Protein AF-0000000085180035 (afdb_homodimer)

Foldseek 3Di:
DWDDDPNDTDDDDADDADWDKAFEAEPRHTDDIDIKRDDPVQLLNQLLCCQLQQDVACPPWDWDDDDSYIYIYDPDDGDQAQQDCPPQRGSSRNPPRQDFAAADQDAAEPQLLLLLVVVFVVVVVVCVRHVQKKKKFKAARVNHTDDIDIMNGQVSRLSSVLSVCRVVVPADDIAMEMADEAELSNLSSCRSRNYQEYHYCAYYDPNSLVSCQVRQHFYWYVHDNVDTDTSHCRNYDDPDPDVVD/DWDDDPNDTDDDDADDADWDKAFEAEPRHTDDIDIKRDDPVQLLNQLLCCQLQQDVACPPWDWDDDDSYIYIYDPDDGDQAQQDCPPQRGSSRNPPRQDFAAADQDAAEPQLLLLLVVVFVVVVVVCVRHVQKKKKFKAARVNHTDDIDIMNGQVSRLSSVLSVCRVVVPADDIAMEMADEAELSNLSSCRSRNYQEYHYCAYYDPNSLVSCQVRQHFYWYVHDNVDTDTSHCRNYDDPDPDPVD

Secondary structure (DSSP, 8-state):
-EEEETTEEEE--------EEEEEEETTEEEEEEEE-SS-HHHHHHHHHHHTTS-SSSTT-EEEEETTEEEEE-SSPPP---EEE-TTB-EEE-S------PPP---B-TTHHHHHHHHHHHH-HHHHHHSSSEEEEEE-TT--EEEEEEESSHHHHHHHHHHHHHHHT--S-EEEEESS-B-HHHHHHHHHTTEEEEEESS-B-HHHHHHHHHHT-EEEEEEETTEEEEEE-TTB------TT-/-EEEETTEEEE--------EEEEEEETTEEEEEEEE-SS-HHHHHHHHHHHTTS-SSSTT-EEEEETTEEEEE-SSPPP---EEE-TTB-EEE-S------PPP---B-TTHHHHHHHHHHHH-HHHHHHSSSEEEEEE-TT--EEEEEEESSHHHHHHHHHHHHHHHT--S-EEEEESS-B-HHHHHHHHHTTEEEEEESS-B-HHHHHHHHHHT-EEEEEEETTEEEEEE-TTB------TT-

Organism: NCBI:txid751945

Radius of gyration: 22.4 Å; Cα contacts (8 Å, |Δi|>4): 1322; chains: 2; bounding box: 55×64×66 Å

InterPro domains:
  IPR003786 Sulfur carrier protein FdhD [PF02634] (18-232)
  IPR003786 Sulfur carrier protein FdhD [PTHR30592] (2-232)
  IPR016193 Cytidine deaminase-like [SSF53927] (2-232)

Structure (mmCIF, N/CA/C/O backbone):
data_AF-0000000085180035-model_v1
#
loop_
_entity.id
_entity.type
_entity.pdbx_description
1 polymer 'Uncharacterized protein required for formate dehydrogenase activity'
#
loop_
_atom_site.group_PDB
_atom_site.id
_atom_site.type_symbol
_atom_site.label_atom_id
_atom_site.label_alt_id
_atom_site.label_comp_id
_atom_site.label_asym_id
_atom_site.label_entity_id
_atom_site.label_seq_id
_atom_site.pdbx_PDB_ins_code
_atom_site.Cartn_x
_atom_site.Cartn_y
_atom_site.Cartn_z
_atom_site.occupancy
_atom_site.B_iso_or_equiv
_atom_site.auth_seq_id
_atom_site.auth_comp_id
_atom_site.auth_asym_id
_atom_site.auth_atom_id
_atom_site.pdbx_PDB_model_num
ATOM 1 N N . MET A 1 1 ? -19.859 16 -5.434 1 93.88 1 MET A N 1
ATOM 2 C CA . MET A 1 1 ? -18.438 16.234 -5.637 1 93.88 1 MET A CA 1
ATOM 3 C C . MET A 1 1 ? -18.203 17.234 -6.766 1 93.88 1 MET A C 1
ATOM 5 O O . MET A 1 1 ? -19.156 17.766 -7.344 1 93.88 1 MET A O 1
ATOM 9 N N . TRP A 1 2 ? -16.875 17.594 -7.02 1 94.06 2 TRP A N 1
ATOM 10 C CA . TRP A 1 2 ? -16.609 18.609 -8.031 1 94.06 2 TRP A CA 1
ATOM 11 C C . TRP A 1 2 ? -15.359 18.281 -8.836 1 94.06 2 TRP A C 1
ATOM 13 O O . TRP A 1 2 ? -14.453 17.625 -8.328 1 94.06 2 TRP A O 1
ATOM 23 N N . ARG A 1 3 ? -15.398 18.609 -10.008 1 95.5 3 ARG A N 1
ATOM 24 C CA . ARG A 1 3 ? -14.195 18.688 -10.836 1 95.5 3 ARG A CA 1
ATOM 25 C C . ARG A 1 3 ? -13.719 20.141 -10.953 1 95.5 3 ARG A C 1
ATOM 27 O O . ARG A 1 3 ? -14.508 21.031 -11.273 1 95.5 3 ARG A O 1
ATOM 34 N N . TYR A 1 4 ? -12.562 20.359 -10.602 1 94.94 4 TYR A N 1
ATOM 35 C CA . TYR A 1 4 ? -11.914 21.641 -10.805 1 94.94 4 TYR A CA 1
ATOM 36 C C . TYR A 1 4 ? -11.102 21.641 -12.094 1 94.94 4 TYR A C 1
ATOM 38 O O . TYR A 1 4 ? -10.258 20.766 -12.305 1 94.94 4 TYR A O 1
ATOM 46 N N . GLN A 1 5 ? -11.414 22.547 -12.93 1 93.19 5 GLN A N 1
ATOM 47 C CA . GLN A 1 5 ? -10.695 22.672 -14.195 1 93.19 5 GLN A CA 1
ATOM 48 C C . GLN A 1 5 ? -10.492 24.141 -14.57 1 93.19 5 GLN A C 1
ATOM 50 O O . GLN A 1 5 ? -11.469 24.875 -14.742 1 93.19 5 GLN A O 1
ATOM 55 N N . LYS A 1 6 ? -9.32 24.516 -14.727 1 87.75 6 LYS A N 1
ATOM 56 C CA . LYS A 1 6 ? -8.977 25.844 -15.195 1 87.75 6 LYS A CA 1
ATOM 57 C C . LYS A 1 6 ? -9.734 26.922 -14.414 1 87.75 6 LYS A C 1
ATOM 59 O O . LYS A 1 6 ? -10.359 27.797 -15.008 1 87.75 6 LYS A O 1
ATOM 64 N N . GLY A 1 7 ? -9.773 26.797 -13.195 1 85.81 7 GLY A N 1
ATOM 65 C CA . GLY A 1 7 ? -10.305 27.844 -12.328 1 85.81 7 GLY A CA 1
ATOM 66 C C . GLY A 1 7 ? -11.805 27.734 -12.109 1 85.81 7 GLY A C 1
ATOM 67 O O . GLY A 1 7 ? -12.398 28.578 -11.438 1 85.81 7 GLY A O 1
ATOM 68 N N . ARG A 1 8 ? -12.438 26.672 -12.633 1 91.19 8 ARG A N 1
ATOM 69 C CA . ARG A 1 8 ? -13.875 26.5 -12.5 1 91.19 8 ARG A CA 1
ATOM 70 C C . ARG A 1 8 ? -14.227 25.141 -11.898 1 91.19 8 ARG A C 1
ATOM 72 O O . ARG A 1 8 ? -13.492 24.172 -12.086 1 91.19 8 ARG A O 1
ATOM 79 N N . PHE A 1 9 ? -15.336 25.125 -11.18 1 94.44 9 PHE A N 1
ATOM 80 C CA . PHE A 1 9 ? -15.828 23.891 -10.602 1 94.44 9 PHE A CA 1
ATOM 81 C C . PHE A 1 9 ? -17.062 23.391 -11.352 1 94.44 9 PHE A C 1
ATOM 83 O O . PHE A 1 9 ? -17.922 24.172 -11.742 1 94.44 9 PHE A O 1
ATOM 90 N N . PHE A 1 10 ? -17.047 22.156 -11.625 1 93.31 10 PHE A N 1
ATOM 91 C CA . PHE A 1 10 ? -18.188 21.469 -12.203 1 93.31 10 PHE A CA 1
ATOM 92 C C . PHE A 1 10 ? -18.641 20.328 -11.297 1 93.31 10 PHE A C 1
ATOM 94 O O . PHE A 1 10 ? -17.828 19.547 -10.82 1 93.31 10 PHE A O 1
ATOM 101 N N . GLN A 1 11 ? -19.953 20.344 -11.016 1 93.12 11 GLN A N 1
ATOM 102 C CA . GLN A 1 11 ? -20.453 19.219 -10.234 1 93.12 11 GLN A CA 1
ATOM 103 C C . GLN A 1 11 ? -20.391 17.906 -11.023 1 93.12 11 GLN A C 1
ATOM 105 O O . GLN A 1 11 ? -20.766 17.875 -12.195 1 93.12 11 GLN A O 1
ATOM 110 N N . GLU A 1 12 ? -19.828 16.953 -10.422 1 92.88 12 GLU A N 1
ATOM 111 C CA . GLU A 1 12 ? -19.656 15.664 -11.078 1 92.88 12 GLU A CA 1
ATOM 112 C C . GLU A 1 12 ? -19.609 14.531 -10.062 1 92.88 12 GLU A C 1
ATOM 114 O O . GLU A 1 12 ? -19.062 14.695 -8.961 1 92.88 12 GLU A O 1
ATOM 119 N N . ASP A 1 13 ? -20.188 13.422 -10.445 1 90.5 13 ASP A N 1
ATOM 120 C CA . ASP A 1 13 ? -20.078 12.227 -9.617 1 90.5 13 ASP A CA 1
ATOM 121 C C . ASP A 1 13 ? -18.922 11.336 -10.07 1 90.5 13 ASP A C 1
ATOM 123 O O . ASP A 1 13 ? -18.688 11.18 -11.273 1 90.5 13 ASP A O 1
ATOM 127 N N . PHE A 1 14 ? -18.172 10.859 -9.094 1 88.88 14 PHE A N 1
ATOM 128 C CA . PHE A 1 14 ? -17.062 9.969 -9.391 1 88.88 14 PHE A CA 1
ATOM 129 C C . PHE A 1 14 ? -17.266 8.609 -8.719 1 88.88 14 PHE A C 1
ATOM 131 O O . PHE A 1 14 ? -17.688 8.547 -7.566 1 88.88 14 PHE A O 1
ATOM 138 N N . PRO A 1 15 ? -17.016 7.527 -9.5 1 88.62 15 PRO A N 1
ATOM 139 C CA . PRO A 1 15 ? -16.984 6.238 -8.812 1 88.62 15 PRO A CA 1
ATOM 140 C C . PRO A 1 15 ? -15.859 6.137 -7.797 1 88.62 15 PRO A C 1
ATOM 142 O O . PRO A 1 15 ? -14.758 6.637 -8.039 1 88.62 15 PRO A O 1
ATOM 145 N N . LEU A 1 16 ? -16.156 5.625 -6.617 1 92.25 16 LEU A N 1
ATOM 146 C CA . LEU A 1 16 ? -15.18 5.441 -5.551 1 92.25 16 LEU A CA 1
ATOM 147 C C . LEU A 1 16 ? -15 3.961 -5.227 1 92.25 16 LEU A C 1
ATOM 149 O O . LEU A 1 16 ? -15.984 3.225 -5.102 1 92.25 16 LEU A O 1
ATOM 153 N N . PRO A 1 17 ? -13.734 3.523 -5.137 1 91.31 17 PRO A N 1
ATOM 154 C CA . PRO A 1 17 ? -13.547 2.137 -4.703 1 91.31 17 PRO A CA 1
ATOM 155 C C . PRO A 1 17 ? -14.117 1.874 -3.312 1 91.31 17 PRO A C 1
ATOM 157 O O . PRO A 1 17 ? -14.031 2.736 -2.434 1 91.31 17 PRO A O 1
ATOM 160 N N . GLN A 1 18 ? -14.602 0.679 -3.166 1 90.31 18 GLN A N 1
ATOM 161 C CA . GLN A 1 18 ? -15.125 0.258 -1.871 1 90.31 18 GLN A CA 1
ATOM 162 C C . GLN A 1 18 ? -14 -0.219 -0.954 1 90.31 18 GLN A C 1
ATOM 164 O O . GLN A 1 18 ? -13.031 -0.815 -1.416 1 90.31 18 GLN A O 1
ATOM 169 N N . GLU A 1 19 ? -14.188 0.065 0.284 1 92.25 19 GLU A N 1
ATOM 170 C CA . GLU A 1 19 ? -13.258 -0.342 1.338 1 92.25 19 GLU A CA 1
ATOM 171 C C . GLU A 1 19 ? -14.008 -0.726 2.611 1 92.25 19 GLU A C 1
ATOM 173 O O . GLU A 1 19 ? -14.938 -0.032 3.023 1 92.25 19 GLU A O 1
ATOM 178 N N . ALA A 1 20 ? -13.703 -1.87 3.156 1 91.88 20 ALA A N 1
ATOM 179 C CA . ALA A 1 20 ? -14.258 -2.332 4.426 1 91.88 20 ALA A CA 1
ATOM 180 C C . ALA A 1 20 ? -13.188 -3.006 5.277 1 91.88 20 ALA A C 1
ATOM 182 O O . ALA A 1 20 ? -12.023 -3.088 4.875 1 91.88 20 ALA A O 1
ATOM 183 N N . THR A 1 21 ? -13.555 -3.316 6.477 1 90.44 21 THR A N 1
ATOM 184 C CA . THR A 1 21 ? -12.656 -4.023 7.379 1 90.44 21 THR A CA 1
ATOM 185 C C . THR A 1 21 ? -13.094 -5.477 7.547 1 90.44 21 THR A C 1
ATOM 187 O O . THR A 1 21 ? -14.25 -5.75 7.867 1 90.44 21 THR A O 1
ATOM 190 N N . LEU A 1 22 ? -12.219 -6.387 7.293 1 92.5 22 LEU A N 1
ATOM 191 C CA . LEU A 1 22 ? -12.438 -7.812 7.516 1 92.5 22 LEU A CA 1
ATOM 192 C C . LEU A 1 22 ? -11.773 -8.266 8.805 1 92.5 22 LEU A C 1
ATOM 194 O O . LEU A 1 22 ? -10.555 -8.148 8.961 1 92.5 22 LEU A O 1
ATOM 198 N N . LEU A 1 23 ? -12.531 -8.727 9.695 1 90.88 23 LEU A N 1
ATOM 199 C CA . LEU A 1 23 ? -11.984 -9.305 10.922 1 90.88 23 LEU A CA 1
ATOM 200 C C . LEU A 1 23 ? -11.734 -10.797 10.75 1 90.88 23 LEU A C 1
ATOM 202 O O . LEU A 1 23 ? -12.656 -11.562 10.461 1 90.88 23 LEU A O 1
ATOM 206 N N . LEU A 1 24 ? -10.492 -11.203 10.875 1 92 24 LEU A N 1
ATOM 207 C CA . LEU A 1 24 ? -10.109 -12.609 10.844 1 92 24 LEU A CA 1
ATOM 208 C C . LEU A 1 24 ? -9.984 -13.172 12.258 1 92 24 LEU A C 1
ATOM 210 O O . LEU A 1 24 ? -9.227 -12.633 13.078 1 92 24 LEU A O 1
ATOM 214 N N . CYS A 1 25 ? -10.734 -14.156 12.508 1 91.12 25 CYS A N 1
ATOM 215 C CA . CYS A 1 25 ? -10.695 -14.836 13.789 1 91.12 25 CYS A CA 1
ATOM 216 C C . CYS A 1 25 ? -10.141 -16.25 13.641 1 91.12 25 CYS A C 1
ATOM 218 O O . CYS A 1 25 ? -10.398 -16.922 12.641 1 91.12 25 CYS A O 1
ATOM 220 N N . LEU A 1 26 ? -9.328 -16.656 14.594 1 91.75 26 LEU A N 1
ATOM 221 C CA . LEU A 1 26 ? -8.836 -18.031 14.695 1 91.75 26 LEU A CA 1
ATOM 222 C C . LEU A 1 26 ? -9.328 -18.688 15.977 1 91.75 26 LEU A C 1
ATOM 224 O O . LEU A 1 26 ? -9.07 -18.203 17.078 1 91.75 26 LEU A O 1
ATOM 228 N N . ASN A 1 27 ? -10.078 -19.781 15.805 1 92.56 27 ASN A N 1
ATOM 229 C CA . ASN A 1 27 ? -10.641 -20.5 16.938 1 92.56 27 ASN A CA 1
ATOM 230 C C . ASN A 1 27 ? -11.469 -19.578 17.828 1 92.56 27 ASN A C 1
ATOM 232 O O . ASN A 1 27 ? -11.328 -19.625 19.062 1 92.56 27 ASN A O 1
ATOM 236 N N . GLY A 1 28 ? -12.125 -18.641 17.188 1 89.06 28 GLY A N 1
ATOM 237 C CA . GLY A 1 28 ? -13.07 -17.797 17.875 1 89.06 28 GLY A CA 1
ATOM 238 C C . GLY A 1 28 ? -12.438 -16.531 18.438 1 89.06 28 GLY A C 1
ATOM 239 O O . GLY A 1 28 ? -13.125 -15.656 18.969 1 89.06 28 GLY A O 1
ATOM 240 N N . GLU A 1 29 ? -11.18 -16.375 18.281 1 87.44 29 GLU A N 1
ATOM 241 C CA . GLU A 1 29 ? -10.477 -15.219 18.828 1 87.44 29 GLU A CA 1
ATOM 242 C C . GLU A 1 29 ? -9.984 -14.297 17.719 1 87.44 29 GLU A C 1
ATOM 244 O O . GLU A 1 29 ? -9.492 -14.766 16.688 1 87.44 29 GLU A O 1
ATOM 249 N N . PRO A 1 30 ? -10.133 -12.992 17.938 1 85.31 30 PRO A N 1
ATOM 250 C CA . PRO A 1 30 ? -9.609 -12.07 16.938 1 85.31 30 PRO A CA 1
ATOM 251 C C . PRO A 1 30 ? -8.117 -12.258 16.672 1 85.31 30 PRO A C 1
ATOM 253 O O . PRO A 1 30 ? -7.328 -12.344 17.609 1 85.31 30 PRO A O 1
ATOM 256 N N . TRP A 1 31 ? -7.781 -12.406 15.438 1 85.31 31 TRP A N 1
ATOM 257 C CA . TRP A 1 31 ? -6.391 -12.609 15.039 1 85.31 31 TRP A CA 1
ATOM 258 C C . TRP A 1 31 ? -5.824 -11.359 14.375 1 85.31 31 TRP A C 1
ATOM 260 O O . TRP A 1 31 ? -4.809 -10.82 14.828 1 85.31 31 TRP A O 1
ATOM 270 N N . THR A 1 32 ? -6.555 -10.852 13.352 1 84.69 32 THR A N 1
ATOM 271 C CA . THR A 1 32 ? -6.133 -9.641 12.648 1 84.69 32 THR A CA 1
ATOM 272 C C . THR A 1 32 ? -7.301 -9.031 11.883 1 84.69 32 THR A C 1
ATOM 274 O O . THR A 1 32 ? -8.344 -9.664 11.711 1 84.69 32 THR A O 1
ATOM 277 N N . ALA A 1 33 ? -7.164 -7.77 11.57 1 87.38 33 ALA A N 1
ATOM 278 C CA . ALA A 1 33 ? -8.125 -7.074 10.711 1 87.38 33 ALA A CA 1
ATOM 279 C C . ALA A 1 33 ? -7.457 -6.594 9.43 1 87.38 33 ALA A C 1
ATOM 281 O O . ALA A 1 33 ? -6.301 -6.164 9.438 1 87.38 33 ALA A O 1
ATOM 282 N N . LEU A 1 34 ? -8.148 -6.723 8.359 1 89.31 34 LEU A N 1
ATOM 283 C CA . LEU A 1 34 ? -7.641 -6.336 7.047 1 89.31 34 LEU A CA 1
ATOM 284 C C . LEU A 1 34 ? -8.562 -5.32 6.383 1 89.31 34 LEU A C 1
ATOM 286 O O . LEU A 1 34 ? -9.773 -5.543 6.293 1 89.31 34 LEU A O 1
ATOM 290 N N . SER A 1 35 ? -8.031 -4.141 6.02 1 89.5 35 SER A N 1
ATOM 291 C CA . SER A 1 35 ? -8.773 -3.312 5.078 1 89.5 35 SER A CA 1
ATOM 292 C C . SER A 1 35 ? -8.82 -3.949 3.693 1 89.5 35 SER A C 1
ATOM 294 O O . SER A 1 35 ? -7.789 -4.371 3.164 1 89.5 35 SER A O 1
ATOM 296 N N . TYR A 1 36 ? -10.008 -4.09 3.166 1 91.75 36 TYR A N 1
ATOM 297 C CA . TYR A 1 36 ? -10.125 -4.836 1.919 1 91.75 36 TYR A CA 1
ATOM 298 C C . TYR A 1 36 ? -11.32 -4.352 1.106 1 91.75 36 TYR A C 1
ATOM 300 O O . TYR A 1 36 ? -12.109 -3.535 1.581 1 91.75 36 TYR A O 1
ATOM 308 N N . THR A 1 37 ? -11.352 -4.758 -0.168 1 92.81 37 THR A N 1
ATOM 309 C CA . THR A 1 37 ? -12.555 -4.629 -0.984 1 92.81 37 THR A CA 1
ATOM 310 C C . THR A 1 37 ? -13.484 -5.82 -0.767 1 92.81 37 THR A C 1
ATOM 312 O O . THR A 1 37 ? -13.086 -6.969 -0.969 1 92.81 37 THR A O 1
ATOM 315 N N . PRO A 1 38 ? -14.703 -5.531 -0.378 1 93.56 38 PRO A N 1
ATOM 316 C CA . PRO A 1 38 ? -15.625 -6.625 -0.041 1 93.56 38 PRO A CA 1
ATOM 317 C C . PRO A 1 38 ? -15.812 -7.613 -1.189 1 93.56 38 PRO A C 1
ATOM 319 O O . PRO A 1 38 ? -15.867 -7.207 -2.354 1 93.56 38 PRO A O 1
ATOM 322 N N . GLY A 1 39 ? -15.93 -8.898 -0.76 1 94.19 39 GLY A N 1
ATOM 323 C CA . GLY A 1 39 ? -16.141 -10 -1.69 1 94.19 39 GLY A CA 1
ATOM 324 C C . GLY A 1 39 ? -15.156 -11.141 -1.484 1 94.19 39 GLY A C 1
ATOM 325 O O . GLY A 1 39 ? -13.984 -10.914 -1.188 1 94.19 39 GLY A O 1
ATOM 326 N N . GLU A 1 40 ? -15.617 -12.344 -1.547 1 95 40 GLU A N 1
ATOM 327 C CA . GLU A 1 40 ? -14.836 -13.57 -1.45 1 95 40 GLU A CA 1
ATOM 328 C C . GLU A 1 40 ? -13.883 -13.523 -0.26 1 95 40 GLU A C 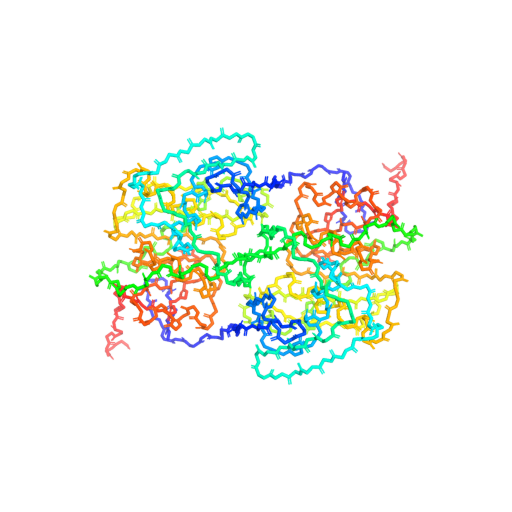1
ATOM 330 O O . GLU A 1 40 ? -12.68 -13.773 -0.409 1 95 40 GLU A O 1
ATOM 335 N N . GLU A 1 41 ? -14.414 -13.211 0.86 1 97.12 41 GLU A N 1
ATOM 336 C CA . GLU A 1 41 ? -13.648 -13.016 2.084 1 97.12 41 GLU A CA 1
ATOM 337 C C . GLU A 1 41 ? -12.875 -14.273 2.461 1 97.12 41 GLU A C 1
ATOM 339 O O . GLU A 1 41 ? -11.773 -14.195 3.008 1 97.12 41 GLU A O 1
ATOM 344 N N . LEU A 1 42 ? -13.492 -15.398 2.158 1 97.81 42 LEU A N 1
ATOM 345 C CA . LEU A 1 42 ? -12.852 -16.656 2.525 1 97.81 42 LEU A CA 1
ATOM 346 C C . LEU A 1 42 ? -11.523 -16.828 1.799 1 97.81 42 LEU A C 1
ATOM 348 O O . LEU A 1 42 ? -10.539 -17.266 2.395 1 97.81 42 LEU A O 1
ATOM 352 N N . LEU A 1 43 ? -11.43 -16.5 0.518 1 98.25 43 LEU A N 1
ATOM 353 C CA . LEU A 1 43 ? -10.195 -16.594 -0.249 1 98.25 43 LEU A CA 1
ATOM 354 C C . LEU A 1 43 ? -9.102 -15.727 0.379 1 98.25 43 LEU A C 1
ATOM 356 O O . LEU A 1 43 ? -7.961 -16.172 0.513 1 98.25 43 LEU A O 1
ATOM 360 N N . LEU A 1 44 ? -9.508 -14.516 0.724 1 96.94 44 LEU A N 1
ATOM 361 C CA . LEU A 1 44 ? -8.562 -13.586 1.343 1 96.94 44 LEU A CA 1
ATOM 362 C C . LEU A 1 44 ? -8.031 -14.148 2.654 1 96.94 44 LEU A C 1
ATOM 364 O O . LEU A 1 44 ? -6.82 -14.141 2.893 1 96.94 44 LEU A O 1
ATOM 368 N N . ALA A 1 45 ? -8.922 -14.688 3.426 1 96.06 45 ALA A N 1
ATOM 369 C CA . ALA A 1 45 ? -8.555 -15.219 4.734 1 96.06 45 ALA A CA 1
ATOM 370 C C . ALA A 1 45 ? -7.605 -16.406 4.594 1 96.06 45 ALA A C 1
ATOM 372 O O . ALA A 1 45 ? -6.539 -16.438 5.215 1 96.06 45 ALA A O 1
ATOM 373 N N . LEU A 1 46 ? -7.965 -17.359 3.789 1 96.88 46 LEU A N 1
ATOM 374 C CA . LEU A 1 46 ? -7.164 -18.578 3.604 1 96.88 46 LEU A CA 1
ATOM 375 C C . LEU A 1 46 ? -5.793 -18.234 3.035 1 96.88 46 LEU A C 1
ATOM 377 O O . LEU A 1 46 ? -4.773 -18.719 3.531 1 96.88 46 LEU A O 1
ATOM 381 N N . GLY A 1 47 ? -5.801 -17.406 2.031 1 96.62 47 GLY A N 1
ATOM 382 C CA . GLY A 1 47 ? -4.543 -17.016 1.411 1 96.62 47 GLY A CA 1
ATOM 383 C C . GLY A 1 47 ? -3.617 -16.281 2.355 1 96.62 47 GLY A C 1
ATOM 384 O O . GLY A 1 47 ? -2.416 -16.547 2.396 1 96.62 47 GLY A O 1
ATOM 385 N N . HIS A 1 48 ? -4.211 -15.352 3.062 1 93.88 48 HIS A N 1
ATOM 386 C CA . HIS A 1 48 ? -3.432 -14.594 4.035 1 93.88 48 HIS A CA 1
ATOM 387 C C . HIS A 1 48 ? -2.793 -15.523 5.066 1 93.88 48 HIS A C 1
ATOM 389 O O . HIS A 1 48 ? -1.603 -15.398 5.363 1 93.88 48 HIS A O 1
ATOM 395 N N . LEU A 1 49 ? -3.549 -16.406 5.598 1 91.75 49 LEU A N 1
ATOM 396 C CA . LEU A 1 49 ? -3.051 -17.297 6.645 1 91.75 49 LEU A CA 1
ATOM 397 C C . LEU A 1 49 ? -1.979 -18.234 6.098 1 91.75 49 LEU A C 1
ATOM 399 O O . LEU A 1 49 ? -0.996 -18.516 6.781 1 91.75 49 LEU A O 1
ATOM 403 N N . TYR A 1 50 ? -2.152 -18.719 4.938 1 92.75 50 TYR A N 1
ATOM 404 C CA . TYR A 1 50 ? -1.155 -19.594 4.324 1 92.75 50 TYR A CA 1
ATOM 405 C C . TYR A 1 50 ? 0.144 -18.828 4.066 1 92.75 50 TYR A C 1
ATOM 407 O O . TYR A 1 50 ? 1.218 -19.281 4.484 1 92.75 50 TYR A O 1
ATOM 415 N N . LEU A 1 51 ? 0.052 -17.656 3.447 1 92.81 51 LEU A N 1
ATOM 416 C CA . LEU A 1 51 ? 1.228 -16.922 3.01 1 92.81 51 LEU A CA 1
ATOM 417 C C . LEU A 1 51 ? 1.925 -16.25 4.195 1 92.81 51 LEU A C 1
ATOM 419 O O . LEU A 1 51 ? 3.088 -15.852 4.094 1 92.81 51 LEU A O 1
ATOM 423 N N . SER A 1 52 ? 1.188 -16.141 5.266 1 87.38 52 SER A N 1
ATOM 424 C CA . SER A 1 52 ? 1.812 -15.633 6.48 1 87.38 52 SER A CA 1
ATOM 425 C C . SER A 1 52 ? 2.4 -16.766 7.32 1 87.38 52 SER A C 1
ATOM 427 O O . SER A 1 52 ? 2.955 -16.516 8.391 1 87.38 52 SER A O 1
ATOM 429 N N . GLY A 1 53 ? 2.254 -18 6.887 1 86.44 53 GLY A N 1
ATOM 430 C CA . GLY A 1 53 ? 2.861 -19.141 7.547 1 86.44 53 GLY A CA 1
ATOM 431 C C . GLY A 1 53 ? 2.055 -19.641 8.727 1 86.44 53 GLY A C 1
ATOM 432 O O . GLY A 1 53 ? 2.557 -20.422 9.539 1 86.44 53 GLY A O 1
ATOM 433 N N . VAL A 1 54 ? 0.816 -19.203 8.828 1 87.25 54 VAL A N 1
ATOM 434 C CA . VAL A 1 54 ? -0.02 -19.578 9.961 1 87.25 54 VAL A CA 1
ATOM 435 C C . VAL A 1 54 ? -0.581 -20.984 9.742 1 87.25 54 VAL A C 1
ATOM 437 O O . VAL A 1 54 ? -0.698 -21.766 10.688 1 87.25 54 VAL A O 1
ATOM 440 N N . VAL A 1 55 ? -0.926 -21.25 8.43 1 89.38 55 VAL A N 1
ATOM 441 C CA . VAL A 1 55 ? -1.412 -22.578 8.078 1 89.38 55 VAL A CA 1
ATOM 442 C C . VAL A 1 55 ? -0.615 -23.125 6.898 1 89.38 55 VAL A C 1
ATOM 444 O O . VAL A 1 55 ? -0.101 -22.359 6.082 1 89.38 55 VAL A O 1
ATOM 447 N N . GLY A 1 56 ? -0.548 -24.406 6.828 1 88.19 56 GLY A N 1
ATOM 448 C CA . GLY A 1 56 ? 0.183 -25.047 5.742 1 88.19 56 GLY A CA 1
ATOM 449 C C . GLY A 1 56 ? -0.72 -25.562 4.645 1 88.19 56 GLY A C 1
ATOM 450 O O . GLY A 1 56 ? -0.244 -25.969 3.58 1 88.19 56 GLY A O 1
ATOM 451 N N . GLY A 1 57 ? -1.965 -25.578 4.91 1 91.69 57 GLY A N 1
ATOM 452 C CA . GLY A 1 57 ? -2.975 -26.125 4.02 1 91.69 57 GLY A CA 1
ATOM 453 C C . GLY A 1 57 ? -4.363 -26.141 4.629 1 91.69 57 GLY A C 1
ATOM 454 O O . GLY A 1 57 ? -4.629 -25.438 5.602 1 91.69 57 GLY A O 1
ATOM 455 N N . LEU A 1 58 ? -5.223 -26.891 3.969 1 95.44 58 LEU A N 1
ATOM 456 C CA . LEU A 1 58 ? -6.617 -26.875 4.387 1 95.44 58 LEU A CA 1
ATOM 457 C C . LEU A 1 58 ? -6.914 -28.047 5.336 1 95.44 58 LEU A C 1
ATOM 459 O O . LEU A 1 58 ? -8.016 -28.141 5.879 1 95.44 58 LEU A O 1
ATOM 463 N N . GLU A 1 59 ? -5.969 -28.875 5.543 1 92.44 59 GLU A N 1
ATOM 464 C CA . GLU A 1 59 ? -6.199 -30.078 6.34 1 92.44 59 GLU A CA 1
ATOM 465 C C . GLU A 1 59 ? -6.652 -29.719 7.754 1 92.44 59 GLU A C 1
ATOM 467 O O . GLU A 1 59 ? -5.957 -29 8.469 1 92.44 59 GLU A O 1
ATOM 472 N N . GLY A 1 60 ? -7.867 -30.203 8.148 1 92.38 60 GLY A N 1
ATOM 473 C CA . GLY A 1 60 ? -8.375 -30.031 9.5 1 92.38 60 GLY A CA 1
ATOM 474 C C . GLY A 1 60 ? -8.969 -28.656 9.734 1 92.38 60 GLY A C 1
ATOM 475 O O . GLY A 1 60 ? -9.375 -28.328 10.852 1 92.38 60 GLY A O 1
ATOM 476 N N . LEU A 1 61 ? -8.992 -27.906 8.68 1 94.56 61 LEU A N 1
ATOM 477 C CA . LEU A 1 61 ? -9.5 -26.547 8.82 1 94.56 61 LEU A CA 1
ATOM 478 C C . LEU A 1 61 ? -11 -26.484 8.562 1 94.56 61 LEU A C 1
ATOM 480 O O . LEU A 1 61 ? -11.5 -27.141 7.641 1 94.56 61 LEU A O 1
ATOM 484 N N . THR A 1 62 ? -11.75 -25.812 9.414 1 96.25 62 THR A N 1
ATOM 485 C CA . THR A 1 62 ? -13.133 -25.422 9.172 1 96.25 62 THR A CA 1
ATOM 486 C C . THR A 1 62 ? -13.297 -23.922 9.305 1 96.25 62 THR A C 1
ATOM 488 O O . THR A 1 62 ? -12.422 -23.234 9.828 1 96.25 62 THR A O 1
ATOM 491 N N . TRP A 1 63 ? -14.266 -23.453 8.68 1 96.88 63 TRP A N 1
ATOM 492 C CA . TRP A 1 63 ? -14.414 -22 8.719 1 96.88 63 TRP A CA 1
ATOM 493 C C . TRP A 1 63 ? -15.891 -21.609 8.688 1 96.88 63 TRP A C 1
ATOM 495 O O . TRP A 1 63 ? -16.734 -22.391 8.273 1 96.88 63 TRP A O 1
ATOM 505 N N . GLN A 1 64 ? -16.188 -20.469 9.195 1 96.56 64 GLN A N 1
ATOM 506 C CA . GLN A 1 64 ? -17.453 -19.75 9.117 1 96.56 64 GLN A CA 1
ATOM 507 C C . GLN A 1 64 ? -17.266 -18.344 8.57 1 96.56 64 GLN A C 1
ATOM 509 O O . GLN A 1 64 ? -16.312 -17.641 8.969 1 96.56 64 GLN A O 1
ATOM 514 N N . VAL A 1 65 ? -18.062 -18.031 7.602 1 95.69 65 VAL A N 1
ATOM 515 C CA . VAL A 1 65 ? -17.969 -16.719 6.984 1 95.69 65 VAL A CA 1
ATOM 516 C C . VAL A 1 65 ? -19.219 -15.906 7.301 1 95.69 65 VAL A C 1
ATOM 518 O O . VAL A 1 65 ? -20.344 -16.375 7.102 1 95.69 65 VAL A O 1
ATOM 521 N N . GLY A 1 66 ? -19 -14.758 7.953 1 91 66 GLY A N 1
ATOM 522 C CA . GLY A 1 66 ? -20.047 -13.789 8.188 1 91 66 GLY A CA 1
ATOM 523 C C . GLY A 1 66 ? -19.766 -12.438 7.574 1 91 66 GLY A C 1
ATOM 524 O O . GLY A 1 66 ? -18.844 -12.289 6.781 1 91 66 GLY A O 1
ATOM 525 N N . ASP A 1 67 ? -20.641 -11.516 7.883 1 87.19 67 ASP A N 1
ATOM 526 C CA . ASP A 1 67 ? -20.453 -10.172 7.348 1 87.19 67 ASP A CA 1
ATOM 527 C C . ASP A 1 67 ? -19.234 -9.5 7.957 1 87.19 67 ASP A C 1
ATOM 529 O O . ASP A 1 67 ? -19.219 -9.164 9.141 1 87.19 67 ASP A O 1
ATOM 533 N N . GLY A 1 68 ? -18.25 -9.422 7.18 1 89.75 68 GLY A N 1
ATOM 534 C CA . GLY A 1 68 ? -17.031 -8.719 7.602 1 89.75 68 GLY A CA 1
ATOM 535 C C . GLY A 1 68 ? -16.188 -9.531 8.555 1 89.75 68 GLY A C 1
ATOM 536 O O . GLY A 1 68 ? -15.273 -9 9.195 1 89.75 68 GLY A O 1
ATOM 537 N N . VAL A 1 69 ? -16.594 -10.812 8.703 1 93.88 69 VAL A N 1
ATOM 538 C CA . VAL A 1 69 ? -15.828 -11.648 9.625 1 93.88 69 VAL A CA 1
ATOM 539 C C . VAL A 1 69 ? -15.617 -13.031 9.008 1 93.88 69 VAL A C 1
ATOM 541 O O . VAL A 1 69 ? -16.531 -13.594 8.398 1 93.88 69 VAL A O 1
ATOM 544 N N . VAL A 1 70 ? -14.445 -13.562 9.148 1 96.81 70 VAL A N 1
ATOM 545 C CA . VAL A 1 70 ? -14.148 -14.961 8.844 1 96.81 70 VAL A CA 1
ATOM 546 C C . VAL A 1 70 ? -13.508 -15.625 10.062 1 96.81 70 VAL A C 1
ATOM 548 O O . VAL A 1 70 ? -12.531 -15.117 10.609 1 96.81 70 VAL A O 1
ATOM 551 N N . ASN A 1 71 ? -14.109 -16.656 10.453 1 96 71 ASN A N 1
ATOM 552 C CA . ASN A 1 71 ? -13.539 -17.453 11.531 1 96 71 ASN A CA 1
ATOM 553 C C . ASN A 1 71 ? -13.023 -18.797 11.023 1 96 71 ASN A C 1
ATOM 555 O O . ASN A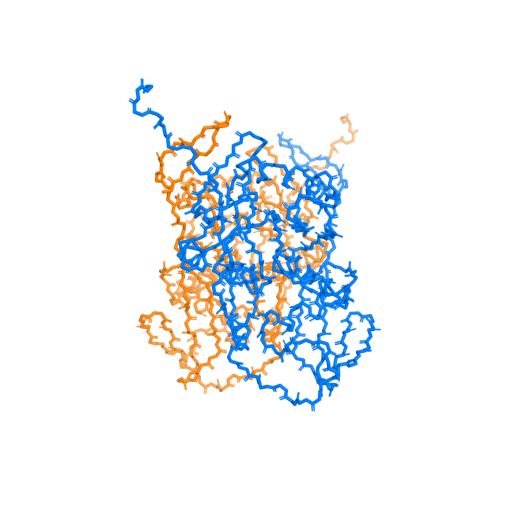 1 71 ? -13.766 -19.562 10.422 1 96 71 ASN A O 1
ATOM 559 N N . LEU A 1 72 ? -11.758 -18.984 11.234 1 96.44 72 LEU A N 1
ATOM 560 C CA . LEU A 1 72 ? -11.156 -20.281 10.898 1 96.44 72 LEU A CA 1
ATOM 561 C C . LEU A 1 72 ? -10.852 -21.078 12.156 1 96.44 72 LEU A C 1
ATOM 563 O O . LEU A 1 72 ? -10.328 -20.531 13.133 1 96.44 72 LEU A O 1
ATOM 567 N N . ASN A 1 73 ? -11.219 -22.281 12.125 1 95 73 ASN A N 1
ATOM 568 C CA . ASN A 1 73 ? -10.883 -23.203 13.203 1 95 73 ASN A CA 1
ATOM 569 C C . ASN A 1 73 ? -9.68 -24.078 12.844 1 95 73 ASN A C 1
ATOM 571 O O . ASN A 1 73 ? -9.734 -24.859 11.898 1 95 73 ASN A O 1
ATOM 575 N N . LEU A 1 74 ? -8.641 -23.875 13.594 1 93.19 74 LEU A N 1
ATOM 576 C CA . LEU A 1 74 ? -7.395 -24.594 13.359 1 93.19 74 LEU A CA 1
ATOM 577 C C . LEU A 1 74 ? -7.238 -25.75 14.352 1 93.19 74 LEU A C 1
ATOM 579 O O . LEU A 1 74 ? -7.645 -25.625 15.508 1 93.19 74 LEU A O 1
ATOM 583 N N . PRO A 1 75 ? -6.676 -26.797 13.961 1 88.69 75 PRO A N 1
ATOM 584 C CA . PRO A 1 75 ? -6.438 -27.891 14.898 1 88.69 75 PRO A CA 1
ATOM 585 C C . PRO A 1 75 ? -5.426 -27.547 15.984 1 88.69 75 PRO A C 1
ATOM 587 O O . PRO A 1 75 ? -5.551 -28 17.125 1 88.69 75 PRO A O 1
ATOM 590 N N . GLN A 1 76 ? -4.406 -26.781 15.617 1 81.5 76 GLN A N 1
ATOM 591 C CA . GLN A 1 76 ? -3.389 -26.328 16.562 1 81.5 76 GLN A CA 1
ATOM 592 C C . GLN A 1 76 ? -3.428 -24.797 16.703 1 81.5 76 GLN A C 1
ATOM 594 O O . GLN A 1 76 ? -3.703 -24.094 15.734 1 81.5 76 GLN A O 1
ATOM 599 N N . ARG A 1 77 ? -3.219 -24.375 17.922 1 76.56 77 ARG A N 1
ATOM 600 C CA . ARG A 1 77 ? -3.199 -22.938 18.172 1 76.56 77 ARG A CA 1
ATOM 601 C C . ARG A 1 77 ? -2.004 -22.281 17.5 1 76.56 77 ARG A C 1
ATOM 603 O O . ARG A 1 77 ? -0.866 -22.734 17.656 1 76.56 77 ARG A O 1
ATOM 610 N N . PRO A 1 78 ? -2.336 -21.281 16.828 1 73.06 78 PRO A N 1
ATOM 611 C CA . PRO A 1 78 ? -1.225 -20.625 16.125 1 73.06 78 PRO A CA 1
ATOM 612 C C . PRO A 1 78 ? -0.37 -19.781 17.062 1 73.06 78 PRO A C 1
ATOM 614 O O . PRO A 1 78 ? -0.868 -19.266 18.078 1 73.06 78 PRO A O 1
ATOM 617 N N . LYS A 1 79 ? 0.9 -19.734 16.812 1 65.94 79 LYS A N 1
ATOM 618 C CA . LYS A 1 79 ? 1.785 -18.859 17.562 1 65.94 79 LYS A CA 1
ATOM 619 C C . LYS A 1 79 ? 1.784 -17.438 16.984 1 65.94 79 LYS A C 1
ATOM 621 O O . LYS A 1 79 ? 1.755 -17.281 15.758 1 65.94 79 LYS A O 1
ATOM 626 N N . ARG A 1 80 ? 1.473 -16.406 17.906 1 60.94 80 ARG A N 1
ATOM 627 C CA . ARG A 1 80 ? 1.497 -15.016 17.453 1 60.94 80 ARG A CA 1
ATOM 628 C C . ARG A 1 80 ? 2.92 -14.461 17.438 1 60.94 80 ARG A C 1
ATOM 630 O O . ARG A 1 80 ? 3.641 -14.586 18.438 1 60.94 80 ARG A O 1
ATOM 637 N N . GLY A 1 81 ? 3.461 -14.273 16.25 1 57.88 81 GLY A N 1
ATOM 638 C CA . GLY A 1 81 ? 4.758 -13.617 16.172 1 57.88 81 GLY A CA 1
ATOM 639 C C . GLY A 1 81 ? 4.664 -12.102 16.172 1 57.88 81 GLY A C 1
ATOM 640 O O . GLY A 1 81 ? 3.623 -11.539 16.516 1 57.88 81 GLY A O 1
ATOM 641 N N . LEU A 1 82 ? 5.887 -11.383 16.109 1 51.81 82 LEU A N 1
ATOM 642 C CA . LEU A 1 82 ? 5.949 -9.93 16 1 51.81 82 LEU A CA 1
ATOM 643 C C . LEU A 1 82 ? 5.379 -9.461 14.664 1 51.81 82 LEU A C 1
ATOM 645 O O . LEU A 1 82 ? 5.75 -9.977 13.609 1 51.81 82 LEU A O 1
ATOM 649 N N . GLY A 1 83 ? 4.375 -8.734 14.609 1 54.25 83 GLY A N 1
ATOM 650 C CA . GLY A 1 83 ? 3.795 -8.195 13.383 1 54.25 83 GLY A CA 1
ATOM 651 C C . GLY A 1 83 ? 4.742 -7.289 12.625 1 54.25 83 GLY A C 1
ATOM 652 O O . GLY A 1 83 ? 5.504 -6.531 13.227 1 54.25 83 GLY A O 1
ATOM 653 N N . VAL A 1 84 ? 5.25 -7.613 11.344 1 44.72 84 VAL A N 1
ATOM 654 C CA . VAL A 1 84 ? 6.004 -6.711 10.484 1 44.72 84 VAL A CA 1
ATOM 655 C C . VAL A 1 84 ? 5.051 -5.941 9.578 1 44.72 84 VAL A C 1
ATOM 657 O O . VAL A 1 84 ? 4.223 -6.543 8.883 1 44.72 84 VAL A O 1
ATOM 660 N N . ARG A 1 85 ? 4.918 -4.605 9.758 1 46.03 85 ARG A N 1
ATOM 661 C CA . ARG A 1 85 ? 4.168 -3.799 8.805 1 46.03 85 ARG A CA 1
ATOM 662 C C . ARG A 1 85 ? 4.953 -3.609 7.512 1 46.03 85 ARG A C 1
ATOM 664 O O . ARG A 1 85 ? 6.016 -2.982 7.512 1 46.03 85 ARG A O 1
ATOM 671 N N . ASP A 1 86 ? 4.801 -4.477 6.461 1 39.38 86 ASP A N 1
ATOM 672 C CA . ASP A 1 86 ? 5.527 -4.328 5.203 1 39.38 86 ASP A CA 1
ATOM 673 C C . ASP A 1 86 ? 5.129 -3.039 4.488 1 39.38 86 ASP A C 1
ATOM 675 O O . ASP A 1 86 ? 4.168 -2.375 4.883 1 39.38 86 ASP A O 1
ATOM 679 N N . SER A 1 87 ? 6.035 -2.504 3.713 1 35.47 87 SER A N 1
ATOM 680 C CA . SER A 1 87 ? 5.82 -1.279 2.949 1 35.47 87 SER A CA 1
ATOM 681 C C . SER A 1 87 ? 4.43 -1.254 2.324 1 35.47 87 SER A C 1
ATOM 683 O O . SER A 1 87 ? 3.949 -0.198 1.907 1 35.47 87 SER A O 1
ATOM 685 N N . GLY A 1 88 ? 3.877 -2.262 1.872 1 33.72 88 GLY A N 1
ATOM 686 C CA . GLY A 1 88 ? 2.559 -2.377 1.271 1 33.72 88 GLY A CA 1
ATOM 687 C C . GLY A 1 88 ? 1.456 -2.596 2.289 1 33.72 88 GLY A C 1
ATOM 688 O O . GLY A 1 88 ? 0.321 -2.912 1.924 1 33.72 88 GLY A O 1
ATOM 689 N N . CYS A 1 89 ? 1.326 -2.16 3.367 1 34.25 89 CYS A N 1
ATOM 690 C CA . CYS A 1 89 ? 0.32 -2.064 4.418 1 34.25 89 CYS A CA 1
ATOM 691 C C . CYS A 1 89 ? 0.211 -3.373 5.191 1 34.25 89 CYS A C 1
ATOM 693 O O . CYS A 1 89 ? -0.788 -3.617 5.871 1 34.25 89 CYS A O 1
ATOM 695 N N . ALA A 1 90 ? 0.789 -4.461 4.785 1 28.88 90 ALA A N 1
ATOM 696 C CA . ALA A 1 90 ? 0.511 -5.738 5.434 1 28.88 90 ALA A CA 1
ATOM 697 C C . ALA A 1 90 ? 1.267 -5.863 6.754 1 28.88 90 ALA A C 1
ATOM 699 O O . ALA A 1 90 ? 2.453 -5.539 6.828 1 28.88 90 ALA A O 1
ATOM 700 N N . ALA A 1 91 ? 0.6 -5.516 7.934 1 32.72 91 ALA A N 1
ATOM 701 C CA . ALA A 1 91 ? 1.13 -6.094 9.164 1 32.72 91 ALA A CA 1
ATOM 702 C C . ALA A 1 91 ? 1.571 -7.539 8.945 1 32.72 91 ALA A C 1
ATOM 704 O O . ALA A 1 91 ? 0.738 -8.445 8.875 1 32.72 91 ALA A O 1
ATOM 705 N N . GLY A 1 92 ? 2.465 -7.852 8.109 1 33.16 92 GLY A N 1
ATOM 706 C CA . GLY A 1 92 ? 2.85 -9.25 8.258 1 33.16 92 GLY A CA 1
ATOM 707 C C . GLY A 1 92 ? 3.422 -9.57 9.617 1 33.16 92 GLY A C 1
ATOM 708 O O . GLY A 1 92 ? 4.312 -8.875 10.109 1 33.16 92 GLY A O 1
ATOM 709 N N . LEU A 1 93 ? 2.623 -9.812 10.57 1 34.5 93 LEU A N 1
ATOM 710 C CA . LEU A 1 93 ? 3.229 -10.602 11.633 1 34.5 93 LEU A CA 1
ATOM 711 C C . LEU A 1 93 ? 4.281 -11.547 11.078 1 34.5 93 LEU A C 1
ATOM 713 O O . LEU A 1 93 ? 4.113 -12.102 9.992 1 34.5 93 LEU A O 1
ATOM 717 N N . ARG A 1 94 ? 5.484 -11.188 11.133 1 38.59 94 ARG A N 1
ATOM 718 C CA . ARG A 1 94 ? 6.266 -12.375 10.781 1 38.59 94 ARG A CA 1
ATOM 719 C C . ARG A 1 94 ? 5.645 -13.633 11.375 1 38.59 94 ARG A C 1
ATOM 721 O O . ARG A 1 94 ? 5.859 -13.945 12.547 1 38.59 94 ARG A O 1
ATOM 728 N N . PHE A 1 95 ? 4.34 -13.867 11.32 1 38.38 95 PHE A N 1
ATOM 729 C CA . PHE A 1 95 ? 4.07 -15.289 11.477 1 38.38 95 PHE A CA 1
ATOM 730 C C . PHE A 1 95 ? 4.84 -16.094 10.438 1 38.38 95 PHE A C 1
ATOM 732 O O . PHE A 1 95 ? 4.766 -15.812 9.242 1 38.38 95 PHE A O 1
ATOM 739 N N . GLY A 1 96 ? 5.746 -16.672 10.789 1 48.09 96 GLY A N 1
ATOM 740 C CA . GLY A 1 96 ? 6.633 -17.547 10.039 1 48.09 96 GLY A CA 1
ATOM 741 C C . GLY A 1 96 ? 6.465 -17.422 8.539 1 48.09 96 GLY A C 1
ATOM 742 O O . GLY A 1 96 ? 5.344 -17.5 8.023 1 48.09 96 GLY A O 1
ATOM 743 N N . GLU A 1 97 ? 7.242 -16.391 7.957 1 57.56 97 GLU A N 1
ATOM 744 C CA . GLU A 1 97 ? 7.27 -16.453 6.5 1 57.56 97 GLU A CA 1
ATOM 745 C C . GLU A 1 97 ? 7.188 -17.891 5.992 1 57.56 97 GLU A C 1
ATOM 747 O O . GLU A 1 97 ? 7.695 -18.797 6.637 1 57.56 97 GLU A O 1
ATOM 752 N N . ALA A 1 98 ? 6.102 -18.125 5.184 1 62.41 98 ALA A N 1
ATOM 753 C CA . ALA A 1 98 ? 6.137 -19.438 4.531 1 62.41 98 ALA A CA 1
ATOM 754 C C . ALA A 1 98 ? 7.559 -19.812 4.117 1 62.41 98 ALA A C 1
ATOM 756 O O . ALA A 1 98 ? 8.344 -18.938 3.725 1 62.41 98 ALA A O 1
ATOM 757 N N . PRO A 1 99 ? 7.891 -20.891 4.492 1 72.81 99 PRO A N 1
ATOM 758 C CA . PRO A 1 99 ? 9.211 -21.328 4.043 1 72.81 99 PRO A CA 1
ATOM 759 C C . PRO A 1 99 ? 9.406 -21.188 2.537 1 72.81 99 PRO A C 1
ATOM 761 O O . PRO A 1 99 ? 8.562 -21.625 1.756 1 72.81 99 PRO A O 1
ATOM 764 N N . LEU A 1 100 ? 10.312 -20.422 2.176 1 89 100 LEU A N 1
ATOM 765 C CA . LEU A 1 100 ? 10.641 -20.234 0.766 1 89 100 LEU A CA 1
ATOM 766 C C . LEU A 1 100 ? 11.531 -21.375 0.27 1 89 100 LEU A C 1
ATOM 768 O O . LEU A 1 100 ? 12.422 -21.828 0.991 1 89 100 LEU A O 1
ATOM 772 N N . ARG A 1 101 ? 11.164 -21.906 -0.838 1 91.5 101 ARG A N 1
ATOM 773 C CA . ARG A 1 101 ? 11.977 -22.906 -1.523 1 91.5 101 ARG A CA 1
ATOM 774 C C . ARG A 1 101 ? 12.328 -22.453 -2.938 1 91.5 101 ARG A C 1
ATOM 776 O O . ARG A 1 101 ? 11.562 -21.734 -3.57 1 91.5 101 ARG A O 1
ATOM 783 N N . PRO A 1 102 ? 13.484 -22.953 -3.375 1 94.5 102 PRO A N 1
ATOM 784 C CA . PRO A 1 102 ? 13.828 -22.609 -4.758 1 94.5 102 PRO A CA 1
ATOM 785 C C . PRO A 1 102 ? 12.773 -23.078 -5.762 1 94.5 102 PRO A C 1
ATOM 787 O O . PRO A 1 102 ? 12.211 -24.156 -5.605 1 94.5 102 PRO A O 1
ATOM 790 N N . LEU A 1 103 ? 12.523 -22.25 -6.758 1 97.44 103 LEU A N 1
ATOM 791 C CA . LEU A 1 103 ? 11.539 -22.562 -7.781 1 97.44 103 LEU A CA 1
ATOM 792 C C . LEU A 1 103 ? 12.125 -23.484 -8.844 1 97.44 103 LEU A C 1
ATOM 794 O O . LEU A 1 103 ? 13.328 -23.406 -9.133 1 97.44 103 LEU A O 1
ATOM 798 N N . PRO A 1 104 ? 11.312 -24.328 -9.414 1 95.06 104 PRO A N 1
ATOM 799 C CA . PRO A 1 104 ? 11.812 -25.188 -10.492 1 95.06 104 PRO A CA 1
ATOM 800 C C . PRO A 1 104 ? 12.18 -24.391 -11.75 1 95.06 104 PRO A C 1
ATOM 802 O O . PRO A 1 104 ? 11.531 -23.391 -12.055 1 95.06 104 PRO A O 1
ATOM 805 N N . PRO A 1 105 ? 13.18 -24.891 -12.398 1 91.69 105 PRO A N 1
ATOM 806 C CA . PRO A 1 105 ? 13.531 -24.25 -13.664 1 91.69 105 PRO A CA 1
ATOM 807 C C . PRO A 1 105 ? 12.531 -24.547 -14.773 1 91.69 105 PRO A C 1
ATOM 809 O O . PRO A 1 105 ? 12.227 -25.703 -15.047 1 91.69 105 PRO A O 1
ATOM 812 N N . VAL A 1 106 ? 11.812 -23.625 -15.203 1 95.06 106 VAL A N 1
ATOM 813 C CA . VAL A 1 106 ? 10.859 -23.734 -16.297 1 95.06 106 VAL A CA 1
ATOM 814 C C . VAL A 1 106 ? 11.211 -22.75 -17.391 1 95.06 106 VAL A C 1
ATOM 816 O O . VAL A 1 106 ? 11.445 -21.562 -17.125 1 95.06 106 VAL A O 1
ATOM 819 N N . SER A 1 107 ? 11.344 -23.266 -18.594 1 94.62 107 SER A N 1
ATOM 820 C CA . SER A 1 107 ? 11.57 -22.359 -19.719 1 94.62 107 SER A CA 1
ATOM 821 C C . SER A 1 107 ? 10.312 -21.578 -20.062 1 94.62 107 SER A C 1
ATOM 823 O O . SER A 1 107 ? 9.258 -22.156 -20.312 1 94.62 107 SER A O 1
ATOM 825 N N . LEU A 1 108 ? 10.461 -20.281 -20.062 1 95.75 108 LEU A N 1
ATOM 826 C CA . LEU A 1 108 ? 9.305 -19.422 -20.281 1 95.75 108 LEU A CA 1
ATOM 827 C C . LEU A 1 108 ? 9.5 -18.547 -21.531 1 95.75 108 LEU A C 1
ATOM 829 O O . LEU A 1 108 ? 10.617 -18.094 -21.797 1 95.75 108 LEU A O 1
ATOM 833 N N . ASP A 1 109 ? 8.445 -18.328 -22.234 1 94.12 109 ASP A N 1
ATOM 834 C CA . ASP A 1 109 ? 8.414 -17.438 -23.391 1 94.12 109 ASP A CA 1
ATOM 835 C C . ASP A 1 109 ? 8.555 -15.977 -22.969 1 94.12 109 ASP A C 1
ATOM 837 O O . ASP A 1 109 ? 7.785 -15.492 -22.125 1 94.12 109 ASP A O 1
ATOM 841 N N . PRO A 1 110 ? 9.492 -15.25 -23.625 1 94.94 110 PRO A N 1
ATOM 842 C CA . PRO A 1 110 ? 9.68 -13.836 -23.266 1 94.94 110 PRO A CA 1
ATOM 843 C C . PRO A 1 110 ? 8.438 -12.992 -23.547 1 94.94 110 PRO A C 1
ATOM 845 O O . PRO A 1 110 ? 8.336 -11.859 -23.078 1 94.94 110 PRO A O 1
ATOM 848 N N . GLY A 1 111 ? 7.551 -13.492 -24.266 1 95.19 111 GLY A N 1
ATOM 849 C CA . GLY A 1 111 ? 6.328 -12.773 -24.578 1 95.19 111 GLY A CA 1
ATOM 850 C C . GLY A 1 111 ? 5.262 -12.914 -23.5 1 95.19 111 GLY A C 1
ATOM 851 O O . GLY A 1 111 ? 4.242 -12.234 -23.547 1 95.19 111 GLY A O 1
ATOM 852 N N . LEU A 1 112 ? 5.473 -13.75 -22.5 1 96.19 112 LEU A N 1
ATOM 853 C CA . LEU A 1 112 ? 4.461 -14.078 -21.5 1 96.19 112 LEU A CA 1
ATOM 854 C C . LEU A 1 112 ? 4.117 -12.852 -20.656 1 96.19 112 LEU A C 1
ATOM 856 O O . LEU A 1 112 ? 2.943 -12.555 -20.438 1 96.19 112 LEU A O 1
ATOM 860 N N . PRO A 1 113 ? 5.152 -12.023 -20.172 1 97.69 113 PRO A N 1
ATOM 861 C CA . PRO A 1 113 ? 4.812 -10.922 -19.266 1 97.69 113 PRO A CA 1
ATOM 862 C C . PRO A 1 113 ? 3.818 -9.945 -19.875 1 97.69 113 PRO A C 1
ATOM 864 O O . PRO A 1 113 ? 2.764 -9.68 -19.297 1 97.69 113 PRO A O 1
ATOM 867 N N . PRO A 1 114 ? 4.066 -9.484 -21.125 1 97.62 114 PRO A N 1
ATOM 868 C CA . PRO A 1 114 ? 3.072 -8.594 -21.734 1 97.62 114 PRO A CA 1
ATOM 869 C C . PRO A 1 114 ? 1.715 -9.266 -21.922 1 97.62 114 PRO A C 1
ATOM 871 O O . PRO A 1 114 ? 0.674 -8.625 -21.734 1 97.62 114 PRO A O 1
ATOM 874 N N . ARG A 1 115 ? 1.751 -10.523 -22.281 1 96.94 115 ARG A N 1
ATOM 875 C CA . ARG A 1 115 ? 0.513 -11.266 -22.516 1 96.94 115 ARG A CA 1
ATOM 876 C C . ARG A 1 115 ? -0.305 -11.383 -21.234 1 96.94 115 ARG A C 1
ATOM 878 O O . ARG A 1 115 ? -1.517 -11.156 -21.234 1 96.94 115 ARG A O 1
ATOM 885 N N . LEU A 1 116 ? 0.327 -11.766 -20.172 1 98.06 116 LEU A N 1
ATOM 886 C CA . LEU A 1 116 ? -0.35 -11.953 -18.891 1 98.06 116 LEU A CA 1
ATOM 887 C C . LEU A 1 116 ? -0.956 -10.641 -18.406 1 98.06 116 LEU A C 1
ATOM 889 O O . LEU A 1 116 ? -2.104 -10.609 -17.953 1 98.06 116 LEU A O 1
ATOM 893 N N . LEU A 1 117 ? -0.191 -9.516 -18.484 1 97.25 117 LEU A N 1
ATOM 894 C CA . LEU A 1 117 ? -0.686 -8.227 -18 1 97.25 117 LEU A CA 1
ATOM 895 C C . LEU A 1 117 ? -1.837 -7.73 -18.875 1 97.25 117 LEU A C 1
ATOM 897 O O . LEU A 1 117 ? -2.762 -7.086 -18.375 1 97.25 117 LEU A O 1
ATOM 901 N N . SER A 1 118 ? -1.714 -7.992 -20.141 1 96.31 118 SER A N 1
ATOM 902 C CA . SER A 1 118 ? -2.809 -7.625 -21.031 1 96.31 118 SER A CA 1
ATOM 903 C C . SER A 1 118 ? -4.102 -8.328 -20.625 1 96.31 118 SER A C 1
ATOM 905 O O . SER A 1 118 ? -5.172 -7.711 -20.625 1 96.31 118 SER A O 1
ATOM 907 N N . GLU A 1 119 ? -3.979 -9.594 -20.328 1 96.31 119 GLU A N 1
ATOM 908 C CA . GLU A 1 119 ? -5.145 -10.359 -19.875 1 96.31 119 GLU A CA 1
ATOM 909 C C . GLU A 1 119 ? -5.699 -9.812 -18.578 1 96.31 119 GLU A C 1
ATOM 911 O O . GLU A 1 119 ? -6.918 -9.688 -18.406 1 96.31 119 GLU A O 1
ATOM 916 N N . LEU A 1 120 ? -4.84 -9.469 -17.641 1 96 120 LEU A N 1
ATOM 917 C CA . LEU A 1 120 ? -5.25 -8.875 -16.375 1 96 120 LEU A CA 1
ATOM 918 C C . LEU A 1 120 ? -5.98 -7.559 -16.594 1 96 120 LEU A C 1
ATOM 920 O O . LEU A 1 120 ? -7.047 -7.328 -16.016 1 96 120 LEU A O 1
ATOM 924 N N . ARG A 1 121 ? -5.441 -6.707 -17.422 1 92.38 121 ARG A N 1
ATOM 925 C CA . ARG A 1 121 ? -6.02 -5.395 -17.688 1 92.38 121 ARG A CA 1
ATOM 926 C C . ARG A 1 121 ? -7.406 -5.531 -18.312 1 92.38 121 ARG A C 1
ATOM 928 O O . ARG A 1 121 ? -8.32 -4.77 -17.984 1 92.38 121 ARG A O 1
ATOM 935 N N . ARG A 1 122 ? -7.512 -6.449 -19.141 1 91.56 122 ARG A N 1
ATOM 936 C CA . ARG A 1 122 ? -8.766 -6.668 -19.859 1 91.56 122 ARG A CA 1
ATOM 937 C C . ARG A 1 122 ? -9.867 -7.129 -18.906 1 91.56 122 ARG A C 1
ATOM 939 O O . ARG A 1 122 ? -11.023 -6.75 -19.062 1 91.56 122 ARG A O 1
ATOM 946 N N . GLU A 1 123 ? -9.453 -7.832 -17.922 1 88.31 123 GLU A N 1
ATOM 947 C CA . GLU A 1 123 ? -10.445 -8.508 -17.094 1 88.31 123 GLU A CA 1
ATOM 948 C C . GLU A 1 123 ? -10.688 -7.746 -15.789 1 88.31 123 GLU A C 1
ATOM 950 O O . GLU A 1 123 ? -11.695 -7.961 -15.117 1 88.31 123 GLU A O 1
ATOM 955 N N . ALA A 1 124 ? -9.758 -6.895 -15.422 1 85 124 ALA A N 1
ATOM 956 C CA . ALA A 1 124 ? -9.859 -6.137 -14.172 1 85 124 ALA A CA 1
ATOM 957 C C . ALA A 1 124 ? -10.734 -4.898 -14.359 1 85 124 ALA A C 1
ATOM 959 O O . ALA A 1 124 ? -10.219 -3.801 -14.586 1 85 124 ALA A O 1
ATOM 960 N N . ARG A 1 125 ? -11.977 -4.973 -14.164 1 80.56 125 ARG A N 1
ATOM 961 C CA . ARG A 1 125 ? -12.977 -3.947 -14.477 1 80.56 125 ARG A CA 1
ATOM 962 C C . ARG A 1 125 ? -12.906 -2.797 -13.477 1 80.56 125 ARG A C 1
ATOM 964 O O . ARG A 1 125 ? -12.914 -1.628 -13.867 1 80.56 125 ARG A O 1
ATOM 971 N N . ALA A 1 126 ? -12.875 -3.215 -12.203 1 77.06 126 ALA A N 1
ATOM 972 C CA . ALA A 1 126 ? -12.875 -2.174 -11.18 1 77.06 126 ALA A CA 1
ATOM 973 C C . ALA A 1 126 ? -11.609 -1.321 -11.266 1 77.06 126 ALA A C 1
ATOM 975 O O . ALA A 1 126 ? -11.664 -0.102 -11.094 1 77.06 126 ALA A O 1
ATOM 976 N N . TYR A 1 127 ? -10.578 -1.946 -11.586 1 73.38 127 TYR A N 1
ATOM 977 C CA . TYR A 1 127 ? -9.312 -1.242 -11.758 1 73.38 127 TYR A CA 1
ATOM 978 C C . TYR A 1 127 ? -9.414 -0.204 -12.875 1 73.38 127 TYR A C 1
ATOM 980 O O . TYR A 1 127 ? -8.969 0.936 -12.711 1 73.38 127 TYR A O 1
ATOM 988 N N . ALA A 1 128 ? -10.023 -0.62 -13.867 1 71.81 128 ALA A N 1
ATOM 989 C CA . ALA A 1 128 ? -10.195 0.264 -15.016 1 71.81 128 ALA A CA 1
ATOM 990 C C . ALA A 1 128 ? -11.125 1.43 -14.672 1 71.81 128 ALA A C 1
ATOM 992 O O . ALA A 1 128 ? -10.914 2.551 -15.148 1 71.81 128 ALA A O 1
ATOM 993 N N . GLU A 1 129 ? -11.977 1.185 -13.773 1 74.75 129 GLU A N 1
ATOM 994 C CA . GLU A 1 129 ? -13.016 2.164 -13.461 1 74.75 129 GLU A CA 1
ATOM 995 C C . GLU A 1 129 ? -12.531 3.162 -12.414 1 74.75 129 GLU A C 1
ATOM 997 O O . GLU A 1 129 ? -12.828 4.355 -12.5 1 74.75 129 GLU A O 1
ATOM 1002 N N . THR A 1 130 ? -11.844 2.783 -11.461 1 69.88 130 THR A N 1
ATOM 1003 C CA . THR A 1 130 ? -11.562 3.641 -10.312 1 69.88 130 THR A CA 1
ATOM 1004 C C . THR A 1 130 ? -10.086 4.035 -10.281 1 69.88 130 THR A C 1
ATOM 1006 O O . THR A 1 130 ? -9.727 5.059 -9.703 1 69.88 130 THR A O 1
ATOM 1009 N N . ARG A 1 131 ? -9.258 3.26 -10.859 1 68.19 131 ARG A N 1
ATOM 1010 C CA . ARG A 1 131 ? -7.805 3.391 -10.844 1 68.19 131 ARG A CA 1
ATOM 1011 C C . ARG A 1 131 ? -7.262 3.316 -9.422 1 68.19 131 ARG A C 1
ATOM 1013 O O . ARG A 1 131 ? -6.051 3.42 -9.203 1 68.19 131 ARG A O 1
ATOM 1020 N N . GLY A 1 132 ? -8.031 3.191 -8.508 1 77.25 132 GLY A N 1
ATOM 1021 C CA . GLY A 1 132 ? -7.641 3.209 -7.109 1 77.25 132 GLY A CA 1
ATOM 1022 C C . GLY A 1 132 ? -7.605 1.829 -6.48 1 77.25 132 GLY A C 1
ATOM 1023 O O . GLY A 1 132 ? -7.637 1.698 -5.254 1 77.25 132 GLY A O 1
ATOM 1024 N N . ILE A 1 133 ? -7.594 0.841 -7.324 1 88.75 133 ILE A N 1
ATOM 1025 C CA . ILE A 1 133 ? -7.59 -0.527 -6.816 1 88.75 133 ILE A CA 1
ATOM 1026 C C . ILE A 1 133 ? -6.477 -1.324 -7.488 1 88.75 133 ILE A C 1
ATOM 1028 O O . ILE A 1 133 ? -5.883 -0.867 -8.469 1 88.75 133 ILE A O 1
ATOM 1032 N N . HIS A 1 134 ? -6.125 -2.438 -6.918 1 92.81 134 HIS A N 1
ATOM 1033 C CA . HIS A 1 134 ? -5.105 -3.324 -7.469 1 92.81 134 HIS A CA 1
ATOM 1034 C C . HIS A 1 134 ? -5.723 -4.609 -8 1 92.81 134 HIS A C 1
ATOM 1036 O O . HIS A 1 134 ? -6.738 -5.082 -7.484 1 92.81 134 HIS A O 1
ATOM 1042 N N . GLY A 1 135 ? -5.137 -5.051 -9.07 1 95.5 135 GLY A N 1
ATOM 1043 C CA . GLY A 1 135 ? -5.52 -6.336 -9.633 1 95.5 135 GLY A CA 1
ATOM 1044 C C . GLY A 1 135 ? -4.418 -7.375 -9.555 1 95.5 135 GLY A C 1
ATOM 1045 O O . GLY A 1 135 ? -3.234 -7.031 -9.539 1 95.5 135 GLY A O 1
ATOM 1046 N N . ALA A 1 136 ? -4.77 -8.609 -9.469 1 97.75 136 ALA A N 1
ATOM 1047 C CA . ALA A 1 136 ? -3.871 -9.766 -9.523 1 97.75 136 ALA A CA 1
ATOM 1048 C C . ALA A 1 136 ? -4.52 -10.93 -10.258 1 97.75 136 ALA A C 1
ATOM 1050 O O . ALA A 1 136 ? -5.727 -11.156 -10.141 1 97.75 136 ALA A O 1
ATOM 1051 N N . ALA A 1 137 ? -3.699 -11.633 -10.984 1 98.75 137 ALA A N 1
ATOM 1052 C CA . ALA A 1 137 ? -4.211 -12.742 -11.781 1 98.75 137 ALA A CA 1
ATOM 1053 C C . ALA A 1 137 ? -3.273 -13.945 -11.703 1 98.75 137 ALA A C 1
ATOM 1055 O O . ALA A 1 137 ? -2.051 -13.789 -11.664 1 98.75 137 ALA A O 1
ATOM 1056 N N . LEU A 1 138 ? -3.881 -15.07 -11.664 1 98.81 138 LEU A N 1
ATOM 1057 C CA . LEU A 1 138 ? -3.234 -16.375 -11.609 1 98.81 138 LEU A CA 1
ATOM 1058 C C . LEU A 1 138 ? -3.365 -17.109 -12.945 1 98.81 138 LEU A C 1
ATOM 1060 O O . LEU A 1 138 ? -4.457 -17.172 -13.508 1 98.81 138 LEU A O 1
ATOM 1064 N N . PHE A 1 139 ? -2.252 -17.641 -13.445 1 98.81 139 PHE A N 1
ATOM 1065 C CA . PHE A 1 139 ? -2.244 -18.344 -14.719 1 98.81 139 PHE A CA 1
ATOM 1066 C C . PHE A 1 139 ? -1.549 -19.703 -14.578 1 98.81 139 PHE A C 1
ATOM 1068 O O . PHE A 1 139 ? -0.706 -19.875 -13.695 1 98.81 139 PHE A O 1
ATOM 1075 N N . ASP A 1 140 ? -1.941 -20.578 -15.477 1 98.19 140 ASP A N 1
ATOM 1076 C CA . ASP A 1 140 ? -1.131 -21.781 -15.602 1 98.19 140 ASP A CA 1
ATOM 1077 C C . ASP A 1 140 ? 0.086 -21.547 -16.484 1 98.19 140 ASP A C 1
ATOM 1079 O O . ASP A 1 140 ? 0.312 -20.422 -16.938 1 98.19 140 ASP A O 1
ATOM 1083 N N . LEU A 1 141 ? 0.908 -22.516 -16.734 1 96.5 141 LEU A N 1
ATOM 1084 C CA . LEU A 1 141 ? 2.188 -22.359 -17.422 1 96.5 141 LEU A CA 1
ATOM 1085 C C . LEU A 1 141 ? 1.979 -22.031 -18.906 1 96.5 141 LEU A C 1
ATOM 1087 O O . LEU A 1 141 ? 2.898 -21.562 -19.578 1 96.5 141 LEU A O 1
ATOM 1091 N N . GLU A 1 142 ? 0.811 -22.266 -19.406 1 94.06 142 GLU A N 1
ATOM 1092 C CA . GLU A 1 142 ? 0.5 -21.969 -20.797 1 94.06 142 GLU A CA 1
ATOM 1093 C C . GLU A 1 142 ? -0.018 -20.547 -20.953 1 94.06 142 GLU A C 1
ATOM 1095 O O . GLU A 1 142 ? -0.238 -20.078 -22.078 1 94.06 142 GLU A O 1
ATOM 1100 N N . GLY A 1 143 ? -0.229 -19.906 -19.812 1 95.94 143 GLY A N 1
ATOM 1101 C CA . GLY A 1 143 ? -0.725 -18.547 -19.859 1 95.94 143 GLY A CA 1
ATOM 1102 C C . GLY A 1 143 ? -2.24 -18.453 -19.828 1 95.94 143 GLY A C 1
ATOM 1103 O O . GLY A 1 143 ? -2.812 -17.406 -20.141 1 95.94 143 GLY A O 1
ATOM 1104 N N . ARG A 1 144 ? -2.834 -19.594 -19.516 1 96.94 144 ARG A N 1
ATOM 1105 C CA . ARG A 1 144 ? -4.285 -19.578 -19.375 1 96.94 144 ARG A CA 1
ATOM 1106 C C . ARG A 1 144 ? -4.691 -18.984 -18.016 1 96.94 144 ARG A C 1
ATOM 1108 O O . ARG A 1 144 ? -4.16 -19.391 -16.984 1 96.94 144 ARG A O 1
ATOM 1115 N N . LEU A 1 145 ? -5.668 -18.047 -18.094 1 98.25 145 LEU A N 1
ATOM 1116 C CA . LEU A 1 145 ? -6.148 -17.406 -16.875 1 98.25 145 LEU A CA 1
ATOM 1117 C C . LEU A 1 145 ? -6.918 -18.391 -16 1 98.25 145 LEU A C 1
ATOM 1119 O O . LEU A 1 145 ? -7.867 -19.031 -16.469 1 98.25 145 LEU A O 1
ATOM 1123 N N . LEU A 1 146 ? -6.508 -18.578 -14.742 1 98.56 146 LEU A N 1
ATOM 1124 C CA . LEU A 1 146 ? -7.18 -19.469 -13.805 1 98.56 146 LEU A CA 1
ATOM 1125 C C . LEU A 1 146 ? -8.109 -18.688 -12.883 1 98.56 146 LEU A C 1
ATOM 1127 O O . LEU A 1 146 ? -9.227 -19.141 -12.594 1 98.56 146 LEU A O 1
ATOM 1131 N N . TYR A 1 147 ? -7.676 -17.547 -12.422 1 98.25 147 TYR A N 1
ATOM 1132 C CA . TYR A 1 147 ? -8.438 -16.734 -11.484 1 98.25 147 TYR A CA 1
ATOM 1133 C C . TYR A 1 147 ? -7.91 -15.297 -11.453 1 98.25 147 TYR A C 1
ATOM 1135 O O . TYR A 1 147 ? -6.711 -15.07 -11.609 1 98.25 147 TYR A O 1
ATOM 1143 N N . LEU A 1 148 ? -8.742 -14.336 -11.32 1 97.94 148 LEU A N 1
ATOM 1144 C CA . LEU A 1 148 ? -8.406 -12.922 -11.219 1 97.94 148 LEU A CA 1
ATOM 1145 C C . LEU A 1 148 ? -9.258 -12.234 -10.156 1 97.94 148 LEU A C 1
ATOM 1147 O O . LEU A 1 148 ? -10.453 -12.516 -10.031 1 97.94 148 LEU A O 1
ATOM 1151 N N . ASN A 1 149 ? -8.695 -11.359 -9.438 1 96.12 149 ASN A N 1
ATOM 1152 C CA . ASN A 1 149 ? -9.453 -10.562 -8.477 1 96.12 149 ASN A CA 1
ATOM 1153 C C . ASN A 1 149 ? -8.867 -9.156 -8.344 1 96.12 149 ASN A C 1
ATOM 1155 O O . ASN A 1 149 ? -7.812 -8.859 -8.898 1 96.12 149 ASN A O 1
ATOM 1159 N N . GLU A 1 150 ? -9.586 -8.359 -7.715 1 95.19 150 GLU A N 1
ATOM 1160 C CA . GLU A 1 150 ? -9.195 -6.973 -7.461 1 95.19 150 GLU A CA 1
ATOM 1161 C C . GLU A 1 150 ? -9.406 -6.602 -5.996 1 95.19 150 GLU A C 1
ATOM 1163 O O . GLU A 1 150 ? -10.328 -7.09 -5.352 1 95.19 150 GLU A O 1
ATOM 1168 N N . ASP A 1 151 ? -8.562 -5.805 -5.496 1 94 151 ASP A N 1
ATOM 1169 C CA . ASP A 1 151 ? -8.625 -5.336 -4.113 1 94 151 ASP A CA 1
ATOM 1170 C C . ASP A 1 151 ? -7.941 -3.982 -3.959 1 94 151 ASP A C 1
ATOM 1172 O O . ASP A 1 151 ? -7.004 -3.666 -4.695 1 94 151 ASP A O 1
ATOM 1176 N N . ILE A 1 152 ? -8.359 -3.24 -2.98 1 91.44 152 ILE A N 1
ATOM 1177 C CA . ILE A 1 152 ? -7.715 -1.96 -2.707 1 91.44 152 ILE A CA 1
ATOM 1178 C C . ILE A 1 152 ? -6.277 -2.191 -2.248 1 91.44 152 ILE A C 1
ATOM 1180 O O . ILE A 1 152 ? -5.41 -1.335 -2.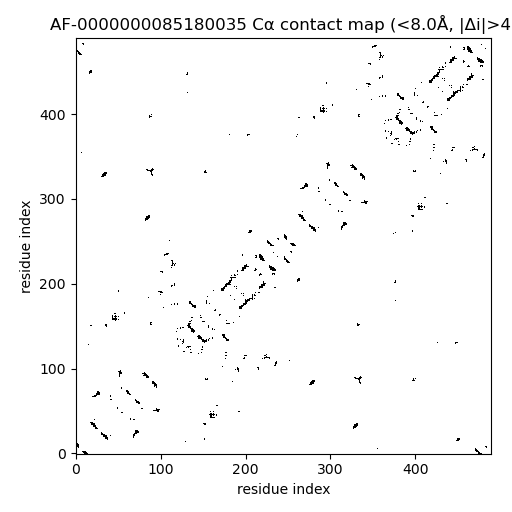439 1 91.44 152 ILE A O 1
ATOM 1184 N N . GLY A 1 153 ? -6.066 -3.299 -1.61 1 92.06 153 GLY A N 1
ATOM 1185 C CA . GLY A 1 153 ? -4.727 -3.664 -1.189 1 92.06 153 GLY A CA 1
ATOM 1186 C C . GLY A 1 153 ? -4.043 -4.629 -2.141 1 92.06 153 GLY A C 1
ATOM 1187 O O . GLY A 1 153 ? -4.582 -5.699 -2.438 1 92.06 153 GLY A O 1
ATOM 1188 N N . ARG A 1 154 ? -2.84 -4.305 -2.523 1 91.62 154 ARG A N 1
ATOM 1189 C CA . ARG A 1 154 ? -2.131 -5.156 -3.475 1 91.62 154 ARG A CA 1
ATOM 1190 C C . ARG A 1 154 ? -1.799 -6.508 -2.855 1 91.62 154 ARG A C 1
ATOM 1192 O O . ARG A 1 154 ? -1.83 -7.535 -3.539 1 91.62 154 ARG A O 1
ATOM 1199 N N . HIS A 1 155 ? -1.421 -6.586 -1.55 1 93.75 155 HIS A N 1
ATOM 1200 C CA . HIS A 1 155 ? -1.159 -7.855 -0.878 1 93.75 155 HIS A CA 1
ATOM 1201 C C . HIS A 1 155 ? -2.418 -8.711 -0.809 1 93.75 155 HIS A C 1
ATOM 1203 O O . HIS A 1 155 ? -2.357 -9.93 -1.004 1 93.75 155 HIS A O 1
ATOM 1209 N N . ASN A 1 156 ? -3.537 -8.047 -0.514 1 95.25 156 ASN A N 1
ATOM 1210 C CA . ASN A 1 156 ? -4.812 -8.75 -0.477 1 95.25 156 ASN A CA 1
ATOM 1211 C C . ASN A 1 156 ? -5.121 -9.43 -1.811 1 95.25 156 ASN A C 1
ATOM 1213 O O . ASN A 1 156 ? -5.613 -10.555 -1.839 1 95.25 156 ASN A O 1
ATOM 1217 N N . ALA A 1 157 ? -4.871 -8.68 -2.84 1 96 157 ALA A N 1
ATOM 1218 C CA . ALA A 1 157 ? -5.145 -9.211 -4.176 1 96 157 ALA A CA 1
ATOM 1219 C C . ALA A 1 157 ? -4.387 -10.508 -4.418 1 96 157 ALA A C 1
ATOM 1221 O O . ALA A 1 157 ? -4.93 -11.461 -4.984 1 96 157 ALA A O 1
ATOM 1222 N N . VAL A 1 158 ? -3.16 -10.617 -3.949 1 96.94 158 VAL A N 1
ATOM 1223 C CA . VAL A 1 158 ? -2.336 -11.805 -4.152 1 96.94 158 VAL A CA 1
ATOM 1224 C C . VAL A 1 158 ? -2.74 -12.891 -3.156 1 96.94 158 VAL A C 1
ATOM 1226 O O . VAL A 1 158 ? -2.781 -14.07 -3.502 1 96.94 158 VAL A O 1
ATOM 1229 N N . ASP A 1 159 ? -3.039 -12.484 -1.915 1 96.38 159 ASP A N 1
ATOM 1230 C CA . ASP A 1 159 ? -3.514 -13.445 -0.929 1 96.38 159 ASP A CA 1
ATOM 1231 C C . ASP A 1 159 ? -4.738 -14.203 -1.441 1 96.38 159 ASP A C 1
ATOM 1233 O O . ASP A 1 159 ? -4.855 -15.414 -1.246 1 96.38 159 ASP A O 1
ATOM 1237 N N . ARG A 1 160 ? -5.617 -13.492 -2.115 1 98.06 160 ARG A N 1
ATOM 1238 C CA . ARG A 1 160 ? -6.828 -14.117 -2.65 1 98.06 160 ARG A CA 1
ATOM 1239 C C . ARG A 1 160 ? -6.484 -15.164 -3.699 1 98.06 160 ARG A C 1
ATOM 1241 O O . ARG A 1 160 ? -7.168 -16.188 -3.809 1 98.06 160 ARG A O 1
ATOM 1248 N N . LEU A 1 161 ? -5.422 -14.93 -4.492 1 98.62 161 LEU A N 1
ATOM 1249 C CA . LEU A 1 161 ? -4.984 -15.93 -5.453 1 98.62 161 LEU A CA 1
ATOM 1250 C C . LEU A 1 161 ? -4.582 -17.219 -4.75 1 98.62 161 LEU A C 1
ATOM 1252 O O . LEU A 1 161 ? -4.949 -18.312 -5.188 1 98.62 161 LEU A O 1
ATOM 1256 N N . MET A 1 162 ? -3.83 -17.078 -3.686 1 97.81 162 MET A N 1
ATOM 1257 C CA . MET A 1 162 ? -3.391 -18.25 -2.932 1 97.81 162 MET A CA 1
ATOM 1258 C C . MET A 1 162 ? -4.582 -18.984 -2.324 1 97.81 162 MET A C 1
ATOM 1260 O O . MET A 1 162 ? -4.625 -20.219 -2.326 1 97.81 162 MET A O 1
ATOM 1264 N N . GLY A 1 163 ? -5.523 -18.203 -1.753 1 98.44 163 GLY A N 1
ATOM 1265 C CA . GLY A 1 163 ? -6.738 -18.812 -1.25 1 98.44 163 GLY A CA 1
ATOM 1266 C C . GLY A 1 163 ? -7.453 -19.656 -2.291 1 98.44 163 GLY A C 1
ATOM 1267 O O . GLY A 1 163 ? -7.906 -20.766 -1.999 1 98.44 163 GLY A O 1
ATOM 1268 N N . TYR A 1 164 ? -7.559 -19.094 -3.479 1 98.69 164 TYR A N 1
ATOM 1269 C CA . TYR A 1 164 ? -8.172 -19.812 -4.594 1 98.69 164 TYR A CA 1
ATOM 1270 C C . TYR A 1 164 ? -7.418 -21.094 -4.906 1 98.69 164 TYR A C 1
ATOM 1272 O O . TYR A 1 164 ? -8.031 -22.156 -5.105 1 98.69 164 TYR A O 1
ATOM 1280 N N . MET A 1 165 ? -6.078 -21.047 -4.949 1 98.56 165 MET A N 1
ATOM 1281 C CA . MET A 1 165 ? -5.258 -22.234 -5.211 1 98.56 165 MET A CA 1
ATOM 1282 C C . MET A 1 165 ? -5.543 -23.328 -4.191 1 98.56 165 MET A C 1
ATOM 1284 O O . MET A 1 165 ? -5.668 -24.5 -4.555 1 98.56 165 MET A O 1
ATOM 1288 N N . LEU A 1 166 ? -5.645 -22.922 -2.967 1 97.88 166 LEU A N 1
ATOM 1289 C CA . LEU A 1 166 ? -5.891 -23.891 -1.902 1 97.88 166 LEU A CA 1
ATOM 1290 C C . LEU A 1 166 ? -7.238 -24.578 -2.09 1 97.88 166 LEU A C 1
ATOM 1292 O O . LEU A 1 166 ? -7.328 -25.812 -2.033 1 97.88 166 LEU A O 1
ATOM 1296 N N . LEU A 1 167 ? -8.273 -23.781 -2.312 1 97.81 167 LEU A N 1
ATOM 1297 C CA . LEU A 1 167 ? -9.633 -24.312 -2.377 1 97.81 167 LEU A CA 1
ATOM 1298 C C . LEU A 1 167 ? -9.82 -25.172 -3.615 1 97.81 167 LEU A C 1
ATOM 1300 O O . LEU A 1 167 ? -10.523 -26.188 -3.566 1 97.81 167 LEU A O 1
ATOM 1304 N N . GLU A 1 168 ? -9.188 -24.75 -4.723 1 97.94 168 GLU A N 1
ATOM 1305 C CA . GLU A 1 168 ? -9.391 -25.438 -5.992 1 97.94 168 GLU A CA 1
ATOM 1306 C C . GLU A 1 168 ? -8.352 -26.547 -6.191 1 97.94 168 GLU A C 1
ATOM 1308 O O . GLU A 1 168 ? -8.414 -27.297 -7.172 1 97.94 168 GLU A O 1
ATOM 1313 N N . GLY A 1 169 ? -7.434 -26.594 -5.324 1 97.5 169 GLY A N 1
ATOM 1314 C CA . GLY A 1 169 ? -6.406 -27.625 -5.418 1 97.5 169 GLY A CA 1
ATOM 1315 C C . GLY A 1 169 ? -5.434 -27.391 -6.559 1 97.5 169 GLY A C 1
ATOM 1316 O O . GLY A 1 169 ? -4.953 -28.344 -7.176 1 97.5 169 GLY A O 1
ATOM 1317 N N . ILE A 1 170 ? -5.219 -26.156 -6.898 1 98 170 ILE A N 1
ATOM 1318 C CA . ILE A 1 170 ? -4.25 -25.812 -7.934 1 98 170 ILE A CA 1
ATOM 1319 C C . ILE A 1 170 ? -2.832 -25.938 -7.375 1 98 170 ILE A C 1
ATOM 1321 O O . ILE A 1 170 ? -2.504 -25.312 -6.359 1 98 170 ILE A O 1
ATOM 1325 N N . LYS A 1 171 ? -2.016 -26.641 -8.016 1 97 171 LYS A N 1
ATOM 1326 C CA . LYS A 1 171 ? -0.643 -26.859 -7.57 1 97 171 LYS A CA 1
ATOM 1327 C C . LYS A 1 171 ? 0.343 -26.031 -8.398 1 97 171 LYS A C 1
ATOM 1329 O O . LYS A 1 171 ? 0.123 -25.797 -9.586 1 97 171 LYS A O 1
ATOM 1334 N N . PRO A 1 172 ? 1.443 -25.562 -7.789 1 96.56 172 PRO A N 1
ATOM 1335 C CA . PRO A 1 172 ? 2.523 -24.922 -8.539 1 96.56 172 PRO A CA 1
ATOM 1336 C C . PRO A 1 172 ? 3.197 -25.859 -9.531 1 96.56 172 PRO A C 1
ATOM 1338 O O . PRO A 1 172 ? 3.072 -27.078 -9.414 1 96.56 172 PRO A O 1
ATOM 1341 N N . PRO A 1 173 ? 3.832 -25.422 -10.539 1 98 173 PRO A N 1
ATOM 1342 C CA . PRO A 1 173 ? 4.172 -24.016 -10.75 1 98 173 PRO A CA 1
ATOM 1343 C C . PRO A 1 173 ? 3.041 -23.234 -11.406 1 98 173 PRO A C 1
ATOM 1345 O O . PRO A 1 173 ? 2.178 -23.812 -12.062 1 98 173 PRO A O 1
ATOM 1348 N N . VAL A 1 174 ? 3.006 -21.938 -11.133 1 98.62 174 VAL A N 1
ATOM 1349 C CA . VAL A 1 174 ? 2 -21.031 -11.688 1 98.62 174 VAL A CA 1
ATOM 1350 C C . VAL A 1 174 ? 2.666 -19.734 -12.164 1 98.62 174 V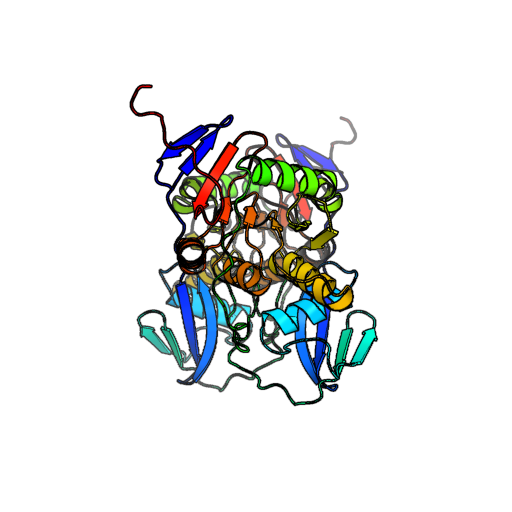AL A C 1
ATOM 1352 O O . VAL A 1 174 ? 3.875 -19.562 -12 1 98.62 174 VAL A O 1
ATOM 1355 N N . LEU A 1 175 ? 1.932 -18.922 -12.898 1 98.81 175 LEU A N 1
ATOM 1356 C CA . LEU A 1 175 ? 2.34 -17.594 -13.32 1 98.81 175 LEU A CA 1
ATOM 1357 C C . LEU A 1 175 ? 1.442 -16.531 -12.695 1 98.81 175 LEU A C 1
ATOM 1359 O O . LEU A 1 175 ? 0.236 -16.734 -12.547 1 98.81 175 LEU A O 1
ATOM 1363 N N . LEU A 1 176 ? 2.057 -15.391 -12.32 1 98.81 176 LEU A N 1
ATOM 1364 C CA . LEU A 1 176 ? 1.307 -14.312 -11.688 1 98.81 176 LEU A CA 1
ATOM 1365 C C . LEU A 1 176 ? 1.47 -13.008 -12.469 1 98.81 176 LEU A C 1
ATOM 1367 O O . LEU A 1 176 ? 2.561 -12.711 -12.953 1 98.81 176 LEU A O 1
ATOM 1371 N N . ALA A 1 177 ? 0.425 -12.258 -12.57 1 98.69 177 ALA A N 1
ATOM 1372 C CA . ALA A 1 177 ? 0.443 -10.859 -13 1 98.69 177 ALA A CA 1
ATOM 1373 C C . ALA A 1 177 ? -0.228 -9.953 -11.977 1 98.69 177 ALA A C 1
ATOM 1375 O O . ALA A 1 177 ? -1.282 -10.297 -11.43 1 98.69 177 ALA A O 1
ATOM 1376 N N . VAL A 1 178 ? 0.391 -8.844 -11.664 1 97.44 178 VAL A N 1
ATOM 1377 C CA . VAL A 1 178 ? -0.151 -7.926 -10.664 1 97.44 178 VAL A CA 1
ATOM 1378 C C . VAL A 1 178 ? -0.036 -6.488 -11.156 1 97.44 178 VAL A C 1
ATOM 1380 O O . VAL A 1 178 ? 0.778 -6.191 -12.039 1 97.44 178 VAL A O 1
ATOM 1383 N N . THR A 1 179 ? -0.833 -5.59 -10.578 1 94.25 179 THR A N 1
ATOM 1384 C CA . THR A 1 179 ? -0.782 -4.195 -10.992 1 94.25 179 THR A CA 1
ATOM 1385 C C . THR A 1 179 ? 0.024 -3.359 -10 1 94.25 179 THR A C 1
ATOM 1387 O O . THR A 1 179 ? 0.367 -2.211 -10.281 1 94.25 179 THR A O 1
ATOM 1390 N N . GLY A 1 180 ? 0.395 -3.9 -8.844 1 91.88 180 GLY A N 1
ATOM 1391 C CA . GLY A 1 180 ? 1.076 -3.137 -7.809 1 91.88 180 GLY A CA 1
ATOM 1392 C C . GLY A 1 180 ? 2.576 -3.365 -7.785 1 91.88 180 GLY A C 1
ATOM 1393 O O . GLY A 1 180 ? 3.088 -4.227 -8.508 1 91.88 180 GLY A O 1
ATOM 1394 N N . ARG A 1 181 ? 3.25 -2.574 -6.969 1 91.62 181 ARG A N 1
ATOM 1395 C CA . ARG A 1 181 ? 4.695 -2.668 -6.805 1 91.62 181 ARG A CA 1
ATOM 1396 C C . ARG A 1 181 ? 5.094 -4.012 -6.195 1 91.62 181 ARG A C 1
ATOM 1398 O O . ARG A 1 181 ? 4.383 -4.547 -5.344 1 91.62 181 ARG A O 1
ATOM 1405 N N . VAL A 1 182 ? 6.27 -4.445 -6.559 1 95.06 182 VAL A N 1
ATOM 1406 C CA . VAL A 1 182 ? 6.777 -5.699 -6.012 1 95.06 182 VAL A CA 1
ATOM 1407 C C . VAL A 1 182 ? 7.789 -5.406 -4.906 1 95.06 182 VAL A C 1
ATOM 1409 O O . VAL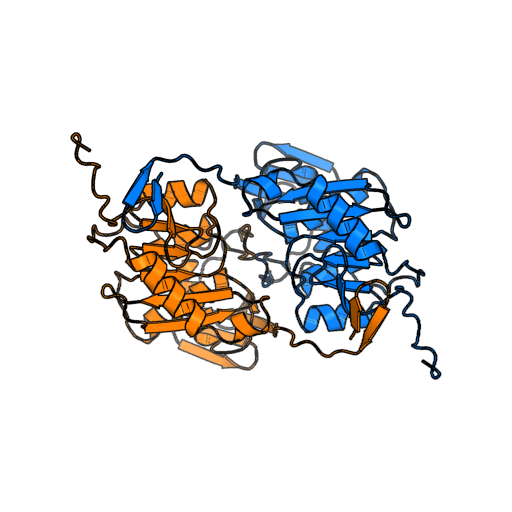 A 1 182 ? 8.969 -5.191 -5.18 1 95.06 182 VAL A O 1
ATOM 1412 N N . SER A 1 183 ? 7.281 -5.465 -3.688 1 92 183 SER A N 1
ATOM 1413 C CA . SER A 1 183 ? 8.148 -5.375 -2.518 1 92 183 SER A CA 1
ATOM 1414 C C . SER A 1 183 ? 8.781 -6.723 -2.191 1 92 183 SER A C 1
ATOM 1416 O O . SER A 1 183 ? 8.516 -7.719 -2.865 1 92 183 SER A O 1
ATOM 1418 N N . ARG A 1 184 ? 9.625 -6.727 -1.212 1 91.19 184 ARG A N 1
ATOM 1419 C CA . ARG A 1 184 ? 10.219 -7.98 -0.765 1 91.19 184 ARG A CA 1
ATOM 1420 C C . ARG A 1 184 ? 9.141 -8.992 -0.385 1 91.19 184 ARG A C 1
ATOM 1422 O O . ARG A 1 184 ? 9.211 -10.164 -0.768 1 91.19 184 ARG A O 1
ATOM 1429 N N . GLU A 1 185 ? 8.18 -8.508 0.332 1 90.75 185 GLU A N 1
ATOM 1430 C CA . GLU A 1 185 ? 7.09 -9.375 0.764 1 90.75 185 GLU A CA 1
ATOM 1431 C C . GLU A 1 185 ? 6.309 -9.914 -0.43 1 90.75 185 GLU A C 1
ATOM 1433 O O . GLU A 1 185 ? 5.906 -11.078 -0.443 1 90.75 185 GLU A O 1
ATOM 1438 N N . MET A 1 186 ? 6.074 -9.078 -1.375 1 93.88 186 MET A N 1
ATOM 1439 C CA . MET A 1 186 ? 5.328 -9.5 -2.559 1 93.88 186 MET A CA 1
ATOM 1440 C C . MET A 1 186 ? 6.074 -10.594 -3.312 1 93.88 186 MET A C 1
ATOM 1442 O O . MET A 1 186 ? 5.473 -11.578 -3.748 1 93.88 186 MET A O 1
ATOM 1446 N N . ALA A 1 187 ? 7.402 -10.391 -3.445 1 95.38 187 ALA A N 1
ATOM 1447 C CA . ALA A 1 187 ? 8.227 -11.422 -4.082 1 95.38 187 ALA A CA 1
ATOM 1448 C C . ALA A 1 187 ? 8.188 -12.719 -3.289 1 95.38 187 ALA A C 1
ATOM 1450 O O . ALA A 1 187 ? 8.078 -13.805 -3.865 1 95.38 187 ALA A O 1
ATOM 1451 N N . ALA A 1 188 ? 8.227 -12.586 -2 1 93.81 188 ALA A N 1
ATOM 1452 C CA . ALA A 1 188 ? 8.188 -13.758 -1.135 1 93.81 188 ALA A CA 1
ATOM 1453 C C . ALA A 1 188 ? 6.863 -14.508 -1.279 1 93.81 188 ALA A C 1
ATOM 1455 O O . ALA A 1 188 ? 6.84 -15.742 -1.325 1 93.81 188 ALA A O 1
ATOM 1456 N N . LYS A 1 189 ? 5.773 -13.789 -1.316 1 95.12 189 LYS A N 1
ATOM 1457 C CA . LYS A 1 189 ? 4.469 -14.414 -1.516 1 95.12 189 LYS A CA 1
ATOM 1458 C C . LYS A 1 189 ? 4.422 -15.18 -2.834 1 95.12 189 LYS A C 1
ATOM 1460 O O . LYS A 1 189 ? 3.934 -16.312 -2.885 1 95.12 189 LYS A O 1
ATOM 1465 N N . ALA A 1 190 ? 4.934 -14.539 -3.877 1 97.19 190 ALA A N 1
ATOM 1466 C CA . ALA A 1 190 ? 4.941 -15.18 -5.191 1 97.19 190 ALA A CA 1
ATOM 1467 C C . ALA A 1 190 ? 5.73 -16.484 -5.156 1 97.19 190 ALA A C 1
ATOM 1469 O O . ALA A 1 190 ? 5.266 -17.516 -5.66 1 97.19 190 ALA A O 1
ATOM 1470 N N . ILE A 1 191 ? 6.879 -16.422 -4.527 1 96.31 191 ILE A N 1
ATOM 1471 C CA . ILE A 1 191 ? 7.75 -17.594 -4.445 1 96.31 191 ILE A CA 1
ATOM 1472 C C . ILE A 1 191 ? 7.074 -18.688 -3.621 1 96.31 191 ILE A C 1
ATOM 1474 O O . ILE A 1 191 ? 7.086 -19.859 -4.004 1 96.31 191 ILE A O 1
ATOM 1478 N N . ALA A 1 192 ? 6.457 -18.281 -2.549 1 94.81 192 ALA A N 1
ATOM 1479 C CA . ALA A 1 192 ? 5.777 -19.234 -1.672 1 94.81 192 ALA A CA 1
ATOM 1480 C C . ALA A 1 192 ? 4.617 -19.906 -2.395 1 94.81 192 ALA A C 1
ATOM 1482 O O . ALA A 1 192 ? 4.293 -21.062 -2.107 1 94.81 192 ALA A O 1
ATOM 1483 N N . MET A 1 193 ? 4.031 -19.281 -3.328 1 96.75 193 MET A N 1
ATOM 1484 C CA . MET A 1 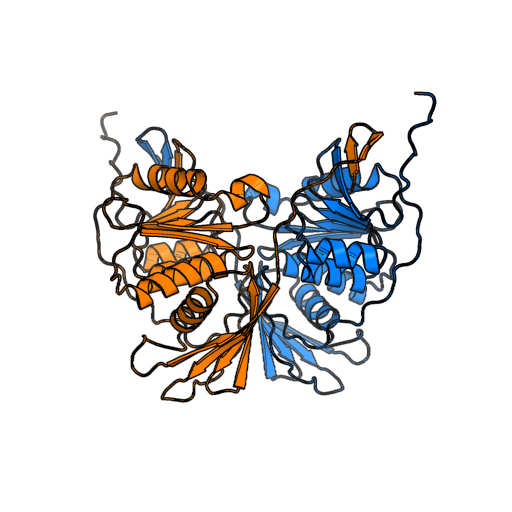193 ? 2.916 -19.812 -4.105 1 96.75 193 MET A CA 1
ATOM 1485 C C . MET A 1 193 ? 3.416 -20.75 -5.203 1 96.75 193 MET A C 1
ATOM 1487 O O . MET A 1 193 ? 2.617 -21.406 -5.875 1 96.75 193 MET A O 1
ATOM 1491 N N . GLY A 1 194 ? 4.684 -20.719 -5.395 1 97.12 194 GLY A N 1
ATOM 1492 C CA . GLY A 1 194 ? 5.27 -21.5 -6.469 1 97.12 194 GLY A CA 1
ATOM 1493 C C . GLY A 1 194 ? 5.195 -20.828 -7.82 1 97.12 194 GLY A C 1
ATOM 1494 O O . GLY A 1 194 ? 5.137 -21.484 -8.859 1 97.12 194 GLY A O 1
ATOM 1495 N N . ALA A 1 195 ? 5.109 -19.562 -7.84 1 98.38 195 ALA A N 1
ATOM 1496 C CA . ALA A 1 195 ? 5.102 -18.812 -9.094 1 98.38 195 ALA A CA 1
ATOM 1497 C C . ALA A 1 195 ? 6.496 -18.75 -9.711 1 98.38 195 ALA A C 1
ATOM 1499 O O . ALA A 1 195 ? 7.449 -18.328 -9.062 1 98.38 195 ALA A O 1
ATOM 1500 N N . VAL A 1 196 ? 6.578 -19.109 -10.977 1 98.62 196 VAL A N 1
ATOM 1501 C CA . VAL A 1 196 ? 7.883 -19.109 -11.633 1 98.62 196 VAL A CA 1
ATOM 1502 C C . VAL A 1 196 ? 8.055 -17.797 -12.414 1 98.62 196 VAL A C 1
ATOM 1504 O O . VAL A 1 196 ? 9.156 -17.5 -12.891 1 98.62 196 VAL A O 1
ATOM 1507 N N . LEU A 1 197 ? 6.992 -17.031 -12.531 1 98.75 197 LEU A N 1
ATOM 1508 C CA . LEU A 1 197 ? 7.008 -15.711 -13.148 1 98.75 197 LEU A CA 1
ATOM 1509 C C . LEU A 1 197 ? 6.074 -14.758 -12.406 1 98.75 197 LEU A C 1
ATOM 1511 O O . LEU A 1 197 ? 4.938 -15.117 -12.094 1 98.75 197 LEU A O 1
ATOM 1515 N N . LEU A 1 198 ? 6.551 -13.641 -12.047 1 98.75 198 LEU A N 1
ATOM 1516 C CA . LEU A 1 198 ? 5.758 -12.523 -11.555 1 98.75 198 LEU A CA 1
ATOM 1517 C C . LEU A 1 198 ? 5.898 -11.312 -12.477 1 98.75 198 LEU A C 1
ATOM 1519 O O . LEU A 1 198 ? 6.988 -10.75 -12.602 1 98.75 198 LEU A O 1
ATOM 1523 N N . ALA A 1 199 ? 4.871 -10.992 -13.156 1 98.69 199 ALA A N 1
ATOM 1524 C CA . ALA A 1 199 ? 4.809 -9.812 -14.023 1 98.69 199 ALA A CA 1
ATOM 1525 C C . ALA A 1 199 ? 4.043 -8.68 -13.352 1 98.69 199 ALA A C 1
ATOM 1527 O O . ALA A 1 199 ? 2.916 -8.867 -12.891 1 98.69 199 ALA A O 1
ATOM 1528 N N . SER A 1 200 ? 4.621 -7.539 -13.289 1 97.69 200 SER A N 1
ATOM 1529 C CA . SER A 1 200 ? 3.977 -6.414 -12.617 1 97.69 200 SER A CA 1
ATOM 1530 C C . SER A 1 200 ? 3.883 -5.203 -13.547 1 97.69 200 SER A C 1
ATOM 1532 O O . SER A 1 200 ? 4.789 -4.957 -14.352 1 97.69 200 SER A O 1
ATOM 1534 N N . ARG A 1 201 ? 2.842 -4.469 -13.336 1 94.69 201 ARG A N 1
ATOM 1535 C CA . ARG A 1 201 ? 2.646 -3.23 -14.078 1 94.69 201 ARG A CA 1
ATOM 1536 C C . ARG A 1 201 ? 3.596 -2.141 -13.594 1 94.69 201 ARG A C 1
ATOM 1538 O O . ARG A 1 201 ? 3.92 -1.213 -14.336 1 94.69 201 ARG A O 1
ATOM 1545 N N . THR A 1 202 ? 4.051 -2.209 -12.383 1 91.38 202 THR A N 1
ATOM 1546 C CA . THR A 1 202 ? 4.875 -1.171 -11.773 1 91.38 202 THR A CA 1
ATOM 1547 C C . THR A 1 202 ? 6.242 -1.727 -11.391 1 91.38 202 THR A C 1
ATOM 1549 O O . THR A 1 202 ? 6.699 -2.723 -11.953 1 91.38 202 THR A O 1
ATOM 1552 N N . GLY A 1 203 ? 6.922 -1.07 -10.477 1 91.56 203 GLY A N 1
ATOM 1553 C CA . GLY A 1 203 ? 8.328 -1.366 -10.219 1 91.56 203 GLY A CA 1
ATOM 1554 C C . GLY A 1 203 ? 8.531 -2.367 -9.102 1 91.56 203 GLY A C 1
ATOM 1555 O O . GLY A 1 203 ? 7.57 -2.979 -8.625 1 91.56 203 GLY A O 1
ATOM 1556 N N . ALA A 1 204 ? 9.789 -2.66 -8.797 1 94.5 204 ALA A N 1
ATOM 1557 C CA . ALA A 1 204 ? 10.227 -3.574 -7.746 1 94.5 204 ALA A CA 1
ATOM 1558 C C . ALA A 1 204 ? 11.312 -2.938 -6.887 1 94.5 204 ALA A C 1
ATOM 1560 O O . ALA A 1 204 ? 12.039 -2.049 -7.348 1 94.5 204 ALA A O 1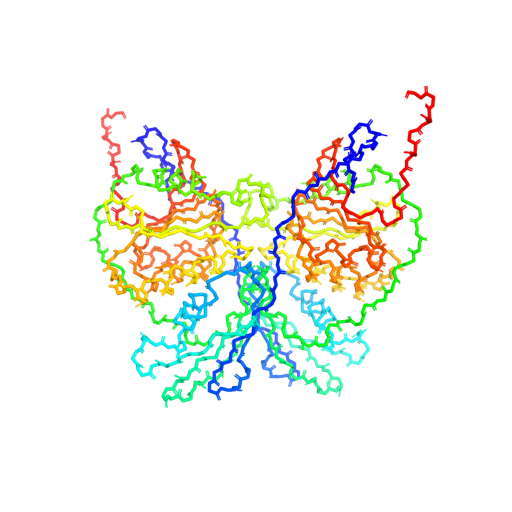
ATOM 1561 N N . THR A 1 205 ? 11.367 -3.389 -5.684 1 93.44 205 THR A N 1
ATOM 1562 C CA . THR A 1 205 ? 12.406 -2.889 -4.789 1 93.44 205 THR A CA 1
ATOM 1563 C C . THR A 1 205 ? 13.664 -3.744 -4.891 1 93.44 205 THR A C 1
ATOM 1565 O O . THR A 1 205 ? 13.617 -4.867 -5.395 1 93.44 205 THR A O 1
ATOM 1568 N N . ALA A 1 206 ? 14.734 -3.207 -4.34 1 93.5 206 ALA A N 1
ATOM 1569 C CA . ALA A 1 206 ? 16.016 -3.914 -4.402 1 93.5 206 ALA A CA 1
ATOM 1570 C C . ALA A 1 206 ? 15.93 -5.254 -3.68 1 93.5 206 ALA A C 1
ATOM 1572 O O . ALA A 1 206 ? 16.312 -6.289 -4.234 1 93.5 206 ALA A O 1
ATOM 1573 N N . PRO A 1 207 ? 15.367 -5.312 -2.529 1 92.81 207 PRO A N 1
ATOM 1574 C CA . PRO A 1 207 ? 15.281 -6.609 -1.851 1 92.81 207 PRO A CA 1
ATOM 1575 C C . PRO A 1 207 ? 14.383 -7.602 -2.582 1 92.81 207 PRO A C 1
ATOM 1577 O O . PRO A 1 207 ? 14.633 -8.812 -2.535 1 92.81 207 PRO A O 1
ATOM 1580 N N . ALA A 1 208 ? 13.352 -7.125 -3.203 1 94.69 208 ALA A N 1
ATOM 1581 C CA . ALA A 1 208 ? 12.5 -8 -4.004 1 94.69 208 ALA A CA 1
ATOM 1582 C C . ALA A 1 208 ? 13.297 -8.656 -5.133 1 94.69 208 ALA A C 1
ATOM 1584 O O . ALA A 1 208 ? 13.172 -9.859 -5.371 1 94.69 208 ALA A O 1
ATOM 1585 N N . VAL A 1 209 ? 14.102 -7.871 -5.812 1 96.75 209 VAL A N 1
ATOM 1586 C CA . VAL A 1 209 ? 14.922 -8.352 -6.922 1 96.75 209 VAL A CA 1
ATOM 1587 C C . VAL A 1 209 ? 15.93 -9.375 -6.41 1 96.75 209 VAL A C 1
ATOM 1589 O O . VAL A 1 209 ? 16.125 -10.422 -7.035 1 96.75 209 VAL A O 1
ATOM 1592 N N . ASP A 1 210 ? 16.547 -9.07 -5.281 1 95.5 210 ASP A N 1
ATOM 1593 C CA . ASP A 1 210 ? 17.516 -10 -4.68 1 95.5 210 ASP A CA 1
ATOM 1594 C C . ASP A 1 210 ? 16.844 -11.336 -4.371 1 95.5 210 ASP A C 1
ATOM 1596 O O . ASP A 1 210 ? 17.422 -12.398 -4.641 1 95.5 210 ASP A O 1
ATOM 1600 N N . LEU A 1 211 ? 15.711 -11.289 -3.854 1 94.94 211 LEU A N 1
ATOM 1601 C CA . LEU A 1 211 ? 14.969 -12.5 -3.521 1 94.94 211 LEU A CA 1
ATOM 1602 C C . LEU A 1 211 ? 14.625 -13.289 -4.781 1 94.94 211 LEU A C 1
ATOM 1604 O O . LEU A 1 211 ? 14.742 -14.516 -4.805 1 94.94 211 LEU A O 1
ATOM 1608 N N . ALA A 1 212 ? 14.148 -12.594 -5.762 1 97.25 212 ALA A N 1
ATOM 1609 C CA . ALA A 1 212 ? 13.797 -13.227 -7.031 1 97.25 212 ALA A CA 1
ATOM 1610 C C . ALA A 1 212 ? 14.992 -13.969 -7.621 1 97.25 212 ALA A C 1
ATOM 1612 O O . ALA A 1 212 ? 14.867 -15.125 -8.039 1 97.25 212 ALA A O 1
ATOM 1613 N N . LYS A 1 213 ? 16.109 -13.328 -7.633 1 96.88 213 LYS A N 1
ATOM 1614 C CA . LYS A 1 213 ? 17.328 -13.945 -8.141 1 96.88 213 LYS A CA 1
ATOM 1615 C C . LYS A 1 213 ? 17.703 -15.18 -7.32 1 96.88 213 LYS A C 1
ATOM 1617 O O . LYS A 1 213 ? 18.047 -16.219 -7.879 1 96.88 213 LYS A O 1
ATOM 1622 N N . ARG A 1 214 ? 17.594 -15.055 -6.059 1 95.88 214 ARG A N 1
ATOM 1623 C CA . ARG A 1 214 ? 18.016 -16.109 -5.141 1 95.88 214 ARG A CA 1
ATOM 1624 C C . ARG A 1 214 ? 17.141 -17.359 -5.309 1 95.88 214 ARG A C 1
ATOM 1626 O O . ARG A 1 214 ? 17.641 -18.484 -5.211 1 95.88 214 ARG A O 1
ATOM 1633 N N . TYR A 1 215 ? 15.828 -17.203 -5.598 1 96.5 215 TYR A N 1
ATOM 1634 C CA . TYR A 1 215 ? 14.906 -18.344 -5.555 1 96.5 215 TYR A CA 1
ATOM 1635 C C . TYR A 1 215 ? 14.484 -18.75 -6.961 1 96.5 215 TYR A C 1
ATOM 1637 O O . TYR A 1 215 ? 13.734 -19.703 -7.133 1 96.5 215 TYR A O 1
ATOM 1645 N N . GLY A 1 216 ? 14.922 -17.984 -7.957 1 97.19 216 GLY A N 1
ATOM 1646 C CA . GLY A 1 216 ? 14.672 -18.359 -9.336 1 97.19 216 GLY A CA 1
ATOM 1647 C C . GLY A 1 216 ? 13.352 -17.844 -9.875 1 97.19 216 GLY A C 1
ATOM 1648 O O . GLY A 1 216 ? 12.742 -18.453 -10.758 1 97.19 216 GLY A O 1
ATOM 1649 N N . LEU A 1 217 ? 12.836 -16.797 -9.336 1 98.12 217 LEU A N 1
ATOM 1650 C CA . LEU A 1 217 ? 11.625 -16.141 -9.805 1 98.12 217 LEU A CA 1
ATOM 1651 C C . LEU A 1 217 ? 11.922 -15.211 -10.977 1 98.12 217 LEU A C 1
ATOM 1653 O O . LEU A 1 217 ? 12.789 -14.336 -10.883 1 98.12 217 LEU A O 1
ATOM 1657 N N . ALA A 1 218 ? 11.305 -15.461 -12.125 1 98.44 218 ALA A N 1
ATOM 1658 C CA . ALA A 1 218 ? 11.352 -14.445 -13.172 1 98.44 218 ALA A CA 1
ATOM 1659 C C . ALA A 1 218 ? 10.531 -13.211 -12.773 1 98.44 218 ALA A C 1
ATOM 1661 O O . ALA A 1 218 ? 9.328 -13.312 -12.531 1 98.44 218 ALA A O 1
ATOM 1662 N N . LEU A 1 219 ? 11.203 -12.086 -12.703 1 98.38 219 LEU A N 1
ATOM 1663 C CA . LEU A 1 219 ? 10.555 -10.859 -12.25 1 98.38 219 LEU A CA 1
ATOM 1664 C C . LEU A 1 219 ? 10.562 -9.805 -13.352 1 98.38 219 LEU A C 1
ATOM 1666 O O . LEU A 1 219 ? 11.594 -9.18 -13.617 1 98.38 219 LEU A O 1
ATOM 1670 N N . ALA A 1 220 ? 9.422 -9.672 -13.977 1 98.19 220 ALA A N 1
ATOM 1671 C CA . ALA A 1 220 ? 9.203 -8.656 -15 1 98.19 220 ALA A CA 1
ATOM 1672 C C . ALA A 1 220 ? 8.398 -7.484 -14.453 1 98.19 220 ALA A C 1
ATOM 1674 O O . ALA A 1 220 ? 7.289 -7.672 -13.938 1 98.19 220 ALA A O 1
ATOM 1675 N N . ALA A 1 221 ? 8.906 -6.32 -14.562 1 96.75 221 ALA A N 1
ATOM 1676 C CA . ALA A 1 221 ? 8.25 -5.133 -14.031 1 96.75 221 ALA A CA 1
ATOM 1677 C C . ALA A 1 221 ? 8.094 -4.062 -15.102 1 96.75 221 ALA A C 1
ATOM 1679 O O . ALA A 1 221 ? 8.648 -4.184 -16.203 1 96.75 221 ALA A O 1
ATOM 1680 N N . TYR A 1 222 ? 7.254 -3.035 -14.852 1 95.19 222 TYR A N 1
ATOM 1681 C CA . TYR A 1 222 ? 6.918 -2.004 -15.828 1 95.19 222 TYR A CA 1
ATOM 1682 C C . TYR A 1 222 ? 6.496 -2.625 -17.156 1 95.19 222 TYR A C 1
ATOM 1684 O O . TYR A 1 222 ? 6.969 -2.217 -18.219 1 95.19 222 TYR A O 1
ATOM 1692 N N . VAL A 1 223 ? 5.738 -3.621 -16.984 1 97.25 223 VAL A N 1
ATOM 1693 C CA . VAL A 1 223 ? 5.312 -4.355 -18.172 1 97.25 223 VAL A CA 1
ATOM 1694 C C . VAL A 1 223 ? 4.332 -3.506 -18.984 1 97.25 223 VAL A C 1
ATOM 1696 O O . VAL A 1 223 ? 3.357 -2.984 -18.438 1 97.25 223 VAL A O 1
ATOM 1699 N N . ARG A 1 224 ? 4.633 -3.369 -20.172 1 96.12 224 ARG A N 1
ATOM 1700 C CA . ARG A 1 224 ? 3.828 -2.68 -21.188 1 96.12 224 ARG A CA 1
ATOM 1701 C C . ARG A 1 224 ? 3.49 -3.607 -22.344 1 96.12 224 ARG A C 1
ATOM 1703 O O . ARG A 1 224 ? 3.971 -4.742 -22.406 1 96.12 224 ARG A O 1
ATOM 1710 N N . PRO A 1 225 ? 2.691 -3.24 -23.219 1 93.88 225 PRO A N 1
ATOM 1711 C CA . PRO A 1 225 ? 2.26 -4.129 -24.297 1 93.88 225 PRO A CA 1
ATOM 1712 C C . PRO A 1 225 ? 3.432 -4.699 -25.094 1 93.88 225 PRO A C 1
ATOM 1714 O O . PRO A 1 225 ? 3.387 -5.852 -25.531 1 93.88 225 PRO A O 1
ATOM 1717 N N . GLU A 1 226 ? 4.5 -3.955 -25.25 1 93.62 226 GLU A N 1
ATOM 1718 C CA . GLU A 1 226 ? 5.582 -4.438 -26.094 1 93.62 226 GLU A CA 1
ATOM 1719 C C . GLU A 1 226 ? 6.93 -4.328 -25.391 1 93.62 226 GLU A C 1
ATOM 1721 O O . GLU A 1 226 ? 7.977 -4.348 -26.047 1 93.62 226 GLU A O 1
ATOM 1726 N N . SER A 1 227 ? 6.871 -4.152 -24.109 1 96.56 227 SER A N 1
ATOM 1727 C CA . SER A 1 227 ? 8.148 -3.977 -23.422 1 96.56 227 SER A CA 1
ATOM 1728 C C . SER A 1 227 ? 8.008 -4.215 -21.922 1 96.56 227 SER A C 1
ATOM 1730 O O . SER A 1 227 ? 6.906 -4.168 -21.375 1 96.56 227 SER A O 1
ATOM 1732 N N . TYR A 1 228 ? 9.109 -4.48 -21.344 1 97.25 228 TYR A N 1
ATOM 1733 C CA . TYR A 1 228 ? 9.188 -4.586 -19.891 1 97.25 228 TYR A CA 1
ATOM 1734 C C . TYR A 1 228 ? 10.633 -4.582 -19.422 1 97.25 228 TYR A C 1
ATOM 1736 O O . TYR A 1 228 ? 11.555 -4.707 -20.234 1 97.25 228 TYR A O 1
ATOM 1744 N N . ARG A 1 229 ? 10.797 -4.344 -18.172 1 96.62 229 ARG A N 1
ATOM 1745 C CA . ARG A 1 229 ? 12.078 -4.512 -17.516 1 96.62 229 ARG A CA 1
ATOM 1746 C C . ARG A 1 229 ? 12.18 -5.879 -16.844 1 96.62 229 ARG A C 1
ATOM 1748 O O . ARG A 1 229 ? 11.289 -6.273 -16.094 1 96.62 229 ARG A O 1
ATOM 1755 N N . LEU A 1 230 ? 13.164 -6.559 -17.172 1 97.12 230 LEU A N 1
ATOM 1756 C CA . LEU A 1 230 ? 13.414 -7.855 -16.547 1 97.12 230 LEU A CA 1
ATOM 1757 C C . LEU A 1 230 ? 14.469 -7.738 -15.453 1 97.12 230 LEU A C 1
ATOM 1759 O O . LEU A 1 230 ? 15.664 -7.629 -15.742 1 97.12 230 LEU A O 1
ATOM 1763 N N . TYR A 1 231 ? 14.039 -7.832 -14.211 1 96.69 231 TYR A N 1
ATOM 1764 C CA . TYR A 1 231 ? 14.938 -7.613 -13.086 1 96.69 231 TYR A CA 1
ATOM 1765 C C . TYR A 1 231 ? 15.641 -8.906 -12.688 1 96.69 231 TYR A C 1
ATOM 1767 O O . TYR A 1 231 ? 16.766 -8.883 -12.188 1 96.69 231 TYR A O 1
ATOM 1775 N N . ALA A 1 232 ? 14.969 -9.969 -12.828 1 96.38 232 ALA A N 1
ATOM 1776 C CA . ALA A 1 232 ? 15.477 -11.32 -12.641 1 96.38 232 ALA A CA 1
ATOM 1777 C C . ALA A 1 232 ? 14.953 -12.266 -13.719 1 96.38 232 ALA A C 1
ATOM 1779 O O . ALA A 1 232 ? 13.742 -12.328 -13.961 1 96.38 232 ALA A O 1
ATOM 1780 N N . PRO A 1 233 ? 15.758 -12.945 -14.367 1 94.94 233 PRO A N 1
ATOM 1781 C CA . PRO A 1 233 ? 15.328 -13.688 -15.562 1 94.94 233 PRO A CA 1
ATOM 1782 C C . PRO A 1 233 ? 14.539 -14.945 -15.219 1 94.94 233 PRO A C 1
ATOM 1784 O O . PRO A 1 233 ? 13.648 -15.344 -15.977 1 94.94 233 PRO A O 1
ATOM 1787 N N . GLY A 1 234 ? 14.938 -15.562 -14.055 1 94.56 234 GLY A N 1
ATOM 1788 C CA . GLY A 1 234 ? 14.32 -16.844 -13.773 1 94.56 234 GLY A CA 1
ATOM 1789 C C . GLY A 1 234 ? 14.422 -17.828 -14.93 1 94.56 234 GLY A C 1
ATOM 1790 O O . GLY A 1 234 ? 15.508 -18.047 -15.469 1 94.56 234 GLY A O 1
ATOM 1791 N N . GLY A 1 235 ? 13.227 -18.281 -15.367 1 91.88 235 GLY A N 1
ATOM 1792 C CA . GLY A 1 235 ? 13.195 -19.234 -16.453 1 91.88 235 GLY A CA 1
ATOM 1793 C C . GLY A 1 235 ? 12.961 -18.594 -17.812 1 91.88 235 GLY A C 1
ATOM 1794 O O . GLY A 1 235 ? 12.844 -19.281 -18.828 1 91.88 235 GLY A O 1
ATOM 1795 N N . LEU A 1 236 ? 12.906 -17.266 -17.828 1 91.75 236 LEU A N 1
ATOM 1796 C CA . LEU A 1 236 ? 12.695 -16.578 -19.109 1 91.75 236 LEU A CA 1
ATOM 1797 C C . LEU A 1 236 ? 13.914 -16.734 -20.016 1 91.75 236 LEU A C 1
ATOM 1799 O O . LEU A 1 236 ? 15.039 -16.438 -19.594 1 91.75 236 LEU A O 1
ATOM 1803 N N . THR A 1 237 ? 13.734 -17.172 -21.203 1 85.81 237 THR A N 1
ATOM 1804 C CA . THR A 1 237 ? 14.805 -17.422 -22.156 1 85.81 237 THR A CA 1
ATOM 1805 C C . THR A 1 237 ? 15.305 -16.109 -22.75 1 85.81 237 THR A C 1
ATOM 1807 O O . THR A 1 237 ? 14.57 -15.422 -23.469 1 85.81 237 THR A O 1
ATOM 1810 N N . ILE A 1 238 ? 16.469 -15.719 -22.422 1 83.75 238 ILE A N 1
ATOM 1811 C CA . ILE A 1 238 ? 17.094 -14.516 -22.969 1 83.75 238 ILE A CA 1
ATOM 1812 C C . ILE A 1 238 ? 17.953 -14.883 -24.172 1 83.75 238 ILE A C 1
ATOM 1814 O O . ILE A 1 238 ? 18.938 -15.617 -24.031 1 83.75 238 ILE A O 1
ATOM 1818 N N . PRO A 1 239 ? 17.438 -14.523 -25.438 1 74.38 239 PRO A N 1
ATOM 1819 C CA . PRO A 1 239 ? 18.281 -14.82 -26.594 1 74.38 239 PRO A CA 1
ATOM 1820 C C . PRO A 1 239 ? 19.578 -14.008 -26.594 1 74.38 239 PRO A C 1
ATOM 1822 O O . PRO A 1 239 ? 19.578 -12.844 -26.188 1 74.38 239 PRO A O 1
ATOM 1825 N N . MET A 1 240 ? 20.719 -14.539 -26.328 1 64.25 240 MET A N 1
ATOM 1826 C CA . MET A 1 240 ? 22 -13.859 -26.422 1 64.25 240 MET A CA 1
ATOM 1827 C C . MET A 1 240 ? 22.203 -13.281 -27.828 1 64.25 240 MET A C 1
ATOM 1829 O O . MET A 1 240 ? 21.781 -13.883 -28.812 1 64.25 240 MET A O 1
ATOM 1833 N N . PRO A 1 241 ? 22.344 -11.82 -27.844 1 58.06 241 PRO A N 1
ATOM 1834 C CA . PRO A 1 241 ? 22.672 -11.281 -29.172 1 58.06 241 PRO A CA 1
ATOM 1835 C C . PRO A 1 241 ? 23.688 -12.141 -29.922 1 58.06 241 PRO A C 1
ATOM 1837 O O . PRO A 1 241 ? 24.547 -12.773 -29.297 1 58.06 241 PRO A O 1
ATOM 1840 N N . ASN A 1 242 ? 23.312 -12.656 -31.031 1 53.09 242 ASN A N 1
ATOM 1841 C CA . ASN A 1 242 ? 24.359 -13.195 -31.891 1 53.09 242 ASN A CA 1
ATOM 1842 C C . ASN A 1 242 ? 25.547 -12.242 -31.984 1 53.09 242 ASN A C 1
ATOM 1844 O O . ASN A 1 242 ? 25.359 -11.031 -32.156 1 53.09 242 ASN A O 1
ATOM 1848 N N . PRO A 1 243 ? 26.766 -12.656 -31.484 1 50.38 243 PRO A N 1
ATOM 1849 C CA . PRO A 1 243 ? 27.938 -11.82 -31.688 1 50.38 243 PRO A CA 1
ATOM 1850 C C . PRO A 1 243 ? 27.953 -11.125 -33.062 1 50.38 243 PRO A C 1
ATOM 1852 O O . PRO A 1 243 ? 28.594 -10.086 -33.219 1 50.38 243 PRO A O 1
ATOM 1855 N N . THR A 1 244 ? 27.453 -11.703 -33.969 1 48.59 244 THR A N 1
ATOM 1856 C CA . THR A 1 244 ? 27.672 -11.156 -35.312 1 48.59 244 THR A CA 1
ATOM 1857 C C . THR A 1 244 ? 26.688 -10.039 -35.625 1 48.59 244 THR A C 1
ATOM 1859 O O . THR A 1 244 ? 26.703 -9.461 -36.719 1 48.59 244 THR A O 1
ATOM 1862 N N . ASP A 1 245 ? 25.688 -9.758 -34.781 1 38.56 245 ASP A N 1
ATOM 1863 C CA . ASP A 1 245 ? 24.828 -8.672 -35.25 1 38.56 245 ASP A CA 1
ATOM 1864 C C . ASP A 1 245 ? 25.359 -7.316 -34.781 1 38.56 245 ASP A C 1
ATOM 1866 O O . ASP A 1 245 ? 25.812 -7.188 -33.625 1 38.56 245 ASP A O 1
ATOM 1870 N N . MET B 1 1 ? 20.578 -6.738 -15.375 1 93.94 1 MET B N 1
ATOM 1871 C CA . MET B 1 1 ? 19.156 -6.727 -15.703 1 93.94 1 MET B CA 1
ATOM 1872 C C . MET B 1 1 ? 18.938 -6.527 -17.203 1 93.94 1 MET B C 1
ATOM 1874 O O . MET B 1 1 ? 19.906 -6.445 -17.969 1 93.94 1 MET B O 1
ATOM 1878 N N . TRP B 1 2 ? 17.609 -6.57 -17.656 1 94.19 2 TRP B N 1
ATOM 1879 C CA . TRP B 1 2 ? 17.375 -6.473 -19.094 1 94.19 2 TRP B CA 1
ATOM 1880 C C . TRP B 1 2 ? 16.141 -5.645 -19.406 1 94.19 2 TRP B C 1
ATOM 1882 O O . TRP B 1 2 ? 15.219 -5.578 -18.578 1 94.19 2 TRP B O 1
ATOM 1892 N N . ARG B 1 3 ? 16.188 -4.969 -20.406 1 95.62 3 ARG B N 1
ATOM 1893 C CA . ARG B 1 3 ? 15 -4.398 -21.047 1 95.62 3 ARG B CA 1
ATOM 1894 C C . ARG B 1 3 ? 14.539 -5.25 -22.219 1 95.62 3 ARG B C 1
ATOM 1896 O O . ARG B 1 3 ? 15.336 -5.602 -23.094 1 95.62 3 ARG B O 1
ATOM 1903 N N . TYR B 1 4 ? 13.383 -5.656 -22.156 1 95.06 4 TYR B N 1
ATOM 1904 C CA . TYR B 1 4 ? 12.75 -6.34 -23.281 1 95.06 4 TYR B CA 1
ATOM 1905 C C . TYR B 1 4 ? 11.961 -5.359 -24.141 1 95.06 4 TYR B C 1
ATOM 1907 O O . TYR B 1 4 ? 11.117 -4.617 -23.641 1 95.06 4 TYR B O 1
ATOM 1915 N N . GLN B 1 5 ? 12.312 -5.332 -25.375 1 93.25 5 GLN B N 1
ATOM 1916 C CA . GLN B 1 5 ? 11.617 -4.453 -26.312 1 93.25 5 GLN B CA 1
ATOM 1917 C C . GLN B 1 5 ? 11.43 -5.125 -27.672 1 93.25 5 GLN B C 1
ATOM 1919 O O . GLN B 1 5 ? 12.414 -5.496 -28.312 1 93.25 5 GLN B O 1
ATOM 1924 N N . LYS B 1 6 ? 10.25 -5.242 -28.078 1 87.81 6 LYS B N 1
ATOM 1925 C CA . LYS B 1 6 ? 9.93 -5.766 -29.391 1 87.81 6 LYS B CA 1
ATOM 1926 C C . LYS B 1 6 ? 10.68 -7.066 -29.672 1 87.81 6 LYS B C 1
ATOM 1928 O O . LYS B 1 6 ? 11.328 -7.207 -30.703 1 87.81 6 LYS B O 1
ATOM 1933 N N . GLY B 1 7 ? 10.695 -7.91 -28.766 1 86.06 7 GLY B N 1
ATOM 1934 C CA . GLY B 1 7 ? 11.211 -9.25 -28.969 1 86.06 7 GLY B CA 1
ATOM 1935 C C . GLY B 1 7 ? 12.703 -9.359 -28.719 1 86.06 7 GLY B C 1
ATOM 1936 O O . GLY B 1 7 ? 13.297 -10.422 -28.906 1 86.06 7 GLY B O 1
ATOM 1937 N N . ARG B 1 8 ? 13.344 -8.266 -28.25 1 91.31 8 ARG B N 1
ATOM 1938 C CA . ARG B 1 8 ? 14.789 -8.266 -28.031 1 91.31 8 ARG B CA 1
ATOM 1939 C C . ARG B 1 8 ? 15.109 -7.828 -26.594 1 91.31 8 ARG B C 1
ATOM 1941 O O . ARG B 1 8 ? 14.375 -7.047 -26 1 91.31 8 ARG B O 1
ATOM 1948 N N . PHE B 1 9 ? 16.219 -8.375 -26.094 1 94.44 9 PHE B N 1
ATOM 1949 C CA . PHE B 1 9 ? 16.688 -7.996 -24.766 1 94.44 9 PHE B CA 1
ATOM 1950 C C . PHE B 1 9 ? 17.922 -7.105 -24.875 1 94.44 9 PHE B C 1
ATOM 1952 O O . PHE B 1 9 ? 18.797 -7.344 -25.703 1 94.44 9 PHE B O 1
ATOM 1959 N N . PHE B 1 10 ? 17.891 -6.102 -24.141 1 93.44 10 PHE B N 1
ATOM 1960 C CA . PHE B 1 10 ? 19.047 -5.227 -23.969 1 93.44 10 PHE B CA 1
ATOM 1961 C C . PHE B 1 10 ? 19.484 -5.164 -22.5 1 93.44 10 PHE B C 1
ATOM 1963 O O . PHE B 1 10 ? 18.641 -4.996 -21.609 1 93.44 10 PHE B O 1
ATOM 1970 N N . GLN B 1 11 ? 20.781 -5.391 -22.297 1 93.19 11 GLN B N 1
ATOM 1971 C CA . GLN B 1 11 ? 21.266 -5.246 -20.922 1 93.19 11 GLN B CA 1
ATOM 1972 C C . GLN B 1 11 ? 21.188 -3.793 -20.469 1 93.19 11 GLN B C 1
ATOM 1974 O O . GLN B 1 11 ? 21.594 -2.885 -21.203 1 93.19 11 GLN B O 1
ATOM 1979 N N . GLU B 1 12 ? 20.609 -3.611 -19.359 1 93.12 12 GLU B N 1
ATOM 1980 C CA . GLU B 1 12 ? 20.438 -2.266 -18.812 1 93.12 12 GLU B CA 1
ATOM 1981 C C . GLU B 1 12 ? 20.359 -2.291 -17.297 1 93.12 12 GLU B C 1
ATOM 1983 O O . GLU B 1 12 ? 19.812 -3.229 -16.703 1 93.12 12 GLU B O 1
ATOM 1988 N N . ASP B 1 13 ? 20.922 -1.285 -16.688 1 90.56 13 ASP B N 1
ATOM 1989 C CA . ASP B 1 13 ? 20.797 -1.125 -15.25 1 90.56 13 ASP B CA 1
ATOM 1990 C C . ASP B 1 13 ? 19.641 -0.192 -14.906 1 90.56 13 ASP B C 1
ATOM 1992 O O . ASP B 1 13 ? 19.422 0.82 -15.578 1 90.56 13 ASP B O 1
ATOM 1996 N N . PHE B 1 14 ? 18.875 -0.609 -13.922 1 89.06 14 PHE B N 1
ATOM 1997 C CA . PHE B 1 14 ? 17.766 0.21 -13.461 1 89.06 14 PHE B CA 1
ATOM 1998 C C . PHE B 1 14 ? 17.938 0.59 -11.992 1 89.06 14 PHE B C 1
ATOM 2000 O O . PHE B 1 14 ? 18.344 -0.24 -11.172 1 89.06 14 PHE B O 1
ATOM 2007 N N . PRO B 1 15 ? 17.703 1.893 -11.688 1 88.75 15 PRO B N 1
ATOM 2008 C CA . PRO B 1 15 ? 17.656 2.223 -10.266 1 88.75 15 PRO B CA 1
ATOM 2009 C C . PRO B 1 15 ? 16.5 1.533 -9.539 1 88.75 15 PRO B C 1
ATOM 2011 O O . PRO B 1 15 ? 15.414 1.398 -10.094 1 88.75 15 PRO B O 1
ATOM 2014 N N . LEU B 1 16 ? 16.781 0.98 -8.375 1 92.31 16 LEU B N 1
ATOM 2015 C CA . LEU B 1 16 ? 15.789 0.305 -7.555 1 92.31 16 LEU B CA 1
ATOM 2016 C C . LEU B 1 16 ? 15.594 1.032 -6.227 1 92.31 16 LEU B C 1
ATOM 2018 O O . LEU B 1 16 ? 16.578 1.411 -5.574 1 92.31 16 LEU B O 1
ATOM 2022 N N . PRO B 1 17 ? 14.32 1.272 -5.867 1 91.44 17 PRO B N 1
ATOM 2023 C CA . PRO B 1 17 ? 14.125 1.855 -4.539 1 91.44 17 PRO B CA 1
ATOM 2024 C C . PRO B 1 17 ? 14.656 0.969 -3.416 1 91.44 17 PRO B C 1
ATOM 2026 O O . PRO B 1 17 ? 14.555 -0.259 -3.492 1 91.44 17 PRO B O 1
ATOM 2029 N N . GLN B 1 18 ? 15.141 1.639 -2.406 1 90.38 18 GLN B N 1
ATOM 2030 C CA . GLN B 1 18 ? 15.633 0.928 -1.23 1 90.38 18 GLN B CA 1
ATOM 2031 C C . GLN B 1 18 ? 14.484 0.564 -0.291 1 90.38 18 GLN B C 1
ATOM 2033 O O . GLN B 1 18 ? 13.516 1.315 -0.165 1 90.38 18 GLN B O 1
ATOM 2038 N N . GLU B 1 19 ? 14.641 -0.553 0.319 1 92.25 19 GLU B N 1
ATOM 2039 C CA . GLU B 1 19 ? 13.695 -1.069 1.301 1 92.25 19 GLU B CA 1
ATOM 2040 C C . GLU B 1 19 ? 14.414 -1.784 2.441 1 92.25 19 GLU B C 1
ATOM 2042 O O . GLU B 1 19 ? 15.344 -2.561 2.207 1 92.25 19 GLU B O 1
ATOM 2047 N N . ALA B 1 20 ? 14.086 -1.441 3.664 1 92 20 ALA B N 1
ATOM 2048 C CA . ALA B 1 20 ? 14.617 -2.098 4.859 1 92 20 ALA B CA 1
ATOM 2049 C C . ALA B 1 20 ? 13.523 -2.289 5.906 1 92 20 ALA B C 1
ATOM 2051 O O . ALA B 1 20 ? 12.367 -1.912 5.688 1 92 20 ALA B O 1
ATOM 2052 N N . THR B 1 21 ? 13.867 -2.998 6.93 1 90.5 21 THR B N 1
ATOM 2053 C CA . THR B 1 21 ? 12.945 -3.205 8.039 1 90.5 21 THR B CA 1
ATOM 2054 C C . THR B 1 21 ? 13.367 -2.377 9.25 1 90.5 21 THR B C 1
ATOM 2056 O O . THR B 1 21 ? 14.516 -2.445 9.688 1 90.5 21 THR B O 1
ATOM 2059 N N . LEU B 1 22 ? 12.492 -1.58 9.758 1 92.5 22 LEU B N 1
ATOM 2060 C CA . LEU B 1 22 ? 12.703 -0.812 10.977 1 92.5 22 LEU B CA 1
ATOM 2061 C C . LEU B 1 22 ? 12.016 -1.479 12.164 1 92.5 22 LEU B C 1
ATOM 2063 O O . LEU B 1 22 ? 10.797 -1.665 12.156 1 92.5 22 LEU B O 1
ATOM 2067 N N . LEU B 1 23 ? 12.758 -1.844 13.102 1 90.94 23 LEU B N 1
ATOM 2068 C CA . LEU B 1 23 ? 12.195 -2.385 14.336 1 90.94 23 LEU B CA 1
ATOM 2069 C C . LEU B 1 23 ? 11.93 -1.274 15.344 1 90.94 23 LEU B C 1
ATOM 2071 O O . LEU B 1 23 ? 12.852 -0.557 15.742 1 90.94 23 LEU B O 1
ATOM 2075 N N . LEU B 1 24 ? 10.68 -1.098 15.711 1 91.81 24 LEU B N 1
ATOM 2076 C CA . LEU B 1 24 ? 10.297 -0.146 16.75 1 91.81 24 LEU B CA 1
ATOM 2077 C C . LEU B 1 24 ? 10.141 -0.843 18.094 1 91.81 24 LEU B C 1
ATOM 2079 O O . LEU B 1 24 ? 9.383 -1.805 18.219 1 91.81 24 LEU B O 1
ATOM 2083 N N . CYS B 1 25 ? 10.883 -0.384 19.016 1 90.94 25 CYS B N 1
ATOM 2084 C CA . CYS B 1 25 ? 10.812 -0.904 20.375 1 90.94 25 CYS B CA 1
ATOM 2085 C C . CYS B 1 25 ? 10.25 0.142 21.328 1 90.94 25 CYS B C 1
ATOM 2087 O O . CYS B 1 25 ? 10.523 1.334 21.188 1 90.94 25 CYS B O 1
ATOM 2089 N N . LEU B 1 26 ? 9.414 -0.301 22.25 1 91.62 26 LEU B N 1
ATOM 2090 C CA . LEU B 1 26 ? 8.906 0.531 23.344 1 91.62 26 LEU B CA 1
ATOM 2091 C C . LEU B 1 26 ? 9.375 0.003 24.688 1 91.62 26 LEU B C 1
ATOM 2093 O O . LEU B 1 26 ? 9.094 -1.147 25.047 1 91.62 26 LEU B O 1
ATOM 2097 N N . ASN B 1 27 ? 10.117 0.837 25.406 1 92.44 27 ASN B N 1
ATOM 2098 C CA . ASN B 1 27 ? 10.656 0.456 26.703 1 92.44 27 ASN B CA 1
ATOM 2099 C C . ASN B 1 27 ? 11.469 -0.831 26.625 1 92.44 27 ASN B C 1
ATOM 2101 O O . ASN B 1 27 ? 11.312 -1.73 27.453 1 92.44 27 ASN B O 1
ATOM 2105 N N . GLY B 1 28 ? 12.133 -0.968 25.5 1 88.81 28 GLY B N 1
ATOM 2106 C CA . GLY B 1 28 ? 13.078 -2.064 25.328 1 88.81 28 GLY B CA 1
ATOM 2107 C C . GLY B 1 28 ? 12.438 -3.307 24.734 1 88.81 28 GLY B C 1
ATOM 2108 O O . GLY B 1 28 ? 13.133 -4.281 24.438 1 88.81 28 GLY B O 1
ATOM 2109 N N . GLU B 1 29 ? 11.188 -3.283 24.5 1 87.31 29 GLU B N 1
ATOM 2110 C CA . GLU B 1 29 ? 10.484 -4.449 23.969 1 87.31 29 GLU B CA 1
ATOM 2111 C C . GLU B 1 29 ? 10.023 -4.207 22.531 1 87.31 29 GLU B C 1
ATOM 2113 O O . GLU B 1 29 ? 9.547 -3.123 22.203 1 87.31 29 GLU B O 1
ATOM 2118 N N . PRO B 1 30 ? 10.188 -5.246 21.703 1 85.56 30 PRO B N 1
ATOM 2119 C CA . PRO B 1 30 ? 9.688 -5.094 20.328 1 85.56 30 PRO B CA 1
ATOM 2120 C C . PRO B 1 30 ? 8.203 -4.762 20.281 1 85.56 30 PRO B C 1
ATOM 2122 O O . PRO B 1 30 ? 7.395 -5.41 20.953 1 85.56 30 PRO B O 1
ATOM 2125 N N . TRP B 1 31 ? 7.875 -3.729 19.578 1 85.12 31 TRP B N 1
ATOM 2126 C CA . TRP B 1 31 ? 6.492 -3.283 19.438 1 85.12 31 TRP B CA 1
ATOM 2127 C C . TRP B 1 31 ? 5.945 -3.605 18.062 1 85.12 31 TRP B C 1
ATOM 2129 O O . TRP B 1 31 ? 4.926 -4.289 17.922 1 85.12 31 TRP B O 1
ATOM 2139 N N . THR B 1 32 ? 6.707 -3.162 17 1 84.38 32 THR B N 1
ATOM 2140 C CA . THR B 1 32 ? 6.309 -3.426 15.625 1 84.38 32 THR B CA 1
ATOM 2141 C C . THR B 1 32 ? 7.496 -3.26 14.68 1 84.38 32 THR B C 1
ATOM 2143 O O . THR B 1 32 ? 8.539 -2.734 15.07 1 84.38 32 THR B O 1
ATOM 2146 N N . ALA B 1 33 ? 7.367 -3.83 13.523 1 87.44 33 ALA B N 1
ATOM 2147 C CA . ALA B 1 33 ? 8.344 -3.645 12.453 1 87.44 33 ALA B CA 1
ATOM 2148 C C . ALA B 1 33 ? 7.703 -2.994 11.234 1 87.44 33 ALA B C 1
ATOM 2150 O O . ALA B 1 33 ? 6.555 -3.289 10.898 1 87.44 33 ALA B O 1
ATOM 2151 N N . LEU B 1 34 ? 8.414 -2.115 10.633 1 89.25 34 LEU B N 1
ATOM 2152 C CA . LEU B 1 34 ? 7.926 -1.389 9.469 1 89.25 34 LEU B CA 1
ATOM 2153 C C . LEU B 1 34 ? 8.875 -1.562 8.281 1 89.25 34 LEU B C 1
ATOM 2155 O O . LEU B 1 34 ? 10.078 -1.355 8.414 1 89.25 34 LEU B O 1
ATOM 2159 N N . SER B 1 35 ? 8.359 -2.057 7.148 1 89.38 35 SER B N 1
ATOM 2160 C CA . SER B 1 35 ? 9.125 -1.9 5.918 1 89.38 35 SER B CA 1
ATOM 2161 C C . SER B 1 35 ? 9.188 -0.438 5.488 1 89.38 35 SER B C 1
ATOM 2163 O O . SER B 1 35 ? 8.164 0.246 5.441 1 89.38 35 SER B O 1
ATOM 2165 N N . TYR B 1 36 ? 10.391 0.038 5.266 1 91.69 36 TYR B N 1
ATOM 2166 C CA . TYR B 1 36 ? 10.523 1.468 5.016 1 91.69 36 TYR B CA 1
ATOM 2167 C C . TYR B 1 36 ? 11.734 1.756 4.137 1 91.69 36 TYR B C 1
ATOM 2169 O O . TYR B 1 36 ? 12.523 0.855 3.846 1 91.69 36 TYR B O 1
ATOM 2177 N N . THR B 1 37 ? 11.781 2.979 3.604 1 92.81 37 THR B N 1
ATOM 2178 C CA . THR B 1 37 ? 13 3.5 2.99 1 92.81 37 THR B CA 1
ATOM 2179 C C . THR B 1 37 ? 13.914 4.113 4.047 1 92.81 37 THR B C 1
ATOM 2181 O O . THR B 1 37 ? 13.516 5.023 4.773 1 92.81 37 THR B O 1
ATOM 2184 N N . PRO B 1 38 ? 15.133 3.629 4.105 1 93.62 38 PRO B N 1
ATOM 2185 C CA . PRO B 1 38 ? 16.031 4.086 5.168 1 93.62 38 PRO B CA 1
ATOM 2186 C C . PRO B 1 38 ? 16.234 5.598 5.164 1 93.62 38 PRO B C 1
ATOM 2188 O O . PRO B 1 38 ? 16.312 6.211 4.098 1 93.62 38 PRO B O 1
ATOM 2191 N N . GLY B 1 39 ? 16.344 6.117 6.418 1 94.31 39 GLY B N 1
ATOM 2192 C CA . GLY B 1 39 ? 16.547 7.539 6.641 1 94.31 39 GLY B CA 1
ATOM 2193 C C . GLY B 1 39 ? 15.562 8.141 7.625 1 94.31 39 GLY B C 1
ATOM 2194 O O . GLY B 1 39 ? 14.383 7.777 7.633 1 94.31 39 GLY B O 1
ATOM 2195 N N . GLU B 1 40 ? 16.031 8.977 8.492 1 95.12 40 GLU B N 1
ATOM 2196 C CA . GLU B 1 40 ? 15.242 9.711 9.469 1 95.12 40 GLU B CA 1
ATOM 2197 C C . GLU B 1 40 ? 14.258 8.797 10.203 1 95.12 40 GLU B C 1
ATOM 2199 O O . GLU B 1 40 ? 13.062 9.086 10.281 1 95.12 40 GLU B O 1
ATOM 2204 N N . GLU B 1 41 ? 14.773 7.738 10.703 1 97.12 41 GLU B N 1
ATOM 2205 C CA . GLU B 1 41 ? 13.977 6.691 11.344 1 97.12 41 GLU B CA 1
ATOM 2206 C C . GLU B 1 41 ? 13.188 7.242 12.523 1 97.12 41 GLU B C 1
ATOM 2208 O O . GLU B 1 41 ? 12.078 6.789 12.805 1 97.12 41 GLU B O 1
ATOM 2213 N N . LEU B 1 42 ? 13.797 8.203 13.188 1 97.81 42 LEU B N 1
ATOM 2214 C CA . LEU B 1 42 ? 13.141 8.758 14.367 1 97.81 42 LEU B CA 1
ATOM 2215 C C . LEU B 1 42 ? 11.82 9.422 13.992 1 97.81 42 LEU B C 1
ATOM 2217 O O . LEU B 1 42 ? 10.82 9.273 14.695 1 97.81 42 LEU B O 1
ATOM 2221 N N . LEU B 1 43 ? 11.758 10.172 12.898 1 98.25 43 LEU B N 1
ATOM 2222 C CA . LEU B 1 43 ? 10.531 10.82 12.438 1 98.25 43 LEU B CA 1
ATOM 2223 C C . LEU B 1 43 ? 9.438 9.789 12.188 1 98.25 43 LEU B C 1
ATOM 2225 O O . LEU B 1 43 ? 8.289 9.984 12.586 1 98.25 43 LEU B O 1
ATOM 2229 N N . LEU B 1 44 ? 9.844 8.727 11.516 1 96.94 44 LEU B N 1
ATOM 2230 C CA . LEU B 1 44 ? 8.898 7.656 11.203 1 96.94 44 LEU B CA 1
ATOM 2231 C C . LEU B 1 44 ? 8.344 7.043 12.484 1 96.94 44 LEU B C 1
ATOM 2233 O O . LEU B 1 44 ? 7.129 6.867 12.609 1 96.94 44 LEU B O 1
ATOM 2237 N N . ALA B 1 45 ? 9.219 6.812 13.406 1 95.94 45 ALA B N 1
ATOM 2238 C CA . ALA B 1 45 ? 8.82 6.18 14.664 1 95.94 45 ALA B CA 1
ATOM 2239 C C . ALA B 1 45 ? 7.863 7.07 15.453 1 95.94 45 ALA B C 1
ATOM 2241 O O . ALA B 1 45 ? 6.785 6.629 15.859 1 95.94 45 ALA B O 1
ATOM 2242 N N . LEU B 1 46 ? 8.227 8.312 15.656 1 96.88 46 LEU B N 1
ATOM 2243 C CA . LEU B 1 46 ? 7.422 9.25 16.422 1 96.88 46 LEU B CA 1
ATOM 2244 C C . LEU B 1 46 ? 6.062 9.469 15.773 1 96.88 46 LEU B C 1
ATOM 2246 O O . LEU B 1 46 ? 5.031 9.414 16.453 1 96.88 46 LEU B O 1
ATOM 2250 N N . GLY B 1 47 ? 6.098 9.68 14.484 1 96.56 47 GLY B N 1
ATOM 2251 C CA . GLY B 1 47 ? 4.855 9.898 13.766 1 96.56 47 GLY B CA 1
ATOM 2252 C C . GLY B 1 47 ? 3.918 8.703 13.812 1 96.56 47 GLY B C 1
ATOM 2253 O O . GLY B 1 47 ? 2.715 8.867 14.023 1 96.56 47 GLY B O 1
ATOM 2254 N N . HIS B 1 48 ? 4.512 7.566 13.586 1 93.69 48 HIS B N 1
ATOM 2255 C CA . HIS B 1 48 ? 3.723 6.34 13.641 1 93.69 48 HIS B CA 1
ATOM 2256 C C . HIS B 1 48 ? 3.059 6.172 15 1 93.69 48 HIS B C 1
ATOM 2258 O O . HIS B 1 48 ? 1.864 5.879 15.086 1 93.69 48 HIS B O 1
ATOM 2264 N N . LEU B 1 49 ? 3.793 6.34 16.031 1 91.56 49 LEU B N 1
ATOM 2265 C CA . LEU B 1 49 ? 3.27 6.141 17.375 1 91.56 49 LEU B CA 1
ATOM 2266 C C . LEU B 1 49 ? 2.205 7.18 17.719 1 91.56 49 LEU B C 1
ATOM 2268 O O . LEU B 1 49 ? 1.207 6.863 18.359 1 91.56 49 LEU B O 1
ATOM 2272 N N . TYR B 1 50 ? 2.395 8.375 17.328 1 92.5 50 TYR B N 1
ATOM 2273 C CA . TYR B 1 50 ? 1.403 9.422 17.562 1 92.5 50 TYR B CA 1
ATOM 2274 C C . TYR B 1 50 ? 0.113 9.133 16.812 1 92.5 50 TYR B C 1
ATOM 2276 O O . TYR B 1 50 ? -0.971 9.117 17.406 1 92.5 50 TYR B O 1
ATOM 2284 N N . LEU B 1 51 ? 0.224 8.82 15.516 1 92.69 51 LEU B N 1
ATOM 2285 C CA . LEU B 1 51 ? -0.941 8.672 14.648 1 92.69 51 LEU B CA 1
ATOM 2286 C C . LEU B 1 51 ? -1.652 7.348 14.914 1 92.69 51 LEU B C 1
ATOM 2288 O O . LEU B 1 51 ? -2.811 7.172 14.531 1 92.69 51 LEU B O 1
ATOM 2292 N N . SER B 1 52 ? -0.923 6.473 15.555 1 87.19 52 SER B N 1
ATOM 2293 C CA . SER B 1 52 ? -1.561 5.223 15.953 1 87.19 52 SER B CA 1
ATOM 2294 C C . SER B 1 52 ? -2.176 5.344 17.344 1 87.19 52 SER B C 1
ATOM 2296 O O . SER B 1 52 ? -2.752 4.379 17.859 1 87.19 52 SER B O 1
ATOM 2298 N N . GLY B 1 53 ? -2.029 6.473 18 1 86.12 53 GLY B N 1
ATOM 2299 C CA . GLY B 1 53 ? -2.656 6.734 19.281 1 86.12 53 GLY B CA 1
ATOM 2300 C C . GLY B 1 53 ? -1.871 6.172 20.453 1 86.12 53 GLY B C 1
ATOM 2301 O O . GLY B 1 53 ? -2.389 6.082 21.562 1 86.12 53 GLY B O 1
ATOM 2302 N N . VAL B 1 54 ? -0.636 5.797 20.203 1 87.12 54 VAL B N 1
ATOM 2303 C CA . VAL B 1 54 ? 0.179 5.184 21.25 1 87.12 54 VAL B CA 1
ATOM 2304 C C . VAL B 1 54 ? 0.74 6.27 22.156 1 87.12 54 VAL B C 1
ATOM 2306 O O . VAL B 1 54 ? 0.838 6.074 23.375 1 87.12 54 VAL B O 1
ATOM 2309 N N . VAL B 1 55 ? 1.108 7.426 21.5 1 89.19 55 VAL B N 1
ATOM 2310 C CA . VAL B 1 55 ? 1.596 8.562 22.281 1 89.19 55 VAL B CA 1
ATOM 2311 C C . VAL B 1 55 ? 0.812 9.82 21.906 1 89.19 55 VAL B C 1
ATOM 2313 O O . VAL B 1 55 ? 0.319 9.938 20.781 1 89.19 55 VAL B O 1
ATOM 2316 N N . GLY B 1 56 ? 0.738 10.703 22.828 1 87.88 56 GLY B N 1
ATOM 2317 C CA . GLY B 1 56 ? 0.019 11.945 22.578 1 87.88 56 GLY B CA 1
ATOM 2318 C C . GLY B 1 56 ? 0.935 13.109 22.281 1 87.88 56 GLY B C 1
ATOM 2319 O O . GLY B 1 56 ? 0.47 14.18 21.875 1 87.88 56 GLY B O 1
ATOM 2320 N N . GLY B 1 57 ? 2.164 12.906 22.469 1 91.5 57 GLY B N 1
ATOM 2321 C CA . GLY B 1 57 ? 3.186 13.93 22.312 1 91.5 57 GLY B CA 1
ATOM 2322 C C . GLY B 1 57 ? 4.562 13.477 22.75 1 91.5 57 GLY B C 1
ATOM 2323 O O . GLY B 1 57 ? 4.82 12.273 22.859 1 91.5 57 GLY B O 1
ATOM 2324 N N . LEU B 1 58 ? 5.426 14.469 22.906 1 95.44 58 LEU B N 1
ATOM 2325 C CA . LEU B 1 58 ? 6.816 14.133 23.203 1 95.44 58 LEU B CA 1
ATOM 2326 C C . LEU B 1 58 ? 7.082 14.18 24.703 1 95.44 58 LEU B C 1
ATOM 2328 O O . LEU B 1 58 ? 8.172 13.836 25.156 1 95.44 58 LEU B O 1
ATOM 2332 N N . GLU B 1 59 ? 6.125 14.57 25.453 1 92.25 59 GLU B N 1
ATOM 2333 C CA . GLU B 1 59 ? 6.324 14.758 26.891 1 92.25 59 GLU B CA 1
ATOM 2334 C C . GLU B 1 59 ? 6.758 13.453 27.562 1 92.25 59 GLU B C 1
ATOM 2336 O O . GLU B 1 59 ? 6.055 12.445 27.469 1 92.25 59 GLU B O 1
ATOM 2341 N N . GLY B 1 60 ? 7.961 13.469 28.203 1 92.25 60 GLY B N 1
ATOM 2342 C CA . GLY B 1 60 ? 8.445 12.328 28.969 1 92.25 60 GLY B CA 1
ATOM 2343 C C . GLY B 1 60 ? 9.047 11.242 28.094 1 92.25 60 GLY B C 1
ATOM 2344 O O . GLY B 1 60 ? 9.438 10.18 28.594 1 92.25 60 GLY B O 1
ATOM 2345 N N . LEU B 1 61 ? 9.086 11.547 26.828 1 94.5 61 LEU B N 1
ATOM 2346 C CA . LEU B 1 61 ? 9.594 10.539 25.906 1 94.5 61 LEU B CA 1
ATOM 2347 C C . LEU B 1 61 ? 11.102 10.688 25.719 1 94.5 61 LEU B C 1
ATOM 2349 O O . LEU B 1 61 ? 11.609 11.805 25.609 1 94.5 61 LEU B O 1
ATOM 2353 N N . THR B 1 62 ? 11.844 9.594 25.797 1 96.25 62 THR B N 1
ATOM 2354 C CA . THR B 1 62 ? 13.234 9.508 25.359 1 96.25 62 THR B CA 1
ATOM 2355 C C . THR B 1 62 ? 13.414 8.414 24.312 1 96.25 62 THR B C 1
ATOM 2357 O O . THR B 1 62 ? 12.523 7.578 24.125 1 96.25 62 THR B O 1
ATOM 2360 N N . TRP B 1 63 ? 14.391 8.562 23.562 1 96.88 63 TRP B N 1
ATOM 2361 C CA . TRP B 1 63 ? 14.547 7.582 22.5 1 96.88 63 TRP B CA 1
ATOM 2362 C C . TRP B 1 63 ? 16.031 7.34 22.203 1 96.88 63 TRP B C 1
ATOM 2364 O O . TRP B 1 63 ? 16.875 8.164 22.531 1 96.88 63 TRP B O 1
ATOM 2374 N N . GLN B 1 64 ? 16.328 6.215 21.688 1 96.62 64 GLN B N 1
ATOM 2375 C CA . GLN B 1 64 ? 17.609 5.797 21.125 1 96.62 64 GLN B CA 1
ATOM 2376 C C . GLN B 1 64 ? 17.422 5.277 19.688 1 96.62 64 GLN B C 1
ATOM 2378 O O . GLN B 1 64 ? 16.484 4.52 19.422 1 96.62 64 GLN B O 1
ATOM 2383 N N . VAL B 1 65 ? 18.234 5.793 18.828 1 95.75 65 VAL B N 1
ATOM 2384 C CA . VAL B 1 65 ? 18.172 5.395 17.422 1 95.75 65 VAL B CA 1
ATOM 2385 C C . VAL B 1 65 ? 19.422 4.613 17.047 1 95.75 65 VAL B C 1
ATOM 2387 O O . VAL B 1 65 ? 20.547 5.07 17.297 1 95.75 65 VAL B O 1
ATOM 2390 N N . GLY B 1 66 ? 19.203 3.375 16.625 1 91.12 66 GLY B N 1
ATOM 2391 C CA . GLY B 1 66 ? 20.266 2.553 16.062 1 91.12 66 GLY B CA 1
ATOM 2392 C C . GLY B 1 66 ? 20 2.129 14.633 1 91.12 66 GLY B C 1
ATOM 2393 O O . GLY B 1 66 ? 19.094 2.648 13.977 1 91.12 66 GLY B O 1
ATOM 2394 N N . ASP B 1 67 ? 20.875 1.268 14.172 1 87.31 67 ASP B N 1
ATOM 2395 C CA . ASP B 1 67 ? 20.703 0.788 12.797 1 87.31 67 ASP B CA 1
ATOM 2396 C C . ASP B 1 67 ? 19.469 -0.091 12.664 1 87.31 67 ASP B C 1
ATOM 2398 O O . ASP B 1 67 ? 19.438 -1.209 13.18 1 87.31 67 ASP B O 1
ATOM 2402 N N . GLY B 1 68 ? 18.5 0.458 12.07 1 89.81 68 GLY B N 1
ATOM 2403 C CA . GLY B 1 68 ? 17.297 -0.3 11.797 1 89.81 68 GLY B CA 1
ATOM 2404 C C . GLY B 1 68 ? 16.422 -0.479 13.023 1 89.81 68 GLY B C 1
ATOM 2405 O O . GLY B 1 68 ? 15.5 -1.302 13.016 1 89.81 68 GLY B O 1
ATOM 2406 N N . VAL B 1 69 ? 16.812 0.226 14.094 1 93.88 69 VAL B N 1
ATOM 2407 C CA . VAL B 1 69 ? 16.031 0.095 15.312 1 93.88 69 VAL B CA 1
ATOM 2408 C C . VAL B 1 69 ? 15.828 1.471 15.945 1 93.88 69 VAL B C 1
ATOM 2410 O O . VAL B 1 69 ? 16.75 2.293 15.977 1 93.88 69 VAL B O 1
ATOM 2413 N N . VAL B 1 70 ? 14.648 1.733 16.406 1 96.75 70 VAL B N 1
ATOM 2414 C CA . VAL B 1 70 ? 14.344 2.883 17.25 1 96.75 70 VAL B CA 1
ATOM 2415 C C . VAL B 1 70 ? 13.688 2.41 18.547 1 96.75 70 VAL B C 1
ATOM 2417 O O . VAL B 1 70 ? 12.695 1.673 18.516 1 96.75 70 VAL B O 1
ATOM 2420 N N . ASN B 1 71 ? 14.273 2.775 19.594 1 95.94 71 ASN B N 1
ATOM 2421 C CA . ASN B 1 71 ? 13.68 2.494 20.906 1 95.94 71 ASN B CA 1
ATOM 2422 C C . ASN B 1 71 ? 13.156 3.762 21.562 1 95.94 71 ASN B C 1
ATOM 2424 O O . ASN B 1 71 ? 13.906 4.723 21.766 1 95.94 71 ASN B O 1
ATOM 2428 N N . LEU B 1 72 ? 11.891 3.74 21.844 1 96.38 72 LEU B N 1
ATOM 2429 C CA . LEU B 1 72 ? 11.289 4.844 22.578 1 96.38 72 LEU B CA 1
ATOM 2430 C C . LEU B 1 72 ? 10.945 4.422 24 1 96.38 72 LEU B C 1
ATOM 2432 O O . LEU B 1 72 ? 10.414 3.332 24.219 1 96.38 72 LEU B O 1
ATOM 2436 N N . ASN B 1 73 ? 11.305 5.23 24.906 1 95 73 ASN B N 1
ATOM 2437 C CA . ASN B 1 73 ? 10.938 5.031 26.312 1 95 73 ASN B CA 1
ATOM 2438 C C . ASN B 1 73 ? 9.742 5.887 26.703 1 95 73 ASN B C 1
ATOM 2440 O O . ASN B 1 73 ? 9.805 7.113 26.656 1 95 73 ASN B O 1
ATOM 2444 N N . LEU B 1 74 ? 8.688 5.199 27.016 1 93.06 74 LEU B N 1
ATOM 2445 C CA . LEU B 1 74 ? 7.441 5.859 27.391 1 93.06 74 LEU B CA 1
ATOM 2446 C C . LEU B 1 74 ? 7.266 5.871 28.906 1 93.06 74 LEU B C 1
ATOM 2448 O O . LEU B 1 74 ? 7.656 4.918 29.578 1 93.06 74 LEU B O 1
ATOM 2452 N N . PRO B 1 75 ? 6.695 6.855 29.438 1 88.25 75 PRO B N 1
ATOM 2453 C CA . PRO B 1 75 ? 6.434 6.879 30.875 1 88.25 75 PRO B CA 1
ATOM 2454 C C . PRO B 1 75 ? 5.41 5.832 31.312 1 88.25 75 PRO B C 1
ATOM 2456 O O . PRO B 1 75 ? 5.516 5.27 32.406 1 88.25 75 PRO B O 1
ATOM 2459 N N . GLN B 1 76 ? 4.395 5.625 30.469 1 80.81 76 GLN B N 1
ATOM 2460 C CA . GLN B 1 76 ? 3.369 4.613 30.719 1 80.81 76 GLN B CA 1
ATOM 2461 C C . GLN B 1 76 ? 3.412 3.514 29.656 1 80.81 76 GLN B C 1
ATOM 2463 O O . GLN B 1 76 ? 3.689 3.781 28.484 1 80.81 76 GLN B O 1
ATOM 2468 N N . ARG B 1 77 ? 3.203 2.324 30.141 1 75.81 77 ARG B N 1
ATOM 2469 C CA . ARG B 1 77 ? 3.191 1.195 29.219 1 75.81 77 ARG B CA 1
ATOM 2470 C C . ARG B 1 77 ? 2.002 1.276 28.266 1 75.81 77 ARG B C 1
ATOM 2472 O O . ARG B 1 77 ? 0.862 1.446 28.703 1 75.81 77 ARG B O 1
ATOM 2479 N N . PRO B 1 78 ? 2.355 1.141 27.062 1 71.62 78 PRO B N 1
ATOM 2480 C CA . PRO B 1 78 ? 1.248 1.232 26.109 1 71.62 78 PRO B CA 1
ATOM 2481 C C . PRO B 1 78 ? 0.407 -0.041 26.062 1 71.62 78 PRO B C 1
ATOM 2483 O O . PRO B 1 78 ? 0.914 -1.132 26.344 1 71.62 78 PRO B O 1
ATOM 2486 N N . LYS B 1 79 ? -0.854 0.125 25.859 1 64.94 79 LYS B N 1
ATOM 2487 C CA . LYS B 1 79 ? -1.725 -1.031 25.672 1 64.94 79 LYS B CA 1
ATOM 2488 C C . LYS B 1 79 ? -1.7 -1.508 24.219 1 64.94 79 LYS B C 1
ATOM 2490 O O . LYS B 1 79 ? -1.664 -0.694 23.297 1 64.94 79 LYS B O 1
ATOM 2495 N N . ARG B 1 80 ? -1.4 -2.891 24.016 1 60.06 80 ARG B N 1
ATOM 2496 C CA . ARG B 1 80 ? -1.406 -3.453 22.672 1 60.06 80 ARG B CA 1
ATOM 2497 C C . ARG B 1 80 ? -2.826 -3.787 22.234 1 60.06 80 ARG B C 1
ATOM 2499 O O . ARG B 1 80 ? -3.574 -4.445 22.953 1 60.06 80 ARG B O 1
ATOM 2506 N N . GLY B 1 81 ? -3.33 -3.002 21.297 1 57 81 GLY B N 1
ATOM 2507 C CA . GLY B 1 81 ? -4.617 -3.359 20.734 1 57 81 GLY B CA 1
ATOM 2508 C C . GLY B 1 81 ? -4.512 -4.344 19.578 1 57 81 GLY B C 1
ATOM 2509 O O . GLY B 1 81 ? -3.471 -4.977 19.391 1 57 81 GLY B O 1
ATOM 2510 N N . LEU B 1 82 ? -5.715 -4.777 18.969 1 50.34 82 LEU B N 1
ATOM 2511 C CA . LEU B 1 82 ? -5.762 -5.645 17.797 1 50.34 82 LEU B CA 1
ATOM 2512 C C . LEU B 1 82 ? -5.184 -4.938 16.578 1 50.34 82 LEU B C 1
ATOM 2514 O O . LEU B 1 82 ? -5.555 -3.801 16.281 1 50.34 82 LEU B O 1
ATOM 2518 N N . GLY B 1 83 ? -4.168 -5.383 16 1 54.19 83 GLY B N 1
ATOM 2519 C CA . GLY B 1 83 ? -3.566 -4.816 14.797 1 54.19 83 GLY B CA 1
ATOM 2520 C C . GLY B 1 83 ? -4.488 -4.859 13.594 1 54.19 83 GLY B C 1
ATOM 2521 O O . GLY B 1 83 ? -5.246 -5.816 13.414 1 54.19 83 GLY B O 1
ATOM 2522 N N . VAL B 1 84 ? -4.984 -3.672 12.977 1 44.03 84 VAL B N 1
ATOM 2523 C CA . VAL B 1 84 ? -5.723 -3.637 11.719 1 44.03 84 VAL B CA 1
ATOM 2524 C C . VAL B 1 84 ? -4.754 -3.467 10.547 1 44.03 84 VAL B C 1
ATOM 2526 O O . VAL B 1 84 ? -3.916 -2.561 10.555 1 44.03 84 VAL B O 1
ATOM 2529 N N . ARG B 1 85 ? -4.594 -4.496 9.664 1 46.25 85 ARG B N 1
ATOM 2530 C CA . ARG B 1 85 ? -3.836 -4.316 8.43 1 46.25 85 ARG B CA 1
ATOM 2531 C C . ARG B 1 85 ? -4.609 -3.451 7.434 1 46.25 85 ARG B C 1
ATOM 2533 O O . ARG B 1 85 ? -5.676 -3.844 6.961 1 46.25 85 ARG B O 1
ATOM 2540 N N . ASP B 1 86 ? -4.445 -2.098 7.395 1 39.03 86 ASP B N 1
ATOM 2541 C CA . ASP B 1 86 ? -5.156 -1.233 6.457 1 39.03 86 ASP B CA 1
ATOM 2542 C C . ASP B 1 86 ? -4.746 -1.527 5.016 1 39.03 86 ASP B C 1
ATOM 2544 O O . ASP B 1 86 ? -3.781 -2.256 4.777 1 39.03 86 ASP B O 1
ATOM 2548 N N . SER B 1 87 ? -5.648 -1.343 4.09 1 35 87 SER B N 1
ATOM 2549 C CA . SER B 1 87 ? -5.402 -1.56 2.67 1 35 87 SER B CA 1
ATOM 2550 C C . SER B 1 87 ? -4.012 -1.074 2.27 1 35 87 SER B C 1
ATOM 2552 O O . SER B 1 87 ? -3.5 -1.443 1.21 1 35 87 SER B O 1
ATOM 2554 N N . GLY B 1 88 ? -3.471 -0.027 2.697 1 33.03 88 GLY B N 1
ATOM 2555 C CA . GLY B 1 88 ? -2.17 0.563 2.428 1 33.03 88 GLY B CA 1
ATOM 2556 C C . GLY B 1 88 ? -1.077 0.041 3.34 1 33.03 88 GLY B C 1
ATOM 2557 O O . GLY B 1 88 ? 0.025 0.591 3.375 1 33.03 88 GLY B O 1
ATOM 2558 N N . CYS B 1 89 ? -0.807 -1.025 3.777 1 33 89 CYS B N 1
ATOM 2559 C CA . CYS B 1 89 ? 0.252 -1.76 4.461 1 33 89 CYS B CA 1
ATOM 2560 C C . CYS B 1 89 ? 0.198 -1.521 5.965 1 33 89 CYS B C 1
ATOM 2562 O O . CYS B 1 89 ? 1.162 -1.806 6.676 1 33 89 CYS B O 1
ATOM 2564 N N . ALA B 1 90 ? -0.48 -0.592 6.492 1 28.03 90 ALA B N 1
ATOM 2565 C CA . ALA B 1 90 ? -0.289 -0.246 7.898 1 28.03 90 ALA B CA 1
ATOM 2566 C C . ALA B 1 90 ? -1.014 -1.232 8.812 1 28.03 90 ALA B C 1
ATOM 2568 O O . ALA B 1 90 ? -2.168 -1.584 8.562 1 28.03 90 ALA B O 1
ATOM 2569 N N . ALA B 1 91 ? -0.336 -2.355 9.234 1 31.75 91 ALA B N 1
ATOM 2570 C CA . ALA B 1 91 ? -0.856 -2.955 10.461 1 31.75 91 ALA B CA 1
ATOM 2571 C C . ALA B 1 91 ? -1.32 -1.881 11.445 1 31.75 91 ALA B C 1
ATOM 2573 O O . ALA B 1 91 ? -0.5 -1.21 12.07 1 31.75 91 ALA B O 1
ATOM 2574 N N . GLY B 1 92 ? -2.191 -1.016 11.125 1 33.09 92 GLY B N 1
ATOM 2575 C CA . GLY B 1 92 ? -2.574 -0.211 12.281 1 33.09 92 GLY B CA 1
ATOM 2576 C C . GLY B 1 92 ? -3.17 -1.03 13.406 1 33.09 92 GLY B C 1
ATOM 2577 O O . GLY B 1 92 ? -4.074 -1.84 13.188 1 33.09 92 GLY B O 1
ATOM 2578 N N . LEU B 1 93 ? -2.396 -1.633 14.258 1 34.31 93 LEU B N 1
ATOM 2579 C CA . LEU B 1 93 ? -3.002 -1.918 15.555 1 34.31 93 LEU B CA 1
ATOM 2580 C C . LEU B 1 93 ? -4.066 -0.881 15.898 1 34.31 93 LEU B C 1
ATOM 2582 O O . LEU B 1 93 ? -3.908 0.302 15.586 1 34.31 93 LEU B O 1
ATOM 2586 N N . ARG B 1 94 ? -5.273 -1.198 15.68 1 38.47 94 ARG B N 1
ATOM 2587 C CA . ARG B 1 94 ? -6.07 -0.169 16.344 1 38.47 94 ARG B CA 1
ATOM 2588 C C . ARG B 1 94 ? -5.445 0.236 17.672 1 38.47 94 ARG B C 1
ATOM 2590 O O . ARG B 1 94 ? -5.656 -0.423 18.688 1 38.47 94 ARG B O 1
ATOM 2597 N N . PHE B 1 95 ? -4.145 0.416 17.844 1 37.84 95 PHE B N 1
ATOM 2598 C CA . PHE B 1 95 ? -3.877 1.263 19 1 37.84 95 PHE B CA 1
ATOM 2599 C C . PHE B 1 95 ? -4.598 2.6 18.875 1 37.84 95 PHE B C 1
ATOM 2601 O O . PHE B 1 95 ? -4.441 3.301 17.859 1 37.84 95 PHE B O 1
ATOM 2608 N N . GLY B 1 96 ? -5.57 2.748 19.484 1 47.91 96 GLY B N 1
ATOM 2609 C CA . GLY B 1 96 ? -6.449 3.893 19.656 1 47.91 96 GLY B CA 1
ATOM 2610 C C . GLY B 1 96 ? -6.266 4.949 18.578 1 47.91 96 GLY B C 1
ATOM 2611 O O . GLY B 1 96 ? -5.145 5.395 18.328 1 47.91 96 GLY B O 1
ATOM 2612 N N . GLU B 1 97 ? -7.016 4.688 17.422 1 57.34 97 GLU B N 1
ATOM 2613 C CA . GLU B 1 97 ? -7.035 5.816 16.5 1 57.34 97 GLU B CA 1
ATOM 2614 C C . GLU B 1 97 ? -6.957 7.145 17.234 1 57.34 97 GLU B C 1
ATOM 2616 O O . GLU B 1 97 ? -7.48 7.27 18.344 1 57.34 97 GLU B O 1
ATOM 2621 N N . ALA B 1 98 ? -5.855 7.902 16.938 1 62.03 98 ALA B N 1
ATOM 2622 C CA . ALA B 1 98 ? -5.891 9.25 17.484 1 62.03 98 ALA B CA 1
ATOM 2623 C C . ALA B 1 98 ? -7.309 9.812 17.453 1 62.03 98 ALA B C 1
ATOM 2625 O O . ALA B 1 98 ? -8.078 9.539 16.531 1 62.03 98 ALA B O 1
ATOM 2626 N N . PRO B 1 99 ? -7.664 10.242 18.516 1 71.94 99 PRO B N 1
ATOM 2627 C CA . PRO B 1 99 ? -8.984 10.875 18.516 1 71.94 99 PRO B CA 1
ATOM 2628 C C . PRO B 1 99 ? -9.141 11.914 17.406 1 71.94 99 PRO B C 1
ATOM 2630 O O . PRO B 1 99 ? -8.289 12.789 17.25 1 71.94 99 PRO B O 1
ATOM 2633 N N . LEU B 1 100 ? -10.023 11.672 16.578 1 88.75 100 LEU B N 1
ATOM 2634 C CA . LEU B 1 100 ? -10.328 12.617 15.5 1 88.75 100 LEU B CA 1
ATOM 2635 C C . LEU B 1 100 ? -11.219 13.742 16.016 1 88.75 100 LEU B C 1
ATOM 2637 O O . LEU B 1 100 ? -12.125 13.508 16.812 1 88.75 100 LEU B O 1
ATOM 2641 N N . ARG B 1 101 ? -10.844 14.93 15.703 1 91.25 101 ARG B N 1
ATOM 2642 C CA . ARG B 1 101 ? -11.641 16.109 15.992 1 91.25 101 ARG B CA 1
ATOM 2643 C C . ARG B 1 101 ? -11.961 16.875 14.719 1 91.25 101 ARG B C 1
ATOM 2645 O O . ARG B 1 101 ? -11.18 16.875 13.766 1 91.25 101 ARG B O 1
ATOM 2652 N N . PRO B 1 102 ? -13.117 17.547 14.766 1 94.31 102 PRO B N 1
ATOM 2653 C CA . PRO B 1 102 ? -13.43 18.359 13.594 1 94.31 102 PRO B CA 1
ATOM 2654 C C . PRO B 1 102 ? -12.367 19.422 13.305 1 94.31 102 PRO B C 1
ATOM 2656 O O . PRO B 1 102 ? -11.805 20.016 14.234 1 94.31 102 PRO B O 1
ATOM 2659 N N . LEU B 1 103 ? -12.086 19.641 12.039 1 97.38 103 LEU B N 1
ATOM 2660 C CA . LEU B 1 103 ? -11.086 20.609 11.617 1 97.38 103 LEU B CA 1
ATOM 2661 C C . LEU B 1 103 ? -11.664 22.016 11.609 1 97.38 103 LEU B C 1
ATOM 2663 O O . LEU B 1 103 ? -12.859 22.203 11.344 1 97.38 103 LEU B O 1
ATOM 2667 N N . PRO B 1 104 ? -10.844 22.984 11.898 1 94.94 104 PRO B N 1
ATOM 2668 C CA . PRO B 1 104 ? -11.328 24.359 11.82 1 94.94 104 PRO B CA 1
ATOM 2669 C C . PRO B 1 104 ? -11.664 24.797 10.398 1 94.94 104 PRO B C 1
ATOM 2671 O O . PRO B 1 104 ? -11.008 24.359 9.445 1 94.94 104 PRO B O 1
ATOM 2674 N N . PRO B 1 105 ? -12.664 25.625 10.328 1 91.56 105 PRO B N 1
ATOM 2675 C CA . PRO B 1 105 ? -12.992 26.156 9.008 1 91.56 105 PRO B CA 1
ATOM 2676 C C . PRO B 1 105 ? -11.969 27.188 8.516 1 91.56 105 PRO B C 1
ATOM 2678 O O . PRO B 1 105 ? -11.664 28.156 9.227 1 91.56 105 PRO B O 1
ATOM 2681 N N . VAL B 1 106 ? -11.242 26.906 7.555 1 95 106 VAL B N 1
ATOM 2682 C CA . VAL B 1 106 ? -10.266 27.797 6.938 1 95 106 VAL B CA 1
ATOM 2683 C C . VAL B 1 106 ? -10.594 27.984 5.457 1 95 106 VAL B C 1
ATOM 2685 O O . VAL B 1 106 ? -10.828 27 4.742 1 95 106 VAL B O 1
ATOM 2688 N N . SER B 1 107 ? -10.711 29.219 5.059 1 94.56 107 SER B N 1
ATOM 2689 C CA . SER B 1 107 ? -10.914 29.469 3.637 1 94.56 107 SER B CA 1
ATOM 2690 C C . SER B 1 107 ? -9.641 29.203 2.84 1 94.56 107 SER B C 1
ATOM 2692 O O . SER B 1 107 ? -8.586 29.766 3.141 1 94.56 107 SER B O 1
ATOM 2694 N N . LEU B 1 108 ? -9.789 28.344 1.855 1 95.69 108 LEU B N 1
ATOM 2695 C CA . LEU B 1 108 ? -8.617 27.938 1.08 1 95.69 108 LEU B CA 1
ATOM 2696 C C . LEU B 1 108 ? -8.789 28.312 -0.391 1 95.69 108 LEU B C 1
ATOM 2698 O O . LEU B 1 108 ? -9.891 28.219 -0.932 1 95.69 108 LEU B O 1
ATOM 2702 N N . ASP B 1 109 ? -7.73 28.688 -0.998 1 94.06 109 ASP B N 1
ATOM 2703 C CA . ASP B 1 109 ? -7.664 28.984 -2.426 1 94.06 109 ASP B CA 1
ATOM 2704 C C . ASP B 1 109 ? -7.801 27.703 -3.252 1 94.06 109 ASP B C 1
ATOM 2706 O O . ASP B 1 109 ? -7.047 26.75 -3.059 1 94.06 109 ASP B O 1
ATOM 2710 N N . PRO B 1 110 ? -8.734 27.719 -4.25 1 94.88 110 PRO B N 1
ATOM 2711 C CA . PRO B 1 110 ? -8.914 26.531 -5.09 1 94.88 110 PRO B CA 1
ATOM 2712 C C . PRO B 1 110 ? -7.664 26.172 -5.891 1 94.88 110 PRO B C 1
ATOM 2714 O O . PRO B 1 110 ? -7.559 25.078 -6.422 1 94.88 110 PRO B O 1
ATOM 2717 N N . GLY B 1 111 ? -6.75 27.031 -5.961 1 95.12 111 GLY B N 1
ATOM 2718 C CA . GLY B 1 111 ? -5.516 26.781 -6.684 1 95.12 111 GLY B CA 1
ATOM 2719 C C . GLY B 1 111 ? -4.473 26.062 -5.852 1 95.12 111 GLY B C 1
ATOM 2720 O O . GLY B 1 111 ? -3.441 25.625 -6.375 1 95.12 111 GLY B O 1
ATOM 2721 N N . LEU B 1 112 ? -4.711 25.844 -4.57 1 96.19 112 LEU B N 1
ATOM 2722 C CA . LEU B 1 112 ? -3.721 25.297 -3.65 1 96.19 112 LEU B CA 1
ATOM 2723 C C . LEU B 1 112 ? -3.383 23.859 -4.016 1 96.19 112 LEU B C 1
ATOM 2725 O O . LEU B 1 112 ? -2.207 23.484 -4.074 1 96.19 112 LEU B O 1
ATOM 2729 N N . PRO B 1 113 ? -4.422 22.953 -4.332 1 97.62 113 PRO B N 1
ATOM 2730 C CA . PRO B 1 113 ? -4.09 21.547 -4.566 1 97.62 113 PRO B CA 1
ATOM 2731 C C . PRO B 1 113 ? -3.074 21.359 -5.691 1 97.62 113 PRO B C 1
ATOM 2733 O O . PRO B 1 113 ? -2.027 20.75 -5.484 1 97.62 113 PRO B O 1
ATOM 2736 N N . PRO B 1 114 ? -3.295 22.016 -6.859 1 97.56 114 PRO B N 1
ATOM 2737 C CA . PRO B 1 114 ? -2.283 21.875 -7.91 1 97.56 114 PRO B CA 1
ATOM 2738 C C . PRO B 1 114 ? -0.931 22.453 -7.508 1 97.56 114 PRO B C 1
ATOM 2740 O O . PRO B 1 114 ? 0.114 21.891 -7.848 1 97.56 114 PRO B O 1
ATOM 2743 N N . ARG B 1 115 ? -0.969 23.547 -6.785 1 96.88 115 ARG B N 1
ATOM 2744 C CA . ARG B 1 115 ? 0.266 24.188 -6.367 1 96.88 115 ARG B CA 1
ATOM 2745 C C . ARG B 1 115 ? 1.062 23.297 -5.422 1 96.88 115 ARG B C 1
ATOM 2747 O O . ARG B 1 115 ? 2.277 23.141 -5.578 1 96.88 115 ARG B O 1
ATOM 2754 N N . LEU B 1 116 ? 0.412 22.766 -4.445 1 98.06 116 LEU B N 1
ATOM 2755 C CA . LEU B 1 116 ? 1.068 21.906 -3.453 1 98.06 116 LEU B CA 1
ATOM 2756 C C . LEU B 1 116 ? 1.675 20.672 -4.109 1 98.06 116 LEU B C 1
ATOM 2758 O O . LEU B 1 116 ? 2.816 20.312 -3.82 1 98.06 116 LEU B O 1
ATOM 2762 N N . LEU B 1 117 ? 0.914 20 -5.031 1 97.25 117 LEU B N 1
ATOM 2763 C CA . LEU B 1 117 ? 1.409 18.797 -5.676 1 97.25 117 LEU B CA 1
ATOM 2764 C C . LEU B 1 117 ? 2.576 19.109 -6.605 1 97.25 117 LEU B C 1
ATOM 2766 O O . LEU B 1 117 ? 3.496 18.312 -6.75 1 97.25 117 LEU B O 1
ATOM 2770 N N . SER B 1 118 ? 2.465 20.234 -7.238 1 96.38 118 SER B N 1
ATOM 2771 C CA . SER B 1 118 ? 3.576 20.656 -8.086 1 96.38 118 SER B CA 1
ATOM 2772 C C . SER B 1 118 ? 4.859 20.812 -7.281 1 96.38 118 SER B C 1
ATOM 2774 O O . SER B 1 118 ? 5.934 20.406 -7.727 1 96.38 118 SER B O 1
ATOM 2776 N N . GLU B 1 119 ? 4.73 21.406 -6.125 1 96.31 119 GLU B N 1
ATOM 2777 C CA . GLU B 1 119 ? 5.883 21.578 -5.242 1 96.31 119 GLU B CA 1
ATOM 2778 C C . GLU B 1 119 ? 6.422 20.219 -4.789 1 96.31 119 GLU B C 1
ATOM 2780 O O . GLU B 1 119 ? 7.637 20.016 -4.758 1 96.31 119 GLU B O 1
ATOM 2785 N N . LEU B 1 120 ? 5.551 19.297 -4.438 1 95.94 120 LEU B N 1
ATOM 2786 C CA . LEU B 1 120 ? 5.945 17.953 -4.039 1 95.94 120 LEU B CA 1
ATOM 2787 C C . LEU B 1 120 ? 6.688 17.25 -5.176 1 95.94 120 LEU B C 1
ATOM 2789 O O . LEU B 1 120 ? 7.746 16.656 -4.957 1 95.94 120 LEU B O 1
ATOM 2793 N N . ARG B 1 121 ? 6.164 17.312 -6.371 1 92.31 121 ARG B N 1
ATOM 2794 C CA . ARG B 1 121 ? 6.754 16.656 -7.531 1 92.31 121 ARG B CA 1
ATOM 2795 C C . ARG B 1 121 ? 8.148 17.203 -7.82 1 92.31 121 ARG B C 1
ATOM 2797 O O . ARG B 1 121 ? 9.062 16.453 -8.164 1 92.31 121 ARG B O 1
ATOM 2804 N N . ARG B 1 122 ? 8.266 18.438 -7.668 1 91.5 122 ARG B N 1
ATOM 2805 C CA . ARG B 1 122 ? 9.523 19.109 -7.953 1 91.5 122 ARG B CA 1
ATOM 2806 C C . ARG B 1 122 ? 10.609 18.688 -6.965 1 91.5 122 ARG B C 1
ATOM 2808 O O . ARG B 1 122 ? 11.773 18.547 -7.336 1 91.5 122 ARG B O 1
ATOM 2815 N N . GLU B 1 123 ? 10.18 18.406 -5.793 1 88.31 123 GLU B N 1
ATOM 2816 C CA . GLU B 1 123 ? 11.148 18.219 -4.723 1 88.31 123 GLU B CA 1
ATOM 2817 C C . GLU B 1 123 ? 11.375 16.734 -4.441 1 88.31 123 GLU B C 1
ATOM 2819 O O . GLU B 1 123 ? 12.375 16.359 -3.816 1 88.31 123 GLU B O 1
ATOM 2824 N N . ALA B 1 124 ? 10.438 15.898 -4.852 1 84.81 124 ALA B N 1
ATOM 2825 C CA . ALA B 1 124 ? 10.531 14.461 -4.602 1 84.81 124 ALA B CA 1
ATOM 2826 C C . ALA B 1 124 ? 11.422 13.789 -5.645 1 84.81 124 ALA B C 1
ATOM 2828 O O . ALA B 1 124 ? 10.922 13.242 -6.637 1 84.81 124 ALA B O 1
ATOM 2829 N N . ARG B 1 125 ? 12.656 13.68 -5.449 1 80.25 125 ARG B N 1
ATOM 2830 C CA . ARG B 1 125 ? 13.664 13.242 -6.402 1 80.25 125 ARG B CA 1
ATOM 2831 C C . ARG B 1 125 ? 13.594 11.727 -6.613 1 80.25 125 ARG B C 1
ATOM 2833 O O . ARG B 1 125 ? 13.633 11.25 -7.75 1 80.25 125 ARG B O 1
ATOM 2840 N N . ALA B 1 126 ? 13.555 11.055 -5.453 1 76.75 126 ALA B N 1
ATOM 2841 C CA . ALA B 1 126 ? 13.547 9.594 -5.559 1 76.75 126 ALA B CA 1
ATOM 2842 C C . ALA B 1 126 ? 12.289 9.109 -6.281 1 76.75 126 ALA B C 1
ATOM 2844 O O . ALA B 1 126 ? 12.359 8.172 -7.086 1 76.75 126 ALA B O 1
ATOM 2845 N N . TYR B 1 127 ? 11.25 9.758 -6.043 1 73 127 TYR B N 1
ATOM 2846 C CA . TYR B 1 127 ? 10 9.43 -6.707 1 73 127 TYR B CA 1
ATOM 2847 C C . TYR B 1 127 ? 10.125 9.578 -8.219 1 73 127 TYR B C 1
ATOM 2849 O O . TYR B 1 127 ? 9.695 8.703 -8.977 1 73 127 TYR B O 1
ATOM 2857 N N . ALA B 1 128 ? 10.742 10.602 -8.539 1 71.5 128 ALA B N 1
ATOM 2858 C CA . ALA B 1 128 ? 10.953 10.883 -9.961 1 71.5 128 ALA B CA 1
ATOM 2859 C C . ALA B 1 128 ? 11.883 9.859 -10.594 1 71.5 128 ALA B C 1
ATOM 2861 O O . ALA B 1 128 ? 11.695 9.477 -11.75 1 71.5 128 ALA B O 1
ATOM 2862 N N . GLU B 1 129 ? 12.727 9.344 -9.797 1 74.62 129 GLU B N 1
ATOM 2863 C CA . GLU B 1 129 ? 13.766 8.461 -10.312 1 74.62 129 GLU B CA 1
ATOM 2864 C C . GLU B 1 129 ? 13.281 7.016 -10.383 1 74.62 129 GLU B C 1
ATOM 2866 O O . GLU B 1 129 ? 13.594 6.293 -11.328 1 74.62 129 GLU B O 1
ATOM 2871 N N . THR B 1 130 ? 12.578 6.543 -9.477 1 69.88 130 THR B N 1
ATOM 2872 C CA . THR B 1 130 ? 12.289 5.117 -9.375 1 69.88 130 THR B CA 1
ATOM 2873 C C . THR B 1 130 ? 10.82 4.844 -9.68 1 69.88 130 THR B C 1
ATOM 2875 O O . THR B 1 130 ? 10.453 3.734 -10.07 1 69.88 130 THR B O 1
ATOM 2878 N N . ARG B 1 131 ? 9.977 5.812 -9.5 1 68.12 131 ARG B N 1
ATOM 2879 C CA . ARG B 1 131 ? 8.531 5.73 -9.617 1 68.12 131 ARG B CA 1
ATOM 2880 C C . ARG B 1 131 ? 7.953 4.711 -8.641 1 68.12 131 ARG B C 1
ATOM 2882 O O . ARG B 1 131 ? 6.746 4.473 -8.617 1 68.12 131 ARG B O 1
ATOM 2889 N N . GLY B 1 132 ? 8.711 4.102 -7.918 1 77.12 132 GLY B N 1
ATOM 2890 C CA . GLY B 1 132 ? 8.289 3.037 -7.023 1 77.12 132 GLY B CA 1
ATOM 2891 C C . GLY B 1 132 ? 8.219 3.467 -5.57 1 77.12 132 GLY B C 1
ATOM 2892 O O . GLY B 1 132 ? 8.219 2.625 -4.668 1 77.12 132 GLY B O 1
ATOM 2893 N N . ILE B 1 133 ? 8.219 4.742 -5.375 1 88.69 133 ILE B N 1
ATOM 2894 C CA . ILE B 1 133 ? 8.188 5.254 -4.008 1 88.69 133 ILE B CA 1
ATOM 2895 C C . ILE B 1 133 ? 7.078 6.293 -3.873 1 88.69 133 ILE B C 1
ATOM 2897 O O . ILE B 1 133 ? 6.508 6.738 -4.875 1 88.69 133 ILE B O 1
ATOM 2901 N N . HIS B 1 134 ? 6.699 6.598 -2.678 1 92.62 134 HIS B N 1
ATOM 2902 C CA . HIS B 1 134 ? 5.68 7.598 -2.389 1 92.62 134 HIS B CA 1
ATOM 2903 C C . HIS B 1 134 ? 6.293 8.844 -1.758 1 92.62 134 HIS B C 1
ATOM 2905 O O . HIS B 1 134 ? 7.285 8.75 -1.031 1 92.62 134 HIS B O 1
ATOM 2911 N N . GLY B 1 135 ? 5.734 9.945 -2.141 1 95.5 135 GLY B N 1
ATOM 2912 C CA . GLY B 1 135 ? 6.117 11.211 -1.536 1 95.5 135 GLY B CA 1
ATOM 2913 C C . GLY B 1 135 ? 5.004 11.844 -0.718 1 95.5 135 GLY B C 1
ATOM 2914 O O . GLY B 1 135 ? 3.824 11.609 -0.983 1 95.5 135 GLY B O 1
ATOM 2915 N N . ALA B 1 136 ? 5.348 12.578 0.282 1 97.69 136 ALA B N 1
ATOM 2916 C CA . ALA B 1 136 ? 4.445 13.383 1.101 1 97.69 136 ALA B CA 1
ATOM 2917 C C . ALA B 1 136 ? 5.094 14.703 1.506 1 97.69 136 ALA B C 1
ATOM 2919 O O . ALA B 1 136 ? 6.301 14.75 1.77 1 97.69 136 ALA B O 1
ATOM 2920 N N . ALA B 1 137 ? 4.281 15.711 1.549 1 98.75 137 ALA B N 1
ATOM 2921 C CA . ALA B 1 137 ? 4.797 17.047 1.874 1 98.75 137 ALA B CA 1
ATOM 2922 C C . ALA B 1 137 ? 3.848 17.781 2.814 1 98.75 137 ALA B C 1
ATOM 2924 O O . ALA B 1 137 ? 2.627 17.656 2.703 1 98.75 137 ALA B O 1
ATOM 2925 N N . LEU B 1 138 ? 4.445 18.484 3.699 1 98.81 138 LEU B N 1
ATOM 2926 C CA . LEU B 1 138 ? 3.787 19.312 4.707 1 98.81 138 LEU B CA 1
ATOM 2927 C C . LEU B 1 138 ? 3.934 20.781 4.383 1 98.81 138 LEU B C 1
ATOM 2929 O O . LEU B 1 138 ? 5.035 21.266 4.086 1 98.81 138 LEU B O 1
ATOM 2933 N N . PHE B 1 139 ? 2.82 21.516 4.434 1 98.81 139 PHE B N 1
ATOM 2934 C CA . PHE B 1 139 ? 2.828 22.953 4.133 1 98.81 139 PHE B CA 1
ATOM 2935 C C . PHE B 1 139 ? 2.119 23.734 5.23 1 98.81 139 PHE B C 1
ATOM 2937 O O . PHE B 1 139 ? 1.259 23.203 5.93 1 98.81 139 PHE B O 1
ATOM 2944 N N . ASP B 1 140 ? 2.523 25 5.312 1 98.19 140 ASP B N 1
ATOM 2945 C CA . ASP B 1 140 ? 1.707 25.891 6.129 1 98.19 140 ASP B CA 1
ATOM 2946 C C . ASP B 1 140 ? 0.508 26.406 5.336 1 98.19 140 ASP B C 1
ATOM 2948 O O . ASP B 1 140 ? 0.299 26.016 4.188 1 98.19 140 ASP B O 1
ATOM 2952 N N . LEU B 1 141 ? -0.319 27.234 5.902 1 96.5 141 LEU B N 1
ATOM 2953 C CA . LEU B 1 141 ? -1.584 27.656 5.312 1 96.5 141 LEU B CA 1
ATOM 2954 C C . LEU B 1 141 ? -1.348 28.562 4.105 1 96.5 141 LEU B C 1
ATOM 2956 O O . LEU B 1 141 ? -2.25 28.766 3.289 1 96.5 141 LEU B O 1
ATOM 2960 N N . GLU B 1 142 ? -0.175 29.094 3.975 1 94.06 142 GLU B N 1
ATOM 2961 C CA . GLU B 1 142 ? 0.163 29.953 2.84 1 94.06 142 GLU B CA 1
ATOM 2962 C C . GLU B 1 142 ? 0.696 29.125 1.669 1 94.06 142 GLU B C 1
ATOM 2964 O O . GLU B 1 142 ? 0.941 29.672 0.588 1 94.06 142 GLU B O 1
ATOM 2969 N N . GLY B 1 143 ? 0.884 27.828 1.937 1 95.94 143 GLY B N 1
ATOM 2970 C CA . GLY B 1 143 ? 1.393 26.969 0.882 1 95.94 143 GLY B CA 1
ATOM 2971 C C . GLY B 1 143 ? 2.906 26.875 0.865 1 95.94 143 GLY B C 1
ATOM 2972 O O . GLY B 1 143 ? 3.494 26.406 -0.115 1 95.94 143 GLY B O 1
ATOM 2973 N N . ARG B 1 144 ? 3.484 27.391 1.941 1 96.88 144 ARG B N 1
ATOM 2974 C CA . ARG B 1 144 ? 4.934 27.25 2.047 1 96.88 144 ARG B CA 1
ATOM 2975 C C . ARG B 1 144 ? 5.32 25.844 2.498 1 96.88 144 ARG B C 1
ATOM 2977 O O . ARG B 1 144 ? 4.766 25.328 3.469 1 96.88 144 ARG B O 1
ATOM 2984 N N . LEU B 1 145 ? 6.309 25.266 1.756 1 98.25 145 LEU B N 1
ATOM 2985 C CA . LEU B 1 145 ? 6.773 23.922 2.076 1 98.25 145 LEU B CA 1
ATOM 2986 C C . LEU B 1 145 ? 7.52 23.906 3.406 1 98.25 145 LEU B C 1
ATOM 2988 O O . LEU B 1 145 ? 8.469 24.672 3.598 1 98.25 145 LEU B O 1
ATOM 2992 N N . LEU B 1 146 ? 7.086 23.094 4.363 1 98.56 146 LEU B N 1
ATOM 2993 C CA . LEU B 1 146 ? 7.734 22.953 5.664 1 98.56 146 LEU B CA 1
ATOM 2994 C C . LEU B 1 146 ? 8.656 21.75 5.691 1 98.56 146 LEU B C 1
ATOM 2996 O O . LEU B 1 146 ? 9.758 21.812 6.238 1 98.56 146 LEU B O 1
ATOM 3000 N N . TYR B 1 147 ? 8.227 20.641 5.125 1 98.25 147 TYR B N 1
ATOM 3001 C CA . TYR B 1 147 ? 8.977 19.391 5.145 1 98.25 147 TYR B CA 1
ATOM 3002 C C . TYR B 1 147 ? 8.461 18.422 4.074 1 98.25 147 TYR B C 1
ATOM 3004 O O . TYR B 1 147 ? 7.266 18.406 3.781 1 98.25 147 TYR B O 1
ATOM 3012 N N . LEU B 1 148 ? 9.305 17.703 3.449 1 97.94 148 LEU B N 1
ATOM 3013 C CA . LEU B 1 148 ? 8.977 16.703 2.443 1 97.94 148 LEU B CA 1
ATOM 3014 C C . LEU B 1 148 ? 9.82 15.445 2.637 1 97.94 148 LEU B C 1
ATOM 3016 O O . LEU B 1 148 ? 11.008 15.539 2.951 1 97.94 148 LEU B O 1
ATOM 3020 N N . ASN B 1 149 ? 9.25 14.328 2.441 1 96.19 149 ASN B N 1
ATOM 3021 C CA . ASN B 1 149 ? 9.992 13.07 2.477 1 96.19 149 ASN B CA 1
ATOM 3022 C C . ASN B 1 149 ? 9.414 12.055 1.495 1 96.19 149 ASN B C 1
ATOM 3024 O O . ASN B 1 149 ? 8.375 12.289 0.889 1 96.19 149 ASN B O 1
ATOM 3028 N N . GLU B 1 150 ? 10.133 11.047 1.325 1 95.19 150 GLU B N 1
ATOM 3029 C CA . GLU B 1 150 ? 9.742 9.953 0.442 1 95.19 150 GLU B CA 1
ATOM 3030 C C . GLU B 1 150 ? 9.93 8.602 1.128 1 95.19 150 GLU B C 1
ATOM 3032 O O . GLU B 1 150 ? 10.844 8.43 1.938 1 95.19 150 GLU B O 1
ATOM 3037 N N . ASP B 1 151 ? 9.078 7.711 0.838 1 93.94 151 ASP B N 1
ATOM 3038 C CA . ASP B 1 151 ? 9.117 6.363 1.397 1 93.94 151 ASP B CA 1
ATOM 3039 C C . ASP B 1 151 ? 8.445 5.359 0.463 1 93.94 151 ASP B C 1
ATOM 3041 O O . ASP B 1 151 ? 7.527 5.715 -0.279 1 93.94 151 ASP B O 1
ATOM 3045 N N . ILE B 1 152 ? 8.852 4.125 0.557 1 91.38 152 ILE B N 1
ATOM 3046 C CA . ILE B 1 152 ? 8.219 3.082 -0.243 1 91.38 152 ILE B CA 1
ATOM 3047 C C . ILE B 1 152 ? 6.766 2.902 0.202 1 91.38 152 ILE B C 1
ATOM 3049 O O . ILE B 1 152 ? 5.914 2.486 -0.588 1 91.38 152 ILE B O 1
ATOM 3053 N N . GLY B 1 153 ? 6.531 3.164 1.45 1 92 153 GLY B N 1
ATOM 3054 C CA . GLY B 1 153 ? 5.176 3.098 1.974 1 92 153 GLY B CA 1
ATOM 3055 C C . GLY B 1 153 ? 4.508 4.457 2.07 1 92 153 GLY B C 1
ATOM 3056 O O . GLY B 1 153 ? 5.043 5.375 2.695 1 92 153 GLY B O 1
ATOM 3057 N N . ARG B 1 154 ? 3.312 4.543 1.556 1 91.75 154 ARG B N 1
ATOM 3058 C CA . ARG B 1 154 ? 2.613 5.824 1.566 1 91.75 154 ARG B CA 1
ATOM 3059 C C . ARG B 1 154 ? 2.264 6.246 2.99 1 91.75 154 ARG B C 1
ATOM 3061 O O . ARG B 1 154 ? 2.301 7.434 3.32 1 91.75 154 ARG B O 1
ATOM 3068 N N . HIS B 1 155 ? 1.86 5.312 3.902 1 93.69 155 HIS B N 1
ATOM 3069 C CA . HIS B 1 155 ? 1.578 5.633 5.297 1 93.69 155 HIS B CA 1
ATOM 3070 C C . HIS B 1 155 ? 2.83 6.133 6.012 1 93.69 155 HIS B C 1
ATOM 3072 O O . HIS B 1 155 ? 2.762 7.074 6.801 1 93.69 155 HIS B O 1
ATOM 3078 N N . ASN B 1 156 ? 3.941 5.461 5.719 1 95.12 156 ASN B N 1
ATOM 3079 C CA . ASN B 1 156 ? 5.215 5.883 6.297 1 95.12 156 ASN B CA 1
ATOM 3080 C C . ASN B 1 156 ? 5.535 7.332 5.938 1 95.12 156 ASN B C 1
ATOM 3082 O O . ASN B 1 156 ? 6.023 8.086 6.781 1 95.12 156 ASN B O 1
ATOM 3086 N N . ALA B 1 157 ? 5.312 7.621 4.695 1 95.94 157 ALA B N 1
ATOM 3087 C CA . ALA B 1 157 ? 5.609 8.977 4.223 1 95.94 157 ALA B CA 1
ATOM 3088 C C . ALA B 1 157 ? 4.844 10.016 5.035 1 95.94 157 ALA B C 1
ATOM 3090 O O . ALA B 1 157 ? 5.395 11.062 5.391 1 95.94 157 ALA B O 1
ATOM 3091 N N . VAL B 1 158 ? 3.609 9.734 5.398 1 96.94 158 VAL B N 1
ATOM 3092 C CA . VAL B 1 158 ? 2.779 10.672 6.148 1 96.94 158 VAL B CA 1
ATOM 3093 C C . VAL B 1 158 ? 3.16 10.633 7.625 1 96.94 158 VAL B C 1
ATOM 3095 O O . VAL B 1 158 ? 3.197 11.664 8.297 1 96.94 158 VAL B O 1
ATOM 3098 N N . ASP B 1 159 ? 3.439 9.438 8.133 1 96.25 159 ASP B N 1
ATOM 3099 C CA . ASP B 1 159 ? 3.891 9.32 9.516 1 96.25 159 ASP B CA 1
ATOM 3100 C C . ASP B 1 159 ? 5.121 10.188 9.766 1 96.25 159 ASP B C 1
ATOM 3102 O O . ASP B 1 159 ? 5.227 10.836 10.812 1 96.25 159 ASP B O 1
ATOM 3106 N N . ARG B 1 160 ? 6.02 10.219 8.812 1 98.06 160 ARG B N 1
ATOM 3107 C CA . ARG B 1 160 ? 7.234 11.023 8.945 1 98.06 160 ARG B CA 1
ATOM 3108 C C . ARG B 1 160 ? 6.898 12.508 9.047 1 98.06 160 ARG B C 1
ATOM 3110 O O . ARG B 1 160 ? 7.578 13.25 9.758 1 98.06 160 ARG B O 1
ATOM 3117 N N . LEU B 1 161 ? 5.859 12.953 8.328 1 98.62 161 LEU B N 1
ATOM 3118 C CA . LEU B 1 161 ? 5.43 14.344 8.445 1 98.62 161 LEU B CA 1
ATOM 3119 C C . LEU B 1 161 ? 5.008 14.664 9.875 1 98.62 161 LEU B C 1
ATOM 3121 O O . LEU B 1 161 ? 5.371 15.711 10.414 1 98.62 161 LEU B O 1
ATOM 3125 N N . MET B 1 162 ? 4.234 13.781 10.453 1 97.75 162 MET B N 1
ATOM 3126 C CA . MET B 1 162 ? 3.773 13.984 11.82 1 97.75 162 MET B CA 1
ATOM 3127 C C . MET B 1 162 ? 4.945 14 12.789 1 97.75 162 MET B C 1
ATOM 3129 O O . MET B 1 162 ? 4.98 14.812 13.719 1 97.75 162 MET B O 1
ATOM 3133 N N . GLY B 1 163 ? 5.875 13.039 12.594 1 98.44 163 GLY B N 1
ATOM 3134 C CA . GLY B 1 163 ? 7.074 13.062 13.414 1 98.44 163 GLY B CA 1
ATOM 3135 C C . GLY B 1 163 ? 7.805 14.391 13.375 1 98.44 163 GLY B C 1
ATOM 3136 O O . GLY B 1 163 ? 8.234 14.898 14.414 1 98.44 163 GLY B O 1
ATOM 3137 N N . TYR B 1 164 ? 7.934 14.922 12.18 1 98.75 164 TYR B N 1
ATOM 3138 C CA . TYR B 1 164 ? 8.562 16.219 11.992 1 98.75 164 TYR B CA 1
ATOM 3139 C C . TYR B 1 164 ? 7.801 17.312 12.742 1 98.75 164 TYR B C 1
ATOM 3141 O O . TYR B 1 164 ? 8.406 18.156 13.414 1 98.75 164 TYR B O 1
ATOM 3149 N N . MET B 1 165 ? 6.469 17.312 12.648 1 98.56 165 MET B N 1
ATOM 3150 C CA . MET B 1 165 ? 5.645 18.297 13.352 1 98.56 165 MET B CA 1
ATOM 3151 C C . MET B 1 165 ? 5.906 18.25 14.852 1 98.56 165 MET B C 1
ATOM 3153 O O . MET B 1 165 ? 6.031 19.297 15.5 1 98.56 165 MET B O 1
ATOM 3157 N N . LEU B 1 166 ? 5.992 17.062 15.359 1 97.88 166 LEU B N 1
ATOM 3158 C CA . LEU B 1 166 ? 6.211 16.891 16.781 1 97.88 166 LEU B CA 1
ATOM 3159 C C . LEU B 1 166 ? 7.559 17.469 17.203 1 97.88 166 LEU B C 1
ATOM 3161 O O . LEU B 1 166 ? 7.637 18.234 18.172 1 97.88 166 LEU B O 1
ATOM 3165 N N . LEU B 1 167 ? 8.602 17.109 16.484 1 97.81 167 LEU B N 1
ATOM 3166 C CA . LEU B 1 167 ? 9.953 17.484 16.859 1 97.81 167 LEU B CA 1
ATOM 3167 C C . LEU B 1 167 ? 10.164 18.984 16.703 1 97.81 167 LEU B C 1
ATOM 3169 O O . LEU B 1 167 ? 10.852 19.609 17.516 1 97.81 167 LEU B O 1
ATOM 3173 N N . GLU B 1 168 ? 9.555 19.547 15.641 1 97.94 168 GLU B N 1
ATOM 3174 C CA . GLU B 1 168 ? 9.773 20.969 15.328 1 97.94 168 GLU B CA 1
ATOM 3175 C C . GLU B 1 168 ? 8.734 21.844 16.016 1 97.94 168 GLU B C 1
ATOM 3177 O O . GLU B 1 168 ? 8.805 23.078 15.938 1 97.94 168 GLU B O 1
ATOM 3182 N N . GLY B 1 169 ? 7.789 21.234 16.609 1 97.5 169 GLY B N 1
ATOM 3183 C CA . GLY B 1 169 ? 6.758 21.984 17.297 1 97.5 169 GLY B CA 1
ATOM 3184 C C . GLY B 1 169 ? 5.809 22.703 16.359 1 97.5 169 GLY B C 1
ATOM 3185 O O . GLY B 1 169 ? 5.336 23.797 16.656 1 97.5 169 GLY B O 1
ATOM 3186 N N . ILE B 1 170 ? 5.613 22.141 15.195 1 98 170 ILE B N 1
ATOM 3187 C CA . ILE B 1 170 ? 4.66 22.703 14.25 1 98 170 ILE B CA 1
ATOM 3188 C C . ILE B 1 170 ? 3.236 22.375 14.688 1 98 170 ILE B C 1
ATOM 3190 O O . ILE B 1 170 ? 2.893 21.203 14.875 1 98 170 ILE B O 1
ATOM 3194 N N . LYS B 1 171 ? 2.428 23.344 14.781 1 97 171 LYS B N 1
ATOM 3195 C CA . LYS B 1 171 ? 1.048 23.156 15.219 1 97 171 LYS B CA 1
ATOM 3196 C C . LYS B 1 171 ? 0.079 23.25 14.047 1 97 171 LYS B C 1
ATOM 3198 O O . LYS B 1 171 ? 0.316 24 13.094 1 97 171 LYS B O 1
ATOM 3203 N N . PRO B 1 172 ? -1.023 22.484 14.07 1 96.5 172 PRO B N 1
ATOM 3204 C CA . PRO B 1 172 ? -2.088 22.625 13.07 1 96.5 172 PRO B CA 1
ATOM 3205 C C . PRO B 1 172 ? -2.754 24 13.117 1 96.5 172 PRO B C 1
ATOM 3207 O O . PRO B 1 172 ? -2.639 24.719 14.109 1 96.5 172 PRO B O 1
ATOM 3210 N N . PRO B 1 173 ? -3.369 24.484 12.125 1 98 173 PRO B N 1
ATOM 3211 C CA . PRO B 1 173 ? -3.691 23.719 10.922 1 98 173 PRO B CA 1
ATOM 3212 C C . PRO B 1 173 ? -2.545 23.688 9.914 1 98 173 PRO B C 1
ATOM 3214 O O . PRO B 1 173 ? -1.673 24.562 9.945 1 98 173 PRO B O 1
ATOM 3217 N N . VAL B 1 174 ? -2.514 22.625 9.109 1 98.62 174 VAL B N 1
ATOM 3218 C CA . VAL B 1 174 ? -1.491 22.453 8.078 1 98.62 174 VAL B CA 1
ATOM 3219 C C . VAL B 1 174 ? -2.137 21.969 6.785 1 98.62 174 VAL B C 1
ATOM 3221 O O . VAL B 1 174 ? -3.346 21.734 6.734 1 98.62 174 VAL B O 1
ATOM 3224 N N . LEU B 1 175 ? -1.377 21.984 5.699 1 98.81 175 LEU B N 1
ATOM 3225 C CA . LEU B 1 175 ? -1.768 21.438 4.406 1 98.81 175 LEU B CA 1
ATOM 3226 C C . LEU B 1 175 ? -0.872 20.266 4.027 1 98.81 175 LEU B C 1
ATOM 3228 O O . LEU B 1 175 ? 0.33 20.281 4.305 1 98.81 175 LEU B O 1
ATOM 3232 N N . LEU B 1 176 ? -1.487 19.234 3.408 1 98.81 176 LEU B N 1
ATOM 3233 C CA . LEU B 1 176 ? -0.737 18.047 3.021 1 98.81 176 LEU B CA 1
ATOM 3234 C C . LEU B 1 176 ? -0.877 17.781 1.526 1 98.81 176 LEU B C 1
ATOM 3236 O O . LEU B 1 176 ? -1.959 17.953 0.959 1 98.81 176 LEU B O 1
ATOM 3240 N N . ALA B 1 177 ? 0.177 17.359 0.902 1 98.69 177 ALA B N 1
ATOM 3241 C CA . ALA B 1 177 ? 0.176 16.766 -0.435 1 98.69 177 ALA B CA 1
ATOM 3242 C C . ALA B 1 177 ? 0.834 15.391 -0.43 1 98.69 177 ALA B C 1
ATOM 3244 O O . ALA B 1 177 ? 1.876 15.195 0.201 1 98.69 177 ALA B O 1
ATOM 3245 N N . VAL B 1 178 ? 0.219 14.422 -1.07 1 97.38 178 VAL B N 1
ATOM 3246 C CA . VAL B 1 178 ? 0.75 13.062 -1.095 1 97.38 178 VAL B CA 1
ATOM 3247 C C . VAL B 1 178 ? 0.654 12.492 -2.51 1 97.38 178 VAL B C 1
ATOM 3249 O O . VAL B 1 178 ? -0.135 12.977 -3.326 1 97.38 178 VAL B O 1
ATOM 3252 N N . THR B 1 179 ? 1.442 11.461 -2.789 1 94.25 179 THR B N 1
ATOM 3253 C CA . THR B 1 179 ? 1.407 10.859 -4.117 1 94.25 179 THR B CA 1
ATOM 3254 C C . THR B 1 179 ? 0.594 9.57 -4.109 1 94.25 179 THR B C 1
ATOM 3256 O O . THR B 1 179 ? 0.273 9.023 -5.164 1 94.25 179 THR B O 1
ATOM 3259 N N . GLY B 1 180 ? 0.191 9.055 -2.951 1 91.88 180 GLY B N 1
ATOM 3260 C CA . GLY B 1 180 ? -0.495 7.777 -2.861 1 91.88 180 GLY B CA 1
ATOM 3261 C C . GLY B 1 180 ? -1.996 7.918 -2.697 1 91.88 180 GLY B C 1
ATOM 3262 O O . GLY B 1 180 ? -2.508 9.023 -2.531 1 91.88 180 GLY B O 1
ATOM 3263 N N . ARG B 1 181 ? -2.674 6.785 -2.77 1 91.69 181 ARG B N 1
ATOM 3264 C CA . ARG B 1 181 ? -4.121 6.723 -2.607 1 91.69 181 ARG B CA 1
ATOM 3265 C C . ARG B 1 181 ? -4.535 7.16 -1.206 1 91.69 181 ARG B C 1
ATOM 3267 O O . ARG B 1 181 ? -3.838 6.875 -0.231 1 91.69 181 ARG B O 1
ATOM 3274 N N . VAL B 1 182 ? -5.715 7.719 -1.139 1 95 182 VAL B N 1
ATOM 3275 C CA . VAL B 1 182 ? -6.242 8.141 0.156 1 95 182 VAL B CA 1
ATOM 3276 C C . VAL B 1 182 ? -7.273 7.125 0.647 1 95 182 VAL B C 1
ATOM 3278 O O . VAL B 1 182 ? -8.453 7.199 0.288 1 95 182 VAL B O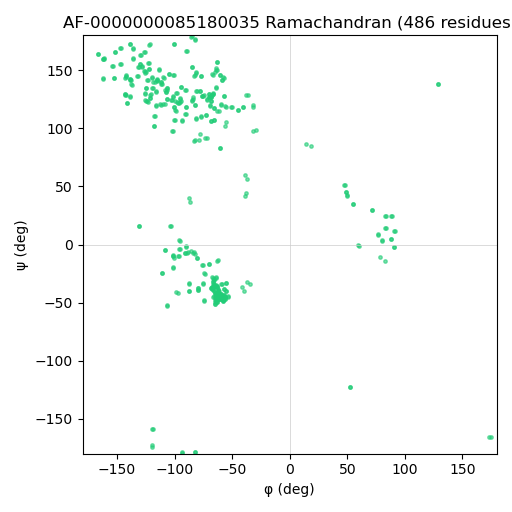 1
ATOM 3281 N N . SER B 1 183 ? -6.793 6.242 1.499 1 91.94 183 SER B N 1
ATOM 3282 C CA . SER B 1 183 ? -7.68 5.309 2.184 1 91.94 183 SER B CA 1
ATOM 3283 C C . SER B 1 183 ? -8.328 5.953 3.404 1 91.94 183 SER B C 1
ATOM 3285 O O . SER B 1 183 ? -8.047 7.109 3.723 1 91.94 183 SER B O 1
ATOM 3287 N N . ARG B 1 184 ? -9.18 5.234 4.039 1 91.06 184 ARG B N 1
ATOM 3288 C CA . ARG B 1 184 ? -9.789 5.73 5.27 1 91.06 184 ARG B CA 1
ATOM 3289 C C . ARG B 1 184 ? -8.727 6.098 6.297 1 91.06 184 ARG B C 1
ATOM 3291 O O . ARG B 1 184 ? -8.805 7.152 6.93 1 91.06 184 ARG B O 1
ATOM 3298 N N . GLU B 1 185 ? -7.785 5.227 6.414 1 90.62 185 GLU B N 1
ATOM 3299 C CA . GLU B 1 185 ? -6.707 5.461 7.371 1 90.62 185 GLU B CA 1
ATOM 3300 C C . GLU B 1 185 ? -5.906 6.707 7.004 1 90.62 185 GLU B C 1
ATOM 3302 O O . GLU B 1 185 ? -5.516 7.48 7.883 1 90.62 185 GLU B O 1
ATOM 3307 N N . MET B 1 186 ? -5.645 6.867 5.758 1 93.69 186 MET B N 1
ATOM 3308 C CA . MET B 1 186 ? -4.883 8.031 5.309 1 93.69 186 MET B CA 1
ATOM 3309 C C . MET B 1 186 ? -5.625 9.32 5.629 1 93.69 186 MET B C 1
ATOM 3311 O O . MET B 1 186 ? -5.023 10.289 6.094 1 93.69 186 MET B O 1
ATOM 3315 N N . ALA B 1 187 ? -6.949 9.305 5.375 1 95.19 187 ALA B N 1
ATOM 3316 C CA . ALA B 1 187 ? -7.766 10.469 5.715 1 95.19 187 ALA B CA 1
ATOM 3317 C C . ALA B 1 187 ? -7.754 10.719 7.223 1 95.19 187 ALA B C 1
ATOM 3319 O O . ALA B 1 187 ? -7.645 11.867 7.66 1 95.19 187 ALA B O 1
ATOM 3320 N N . ALA B 1 188 ? -7.824 9.664 7.953 1 93.69 188 ALA B N 1
ATOM 3321 C CA . ALA B 1 188 ? -7.812 9.781 9.406 1 93.69 188 ALA B CA 1
ATOM 3322 C C . ALA B 1 188 ? -6.492 10.367 9.898 1 93.69 188 ALA B C 1
ATOM 3324 O O . ALA B 1 188 ? -6.477 11.211 10.805 1 93.69 188 ALA B O 1
ATOM 3325 N N . LYS B 1 189 ? -5.391 9.914 9.359 1 95 189 LYS B N 1
ATOM 3326 C CA . LYS B 1 189 ? -4.086 10.461 9.719 1 95 189 LYS B CA 1
ATOM 3327 C C . LYS B 1 189 ? -4.02 11.953 9.43 1 95 189 LYS B C 1
ATOM 3329 O O . LYS B 1 189 ? -3.545 12.734 10.258 1 95 189 LYS B O 1
ATOM 3334 N N . ALA B 1 190 ? -4.504 12.32 8.25 1 97 190 ALA B N 1
ATOM 3335 C CA . ALA B 1 190 ? -4.496 13.734 7.871 1 97 190 ALA B CA 1
ATOM 3336 C C . ALA B 1 190 ? -5.297 14.57 8.867 1 97 190 ALA B C 1
ATOM 3338 O O . ALA B 1 190 ? -4.828 15.617 9.32 1 97 190 ALA B O 1
ATOM 3339 N N . ILE B 1 191 ? -6.457 14.078 9.219 1 96.06 191 ILE B N 1
ATOM 3340 C CA . ILE B 1 191 ? -7.336 14.789 10.141 1 96.06 191 ILE B CA 1
ATOM 3341 C C . ILE B 1 191 ? -6.684 14.875 11.516 1 96.06 191 ILE B C 1
ATOM 3343 O O . ILE B 1 191 ? -6.695 15.938 12.148 1 96.06 191 ILE B O 1
ATOM 3347 N N . ALA B 1 192 ? -6.086 13.805 11.922 1 94.56 192 ALA B N 1
ATOM 3348 C CA . ALA B 1 192 ? -5.43 13.758 13.227 1 94.56 192 ALA B CA 1
ATOM 3349 C C . ALA B 1 192 ? -4.262 14.742 13.281 1 94.56 192 ALA B C 1
ATOM 3351 O O . ALA B 1 192 ? -3.951 15.281 14.352 1 94.56 192 ALA B O 1
ATOM 3352 N N . MET B 1 193 ? -3.652 15.023 12.211 1 96.62 193 MET B N 1
ATOM 3353 C CA . MET B 1 193 ? -2.527 15.945 12.125 1 96.62 193 MET B CA 1
ATOM 3354 C C . MET B 1 193 ? -3.012 17.391 12.102 1 96.62 193 MET B C 1
ATOM 3356 O O . MET B 1 193 ? -2.207 18.328 12.164 1 96.62 193 MET B O 1
ATOM 3360 N N . GLY B 1 194 ? -4.27 17.516 11.922 1 97.06 194 GLY B N 1
ATOM 3361 C CA . GLY B 1 194 ? -4.84 18.859 11.805 1 97.06 194 GLY B CA 1
ATOM 3362 C C . GLY B 1 194 ? -4.734 19.422 10.398 1 97.06 194 GLY B C 1
ATOM 3363 O O . GLY B 1 194 ? -4.656 20.641 10.227 1 97.06 194 GLY B O 1
ATOM 3364 N N . ALA B 1 195 ? -4.652 18.609 9.43 1 98.31 195 ALA B N 1
ATOM 3365 C CA . ALA B 1 195 ? -4.613 19.062 8.047 1 98.31 195 ALA B CA 1
ATOM 3366 C C . ALA B 1 195 ? -5.996 19.5 7.57 1 98.31 195 ALA B C 1
ATOM 3368 O O . ALA B 1 195 ? -6.953 18.734 7.641 1 98.31 195 ALA B O 1
ATOM 3369 N N . VAL B 1 196 ? -6.059 20.703 7.02 1 98.62 196 VAL B N 1
ATOM 3370 C CA . VAL B 1 196 ? -7.348 21.203 6.559 1 98.62 196 VAL B CA 1
ATOM 3371 C C . VAL B 1 196 ? -7.504 20.938 5.062 1 98.62 196 VAL B C 1
ATOM 3373 O O . VAL B 1 196 ? -8.586 21.109 4.504 1 98.62 196 VAL B O 1
ATOM 3376 N N . LEU B 1 197 ? -6.426 20.516 4.43 1 98.69 197 LEU B N 1
ATOM 3377 C CA . LEU B 1 197 ? -6.418 20.109 3.029 1 98.69 197 LEU B CA 1
ATOM 3378 C C . LEU B 1 197 ? -5.488 18.922 2.811 1 98.69 197 LEU B C 1
ATOM 3380 O O . LEU B 1 197 ? -4.359 18.906 3.303 1 98.69 197 LEU B O 1
ATOM 3384 N N . LEU B 1 198 ? -5.969 17.906 2.195 1 98.75 198 LEU B N 1
ATOM 3385 C CA . LEU B 1 198 ? -5.176 16.797 1.683 1 98.75 198 LEU B CA 1
ATOM 3386 C C . LEU B 1 198 ? -5.293 16.703 0.165 1 98.75 198 LEU B C 1
ATOM 3388 O O . LEU B 1 198 ? -6.375 16.438 -0.361 1 98.75 198 LEU B O 1
ATOM 3392 N N . ALA B 1 199 ? -4.242 17 -0.51 1 98.69 199 ALA B N 1
ATOM 3393 C CA . ALA B 1 199 ? -4.16 16.875 -1.964 1 98.69 199 ALA B CA 1
ATOM 3394 C C . ALA B 1 199 ? -3.396 15.617 -2.369 1 98.69 199 ALA B C 1
ATOM 3396 O O . ALA B 1 199 ? -2.277 15.391 -1.905 1 98.69 199 ALA B O 1
ATOM 3397 N N . SER B 1 200 ? -3.971 14.82 -3.193 1 97.62 200 SER B N 1
ATOM 3398 C CA . SER B 1 200 ? -3.326 13.578 -3.596 1 97.62 200 SER B CA 1
ATOM 3399 C C . SER B 1 200 ? -3.213 13.477 -5.113 1 97.62 200 SER B C 1
ATOM 3401 O O . SER B 1 200 ? -4.105 13.922 -5.836 1 97.62 200 SER B O 1
ATOM 3403 N N . ARG B 1 201 ? -2.178 12.82 -5.508 1 94.69 201 ARG B N 1
ATOM 3404 C CA . ARG B 1 201 ? -1.961 12.57 -6.93 1 94.69 201 ARG B CA 1
ATOM 3405 C C . ARG B 1 201 ? -2.908 11.492 -7.441 1 94.69 201 ARG B C 1
ATOM 3407 O O . ARG B 1 201 ? -3.203 11.438 -8.641 1 94.69 201 ARG B O 1
ATOM 3414 N N . THR B 1 202 ? -3.393 10.633 -6.605 1 91.38 202 THR B N 1
ATOM 3415 C CA . THR B 1 202 ? -4.219 9.5 -7.004 1 91.38 202 THR B CA 1
ATOM 3416 C C . THR B 1 202 ? -5.598 9.578 -6.359 1 91.38 202 THR B C 1
ATOM 3418 O O . THR B 1 202 ? -6.055 10.664 -5.996 1 91.38 202 THR B O 1
ATOM 3421 N N . GLY B 1 203 ? -6.289 8.461 -6.262 1 91.5 203 GLY B N 1
ATOM 3422 C CA . GLY B 1 203 ? -7.695 8.477 -5.895 1 91.5 203 GLY B CA 1
ATOM 3423 C C . GLY B 1 203 ? -7.926 8.289 -4.406 1 91.5 203 GLY B C 1
ATOM 3424 O O . GLY B 1 203 ? -6.98 8.305 -3.619 1 91.5 203 GLY B O 1
ATOM 3425 N N . ALA B 1 204 ? -9.188 8.289 -4.02 1 94.38 204 ALA B N 1
ATOM 3426 C CA . ALA B 1 204 ? -9.648 8.102 -2.646 1 94.38 204 ALA B CA 1
ATOM 3427 C C . ALA B 1 204 ? -10.75 7.047 -2.58 1 94.38 204 ALA B C 1
ATOM 3429 O O . ALA B 1 204 ? -11.461 6.82 -3.561 1 94.38 204 ALA B O 1
ATOM 3430 N N . THR B 1 205 ? -10.82 6.43 -1.457 1 93.44 205 THR B N 1
ATOM 3431 C CA . THR B 1 205 ? -11.875 5.434 -1.268 1 93.44 205 THR B CA 1
ATOM 3432 C C . THR B 1 205 ? -13.141 6.082 -0.709 1 93.44 205 THR B C 1
ATOM 3434 O O . THR B 1 205 ? -13.094 7.203 -0.195 1 93.44 205 THR B O 1
ATOM 3437 N N . ALA B 1 206 ? -14.219 5.32 -0.764 1 93.44 206 ALA B N 1
ATOM 3438 C CA . ALA B 1 206 ? -15.5 5.84 -0.29 1 93.44 206 ALA B CA 1
ATOM 3439 C C . ALA B 1 206 ? -15.445 6.172 1.197 1 93.44 206 ALA B C 1
ATOM 3441 O O . ALA B 1 206 ? -15.82 7.27 1.608 1 93.44 206 ALA B O 1
ATOM 3442 N N . PRO B 1 207 ? -14.898 5.348 2.004 1 92.81 207 PRO B N 1
ATOM 3443 C CA . PRO B 1 207 ? -14.836 5.688 3.428 1 92.81 207 PRO B CA 1
ATOM 3444 C C . PRO B 1 207 ? -13.93 6.883 3.711 1 92.81 207 PRO B C 1
ATOM 3446 O O . PRO B 1 207 ? -14.188 7.645 4.648 1 92.81 207 PRO B O 1
ATOM 3449 N N . ALA B 1 208 ? -12.891 7.027 2.961 1 94.56 208 ALA B N 1
ATOM 3450 C CA . ALA B 1 208 ? -12.031 8.203 3.105 1 94.56 208 ALA B CA 1
ATOM 3451 C C . ALA B 1 208 ? -12.805 9.484 2.844 1 94.56 208 ALA B C 1
ATOM 3453 O O . ALA B 1 208 ? -12.688 10.453 3.6 1 94.56 208 ALA B O 1
ATOM 3454 N N . VAL B 1 209 ? -13.602 9.484 1.797 1 96.69 209 VAL B N 1
ATOM 3455 C CA . VAL B 1 209 ? -14.398 10.641 1.416 1 96.69 209 VAL B CA 1
ATOM 3456 C C . VAL B 1 209 ? -15.43 10.945 2.508 1 96.69 209 VAL B C 1
ATOM 3458 O O . VAL B 1 209 ? -15.625 12.102 2.881 1 96.69 209 VAL B O 1
ATOM 3461 N N . ASP B 1 210 ? -16.062 9.906 3.004 1 95.38 210 ASP B N 1
ATOM 3462 C CA . ASP B 1 210 ? -17.047 10.07 4.078 1 95.38 210 ASP B CA 1
ATOM 3463 C C . ASP B 1 210 ? -16.406 10.703 5.309 1 95.38 210 ASP B C 1
ATOM 3465 O O . ASP B 1 210 ? -16.969 11.609 5.914 1 95.38 210 ASP B O 1
ATOM 3469 N N . LEU B 1 211 ? -15.266 10.273 5.629 1 94.75 211 LEU B N 1
ATOM 3470 C CA . LEU B 1 211 ? -14.547 10.805 6.773 1 94.75 211 LEU B CA 1
ATOM 3471 C C . LEU B 1 211 ? -14.18 12.273 6.547 1 94.75 211 LEU B C 1
ATOM 3473 O O . LEU B 1 211 ? -14.305 13.094 7.457 1 94.75 211 LEU B O 1
ATOM 3477 N N . ALA B 1 212 ? -13.68 12.547 5.387 1 97.12 212 ALA B N 1
ATOM 3478 C CA . ALA B 1 212 ? -13.312 13.922 5.039 1 97.12 212 ALA B CA 1
ATOM 3479 C C . ALA B 1 212 ? -14.5 14.867 5.195 1 97.12 212 ALA B C 1
ATOM 3481 O O . ALA B 1 212 ? -14.367 15.938 5.797 1 97.12 212 ALA B O 1
ATOM 3482 N N . LYS B 1 213 ? -15.609 14.461 4.68 1 96.81 213 LYS B N 1
ATOM 3483 C CA . LYS B 1 213 ? -16.828 15.258 4.789 1 96.81 213 LYS B CA 1
ATOM 3484 C C . LYS B 1 213 ? -17.234 15.453 6.25 1 96.81 213 LYS B C 1
ATOM 3486 O O . LYS B 1 213 ? -17.562 16.562 6.664 1 96.81 213 LYS B O 1
ATOM 3491 N N . ARG B 1 214 ? -17.141 14.422 6.988 1 95.75 214 ARG B N 1
ATOM 3492 C CA . ARG B 1 214 ? -17.578 14.43 8.383 1 95.75 214 ARG B CA 1
ATOM 3493 C C . ARG B 1 214 ? -16.719 15.367 9.227 1 95.75 214 ARG B C 1
ATOM 3495 O O . ARG B 1 214 ? -17.219 16.031 10.125 1 95.75 214 ARG B O 1
ATOM 3502 N N . TYR B 1 215 ? -15.391 15.477 8.938 1 96.38 215 TYR B N 1
ATOM 3503 C CA . TYR B 1 215 ? -14.477 16.172 9.836 1 96.38 215 TYR B CA 1
ATOM 3504 C C . TYR B 1 215 ? -14.031 17.5 9.227 1 96.38 215 TYR B C 1
ATOM 3506 O O . TYR B 1 215 ? -13.289 18.266 9.859 1 96.38 215 TYR B O 1
ATOM 3514 N N . GLY B 1 216 ? -14.445 17.75 8 1 97.12 216 GLY B N 1
ATOM 3515 C CA . GLY B 1 216 ? -14.172 19.047 7.391 1 97.12 216 GLY B CA 1
ATOM 3516 C C . GLY B 1 216 ? -12.836 19.094 6.664 1 97.12 216 GLY B C 1
ATOM 3517 O O . GLY B 1 216 ? -12.227 20.156 6.551 1 97.12 216 GLY B O 1
ATOM 3518 N N . LEU B 1 217 ? -12.328 18 6.234 1 98.06 217 LEU B N 1
ATOM 3519 C CA . LEU B 1 217 ? -11.102 17.906 5.449 1 98.06 217 LEU B CA 1
ATOM 3520 C C . LEU B 1 217 ? -11.375 18.188 3.977 1 98.06 217 LEU B C 1
ATOM 3522 O O . LEU B 1 217 ? -12.242 17.547 3.369 1 98.06 217 LEU B O 1
ATOM 3526 N N . ALA B 1 218 ? -10.742 19.203 3.426 1 98.44 218 ALA B N 1
ATOM 3527 C CA . ALA B 1 218 ? -10.758 19.328 1.97 1 98.44 218 ALA B CA 1
ATOM 3528 C C . ALA B 1 218 ? -9.938 18.219 1.321 1 98.44 218 ALA B C 1
ATOM 3530 O O . ALA B 1 218 ? -8.742 18.078 1.574 1 98.44 218 ALA B O 1
ATOM 3531 N N . LEU B 1 219 ? -10.602 17.422 0.506 1 98.38 219 LEU B N 1
ATOM 3532 C CA . LEU B 1 219 ? -9.945 16.266 -0.111 1 98.38 219 LEU B CA 1
ATOM 3533 C C . LEU B 1 219 ? -9.922 16.406 -1.629 1 98.38 219 LEU B C 1
ATOM 3535 O O . LEU B 1 219 ? -10.945 16.203 -2.291 1 98.38 219 LEU B O 1
ATOM 3539 N N . ALA B 1 220 ? -8.773 16.781 -2.113 1 98.12 220 ALA B N 1
ATOM 3540 C CA . ALA B 1 220 ? -8.531 16.891 -3.549 1 98.12 220 ALA B CA 1
ATOM 3541 C C . ALA B 1 220 ? -7.723 15.703 -4.059 1 98.12 220 ALA B C 1
ATOM 3543 O O . ALA B 1 220 ? -6.629 15.43 -3.559 1 98.12 220 ALA B O 1
ATOM 3544 N N . ALA B 1 221 ? -8.227 15.016 -5.016 1 96.75 221 ALA B N 1
ATOM 3545 C CA . ALA B 1 221 ? -7.566 13.82 -5.547 1 96.75 221 ALA B CA 1
ATOM 3546 C C . ALA B 1 221 ? -7.383 13.93 -7.059 1 96.75 221 ALA B C 1
ATOM 3548 O O . ALA B 1 221 ? -7.926 14.836 -7.695 1 96.75 221 ALA B O 1
ATOM 3549 N N . TYR B 1 222 ? -6.547 13.062 -7.656 1 95.12 222 TYR B N 1
ATOM 3550 C CA . TYR B 1 222 ? -6.188 13.125 -9.07 1 95.12 222 TYR B CA 1
ATOM 3551 C C . TYR B 1 222 ? -5.746 14.523 -9.461 1 95.12 222 TYR B C 1
ATOM 3553 O O . TYR B 1 222 ? -6.199 15.07 -10.477 1 95.12 222 TYR B O 1
ATOM 3561 N N . VAL B 1 223 ? -5 15.055 -8.586 1 97.25 223 VAL B N 1
ATOM 3562 C CA . VAL B 1 223 ? -4.559 16.422 -8.805 1 97.25 223 VAL B CA 1
ATOM 3563 C C . VAL B 1 223 ? -3.559 16.469 -9.961 1 97.25 223 VAL B C 1
ATOM 3565 O O . VAL B 1 223 ? -2.588 15.703 -9.977 1 97.25 223 VAL B O 1
ATOM 3568 N N . ARG B 1 224 ? -3.836 17.281 -10.867 1 96.12 224 ARG B N 1
ATOM 3569 C CA . ARG B 1 224 ? -3.01 17.578 -12.031 1 96.12 224 ARG B CA 1
ATOM 3570 C C . ARG B 1 224 ? -2.656 19.062 -12.086 1 96.12 224 ARG B C 1
ATOM 3572 O O . ARG B 1 224 ? -3.146 19.859 -11.273 1 96.12 224 ARG B O 1
ATOM 3579 N N . PRO B 1 225 ? -1.842 19.484 -12.922 1 93.88 225 PRO B N 1
ATOM 3580 C CA . PRO B 1 225 ? -1.398 20.875 -12.953 1 93.88 225 PRO B CA 1
ATOM 3581 C C . PRO B 1 225 ? -2.559 21.859 -13.062 1 93.88 225 PRO B C 1
ATOM 3583 O O . PRO B 1 225 ? -2.51 22.953 -12.484 1 93.88 225 PRO B O 1
ATOM 3586 N N . GLU B 1 226 ? -3.621 21.5 -13.734 1 93.56 226 GLU B N 1
ATOM 3587 C CA . GLU B 1 226 ? -4.691 22.469 -13.945 1 93.56 226 GLU B CA 1
ATOM 3588 C C . GLU B 1 226 ? -6.051 21.875 -13.586 1 93.56 226 GLU B C 1
ATOM 3590 O O . GLU B 1 226 ? -7.086 22.391 -14.016 1 93.56 226 GLU B O 1
ATOM 3595 N N . SER B 1 227 ? -6.012 20.781 -12.875 1 96.56 227 SER B N 1
ATOM 3596 C CA . SER B 1 227 ? -7.297 20.172 -12.586 1 96.56 227 SER B CA 1
ATOM 3597 C C . SER B 1 227 ? -7.188 19.188 -11.414 1 96.56 227 SER B C 1
ATOM 3599 O O . SER B 1 227 ? -6.09 18.75 -11.07 1 96.56 227 SER B O 1
ATOM 3601 N N . TYR B 1 228 ? -8.297 18.938 -10.859 1 97.19 228 TYR B N 1
ATOM 3602 C CA . TYR B 1 228 ? -8.398 17.906 -9.828 1 97.19 228 TYR B CA 1
ATOM 3603 C C . TYR B 1 228 ? -9.852 17.562 -9.547 1 97.19 228 TYR B C 1
ATOM 3605 O O . TYR B 1 228 ? -10.766 18.266 -10 1 97.19 228 TYR B O 1
ATOM 3613 N N . ARG B 1 229 ? -10.039 16.484 -8.922 1 96.62 229 ARG B N 1
ATOM 3614 C CA . ARG B 1 229 ? -11.336 16.109 -8.383 1 96.62 229 ARG B CA 1
ATOM 3615 C C . ARG B 1 229 ? -11.453 16.5 -6.914 1 96.62 229 ARG B C 1
ATOM 3617 O O . ARG B 1 229 ? -10.578 16.188 -6.105 1 96.62 229 ARG B O 1
ATOM 3624 N N . LEU B 1 230 ? -12.438 17.188 -6.625 1 97.12 230 LEU B N 1
ATOM 3625 C CA . LEU B 1 230 ? -12.711 17.562 -5.242 1 97.12 230 LEU B CA 1
ATOM 3626 C C . LEU B 1 230 ? -13.781 16.672 -4.629 1 97.12 230 LEU B C 1
ATOM 3628 O O . LEU B 1 230 ? -14.969 16.828 -4.918 1 97.12 230 LEU B O 1
ATOM 3632 N N . TYR B 1 231 ? -13.359 15.789 -3.742 1 96.62 231 TYR B N 1
ATOM 3633 C CA . TYR B 1 231 ? -14.281 14.805 -3.186 1 96.62 231 TYR B CA 1
ATOM 3634 C C . TYR B 1 231 ? -14.992 15.359 -1.96 1 96.62 231 TYR B C 1
ATOM 3636 O O . TYR B 1 231 ? -16.125 14.969 -1.667 1 96.62 231 TYR B O 1
ATOM 3644 N N . ALA B 1 232 ? -14.344 16.156 -1.249 1 96.31 232 ALA B N 1
ATOM 3645 C CA . ALA B 1 232 ? -14.867 16.906 -0.109 1 96.31 232 ALA B CA 1
ATOM 3646 C C . ALA B 1 232 ? -14.328 18.344 -0.099 1 96.31 232 ALA B C 1
ATOM 3648 O O . ALA B 1 232 ? -13.117 18.547 -0.192 1 96.31 232 ALA B O 1
ATOM 3649 N N . PRO B 1 233 ? -15.125 19.281 -0.022 1 94.88 233 PRO B N 1
ATOM 3650 C CA . PRO B 1 233 ? -14.688 20.656 -0.235 1 94.88 233 PRO B CA 1
ATOM 3651 C C . PRO B 1 233 ? -13.914 21.219 0.951 1 94.88 233 PRO B C 1
ATOM 3653 O O . PRO B 1 233 ? -13.016 22.047 0.769 1 94.88 233 PRO B O 1
ATOM 3656 N N . GLY B 1 234 ? -14.344 20.75 2.17 1 94.5 234 GLY B N 1
ATOM 3657 C CA . GLY B 1 234 ? -13.742 21.375 3.336 1 94.5 234 GLY B CA 1
ATOM 3658 C C . GLY B 1 234 ? -13.828 22.891 3.311 1 94.5 234 GLY B C 1
ATOM 3659 O O . GLY B 1 234 ? -14.906 23.453 3.113 1 94.5 234 GLY B O 1
ATOM 3660 N N . GLY B 1 235 ? -12.617 23.516 3.391 1 91.81 235 GLY B N 1
ATOM 3661 C CA . GLY B 1 235 ? -12.57 24.969 3.395 1 91.81 235 GLY B CA 1
ATOM 3662 C C . GLY B 1 235 ? -12.32 25.562 2.021 1 91.81 235 GLY B C 1
ATOM 3663 O O . GLY B 1 235 ? -12.188 26.781 1.88 1 91.81 235 GLY B O 1
ATOM 3664 N N . LEU B 1 236 ? -12.25 24.703 1.018 1 91.69 236 LEU B N 1
ATOM 3665 C CA . LEU B 1 236 ? -12.008 25.219 -0.326 1 91.69 236 LEU B CA 1
ATOM 3666 C C . LEU B 1 236 ? -13.211 26 -0.832 1 91.69 236 LEU B C 1
ATOM 3668 O O . LEU B 1 236 ? -14.336 25.516 -0.804 1 91.69 236 LEU B O 1
ATOM 3672 N N . THR B 1 237 ? -13.008 27.188 -1.28 1 85.56 237 THR B N 1
ATOM 3673 C CA . THR B 1 237 ? -14.062 28.094 -1.741 1 85.56 237 THR B CA 1
ATOM 3674 C C . THR B 1 237 ? -14.547 27.688 -3.133 1 85.56 237 THR B C 1
ATOM 3676 O O . THR B 1 237 ? -13.789 27.766 -4.102 1 85.56 237 THR B O 1
ATOM 3679 N N . ILE B 1 238 ? -15.711 27.188 -3.229 1 83.31 238 ILE B N 1
ATOM 3680 C CA . ILE B 1 238 ? -16.312 26.812 -4.508 1 83.31 238 ILE B CA 1
ATOM 3681 C C . ILE B 1 238 ? -17.156 27.969 -5.039 1 83.31 238 ILE B C 1
ATOM 3683 O O . ILE B 1 238 ? -18.141 28.359 -4.41 1 83.31 238 ILE B O 1
ATOM 3687 N N . PRO B 1 239 ? -16.609 28.672 -6.137 1 74 239 PRO B N 1
ATOM 3688 C CA . PRO B 1 239 ? -17.438 29.75 -6.684 1 74 239 PRO B CA 1
ATOM 3689 C C . PRO B 1 239 ? -18.734 29.234 -7.309 1 74 239 PRO B C 1
ATOM 3691 O O . PRO B 1 239 ? -18.734 28.172 -7.918 1 74 239 PRO B O 1
ATOM 3694 N N . MET B 1 240 ? -19.875 29.406 -6.738 1 63.97 240 MET B N 1
ATOM 3695 C CA . MET B 1 240 ? -21.156 29.047 -7.324 1 63.97 240 MET B CA 1
ATOM 3696 C C . MET B 1 240 ? -21.344 29.719 -8.68 1 63.97 240 MET B C 1
ATOM 3698 O O . MET B 1 240 ? -20.906 30.859 -8.875 1 63.97 240 MET B O 1
ATOM 3702 N N . PRO B 1 241 ? -21.5 28.781 -9.797 1 58.38 241 PRO B N 1
ATOM 3703 C CA . PRO B 1 241 ? -21.812 29.422 -11.078 1 58.38 241 PRO B CA 1
ATOM 3704 C C . PRO B 1 241 ? -22.812 30.562 -10.93 1 58.38 241 PRO B C 1
ATOM 3706 O O . PRO B 1 241 ? -23.672 30.531 -10.047 1 58.38 241 PRO B O 1
ATOM 3709 N N . ASN B 1 242 ? -22.406 31.734 -11.273 1 53.16 242 ASN B N 1
ATOM 3710 C CA . ASN B 1 242 ? -23.438 32.75 -11.445 1 53.16 242 ASN B CA 1
ATOM 3711 C C . ASN B 1 242 ? -24.625 32.219 -12.242 1 53.16 242 ASN B C 1
ATOM 3713 O O . ASN B 1 242 ? -24.453 31.547 -13.258 1 53.16 242 ASN B O 1
ATOM 3717 N N . PRO B 1 243 ? -25.859 32.125 -11.602 1 50.47 243 PRO B N 1
ATOM 3718 C CA . PRO B 1 243 ? -27.047 31.766 -12.375 1 50.47 243 PRO B CA 1
ATOM 3719 C C . PRO B 1 243 ? -27.016 32.312 -13.797 1 50.47 243 PRO B C 1
ATOM 3721 O O . PRO B 1 243 ? -27.672 31.75 -14.688 1 50.47 243 PRO B O 1
ATOM 3724 N N . THR B 1 244 ? -26.5 33.375 -13.992 1 48.44 244 THR B N 1
ATOM 3725 C CA . THR B 1 244 ? -26.688 34.031 -15.289 1 48.44 244 THR B CA 1
ATOM 3726 C C . THR B 1 244 ? -25.703 33.469 -16.312 1 48.44 244 THR B C 1
ATOM 3728 O O . THR B 1 244 ? -25.703 33.906 -17.469 1 48.44 244 THR B O 1
ATOM 3731 N N . ASP B 1 245 ? -24.719 32.625 -15.969 1 38.25 245 ASP B N 1
ATOM 3732 C CA . ASP B 1 245 ? -23.891 32.219 -17.094 1 38.25 245 ASP B CA 1
ATOM 3733 C C . ASP B 1 245 ? -24.453 30.984 -17.781 1 38.25 245 ASP B C 1
ATOM 3735 O O . ASP B 1 245 ? -24.922 30.047 -17.109 1 38.25 245 ASP B O 1
#

Sequence (490 aa):
MWRYQKGRFFQEDFPLPQEATLLLCLNGEPWTALSYTPGEELLLALGHLYLSGVVGGLEGLTWQVGDGVVNLNLPQRPKRGLGVRDSGCAAGLRFGEAPLRPLPPVSLDPGLPPRLLSELRREARAYAETRGIHGAALFDLEGRLLYLNEDIGRHNAVDRLMGYMLLEGIKPPVLLAVTGRVSREMAAKAIAMGAVLLASRTGATAPAVDLAKRYGLALAAYVRPESYRLYAPGGLTIPMPNPTDMWRYQKGRFFQEDFPLPQEATLLLCLNGEPWTALSYTPGEELLLALGHLYLSGVVGGLEGLTWQVGDGVVNLNLPQRPKRGLGVRDSGCAAGLRFGEAPLRPLPPVSLDPGLPPRLLSELRREARAYAETRGIHGAALFDLEGRLLYLNEDIGRHNAVDRLMGYMLLEGIKPPVLLAVTGRVSREMAAKAIAMGAVLLASRTGATAPAVDLAKRYGLALAAYVRPESYRLYAPGGLTIPMPNPTD

pLDDT: mean 88.13, std 15.83, range [28.03, 98.81]

Solvent-accessible surface area (backbone atoms only — not comparable to full-atom values): 24538 Å² total; per-residue (Å²): 80,29,35,38,45,78,92,40,73,39,82,42,89,72,80,53,42,61,65,44,62,35,39,35,21,50,69,84,35,86,69,42,27,35,32,34,32,85,67,68,59,65,28,34,51,50,10,43,35,34,57,29,36,67,36,94,67,65,82,75,53,47,71,51,81,55,92,50,33,37,34,36,35,59,85,62,84,71,76,85,48,65,37,27,17,38,33,62,1,41,35,38,29,49,23,49,64,40,75,72,58,73,46,73,90,46,87,37,65,74,62,46,49,32,51,47,44,51,53,44,59,71,66,35,57,65,35,71,69,42,66,54,42,19,39,21,31,36,22,40,87,87,66,47,82,74,49,74,46,63,15,50,10,50,62,52,17,48,19,28,50,48,15,45,28,62,78,70,65,59,67,61,66,28,30,36,25,33,50,41,66,33,38,44,66,51,42,48,48,39,40,52,59,32,27,39,31,44,23,18,47,28,38,52,25,44,56,13,40,54,49,24,55,73,32,31,23,14,32,33,22,47,42,35,87,59,32,29,35,33,64,19,52,46,26,42,61,73,77,70,78,59,86,84,110,83,28,35,37,45,80,92,41,72,39,83,42,88,73,80,52,43,62,64,43,62,35,38,36,21,49,67,82,36,85,67,43,27,34,32,34,32,84,66,70,60,63,27,35,52,50,10,42,36,34,57,30,36,66,35,94,68,66,82,73,52,48,72,49,81,55,93,51,33,39,34,36,35,60,84,63,84,72,74,86,48,66,36,27,18,38,32,61,5,43,35,39,31,49,23,49,65,41,76,72,56,72,47,72,90,45,88,38,64,74,62,46,50,29,50,48,44,52,52,43,60,72,66,36,58,65,34,71,68,43,65,53,42,20,39,23,32,36,23,40,87,84,66,47,80,72,51,72,46,64,16,50,10,50,60,53,18,48,19,28,51,47,14,45,27,63,77,71,65,58,68,62,65,28,30,37,24,35,51,40,66,32,38,46,66,51,42,48,47,40,39,54,59,31,27,39,30,42,22,18,46,28,39,51,25,44,56,13,41,54,49,23,56,74,30,32,23,15,33,32,22,47,42,36,84,58,33,28,35,32,62,19,53,47,26,42,62,72,79,70,77,59,87,85,110

Nearest PDB structures (foldseek):
  2pw9-assembly1_B  TM=8.841E-01  e=5.393E-20  Desulfotalea psychrophila LSv54
  2pw9-assembly1_A  TM=8.809E-01  e=3.478E-19  Desulfotalea psychrophila LSv54
  2pw9-assembly2_D  TM=8.774E-01  e=3.939E-19  Desulfotalea psychrophila LSv54
  2pw9-assembly2_C  TM=9.007E-01  e=4.176E-18  Desulfotalea psychrophila LSv54
  4pde-assembly1_A-2  TM=8.016E-01  e=1.137E-19  Escherichia coli